Protein AF-0000000066053626 (afdb_homodimer)

Structure (mmCIF, N/CA/C/O backbone):
data_AF-0000000066053626-model_v1
#
loop_
_entity.id
_entity.type
_entity.pdbx_description
1 polymer 'Orange carotenoid-binding protein'
#
loop_
_atom_site.group_PDB
_atom_site.id
_atom_site.type_symbol
_atom_site.label_atom_id
_atom_site.label_alt_id
_atom_site.label_comp_id
_atom_site.label_asym_id
_atom_site.label_entity_id
_atom_site.label_seq_id
_atom_site.pdbx_PDB_ins_code
_atom_site.Cartn_x
_atom_site.Cartn_y
_atom_site.Cartn_z
_atom_site.occupancy
_atom_site.B_iso_or_equiv
_atom_site.auth_seq_id
_atom_site.auth_comp_id
_atom_site.auth_asym_id
_atom_site.auth_atom_id
_atom_site.pdbx_PDB_model_num
ATOM 1 N N . MET A 1 1 ? -24.109 -20.734 -8.875 1 58.22 1 MET A N 1
ATOM 2 C CA . MET A 1 1 ? -23.672 -19.719 -9.828 1 58.22 1 MET A CA 1
ATOM 3 C C . MET A 1 1 ? -22.234 -19.953 -10.266 1 58.22 1 MET A C 1
ATOM 5 O O . MET A 1 1 ? -21.422 -20.438 -9.477 1 58.22 1 MET A O 1
ATOM 9 N N . PRO A 1 2 ? -22.016 -19.75 -11.531 1 78.25 2 PRO A N 1
ATOM 10 C CA . PRO A 1 2 ? -20.656 -20 -12.031 1 78.25 2 PRO A CA 1
ATOM 11 C C . PRO A 1 2 ? -19.609 -19.125 -11.344 1 78.25 2 PRO A C 1
ATOM 13 O O . PRO A 1 2 ? -19.922 -18.031 -10.883 1 78.25 2 PRO A O 1
ATOM 16 N N . PHE A 1 3 ? -18.453 -19.734 -11.031 1 87.56 3 PHE A N 1
ATOM 17 C CA . PHE A 1 3 ? -17.359 -19.016 -10.391 1 87.56 3 PHE A CA 1
ATOM 18 C C . PHE A 1 3 ? -16.984 -17.766 -11.188 1 87.56 3 PHE A C 1
ATOM 20 O O . PHE A 1 3 ? -16.969 -17.797 -12.422 1 87.56 3 PHE A O 1
ATOM 27 N N . THR A 1 4 ? -16.906 -16.656 -10.469 1 88.38 4 THR A N 1
ATOM 28 C CA . THR A 1 4 ? -16.188 -15.484 -10.969 1 88.38 4 THR A CA 1
ATOM 29 C C . THR A 1 4 ? -14.758 -15.461 -10.445 1 88.38 4 THR A C 1
ATOM 31 O O . THR A 1 4 ? -14.398 -16.219 -9.547 1 88.38 4 THR A O 1
ATOM 34 N N . ILE A 1 5 ? -13.938 -14.648 -11.062 1 89.81 5 ILE A N 1
ATOM 35 C CA . ILE A 1 5 ? -12.57 -14.523 -10.578 1 89.81 5 ILE A CA 1
ATOM 36 C C . ILE A 1 5 ? -12.578 -14.086 -9.117 1 89.81 5 ILE A C 1
ATOM 38 O O . ILE A 1 5 ? -11.797 -14.586 -8.305 1 89.81 5 ILE A O 1
ATOM 42 N N . ASP A 1 6 ? -13.438 -13.258 -8.781 1 87.88 6 ASP A N 1
ATOM 43 C CA . ASP A 1 6 ? -13.5 -12.742 -7.418 1 87.88 6 ASP A CA 1
ATOM 44 C C . ASP A 1 6 ? -13.859 -13.852 -6.434 1 87.88 6 ASP A C 1
ATOM 46 O O . ASP A 1 6 ? -13.266 -13.961 -5.363 1 87.88 6 ASP A O 1
ATOM 50 N N . SER A 1 7 ? -14.875 -14.633 -6.797 1 88.5 7 SER A N 1
ATOM 51 C CA . SER A 1 7 ? -15.258 -15.734 -5.91 1 88.5 7 SER A CA 1
ATOM 52 C C . SER A 1 7 ? -14.164 -16.797 -5.848 1 88.5 7 SER A C 1
ATOM 54 O O . SER A 1 7 ? -13.977 -17.438 -4.812 1 88.5 7 SER A O 1
ATOM 56 N N . ALA A 1 8 ? -13.469 -16.953 -6.957 1 93.56 8 ALA A N 1
ATOM 57 C CA . ALA A 1 8 ? -12.398 -17.953 -7.02 1 93.56 8 ALA A CA 1
ATOM 58 C C . ALA A 1 8 ? -11.266 -17.578 -6.062 1 93.56 8 ALA A C 1
ATOM 60 O O . ALA A 1 8 ? -10.562 -18.469 -5.562 1 93.56 8 ALA A O 1
ATOM 61 N N . ARG A 1 9 ? -11.086 -16.312 -5.781 1 93.25 9 ARG A N 1
ATOM 62 C CA . ARG A 1 9 ? -10.031 -15.867 -4.879 1 93.25 9 ARG A CA 1
ATOM 63 C C . ARG A 1 9 ? -10.266 -16.375 -3.461 1 93.25 9 ARG A C 1
ATOM 65 O O . ARG A 1 9 ? -9.359 -16.375 -2.629 1 93.25 9 ARG A O 1
ATOM 72 N N . GLY A 1 10 ? -11.508 -16.844 -3.236 1 91.06 10 GLY A N 1
ATOM 73 C CA . GLY A 1 10 ? -11.883 -17.219 -1.885 1 91.06 10 GLY A CA 1
ATOM 74 C C . GLY A 1 10 ? -11.703 -18.703 -1.609 1 91.06 10 GLY A C 1
ATOM 75 O O . GLY A 1 10 ? -12.047 -19.188 -0.528 1 91.06 10 GLY A O 1
ATOM 76 N N . ILE A 1 11 ? -11.141 -19.469 -2.582 1 93.38 11 ILE A N 1
ATOM 77 C CA . ILE A 1 11 ? -10.938 -20.891 -2.336 1 93.38 11 ILE A CA 1
ATOM 78 C C . ILE A 1 11 ? -9.844 -21.078 -1.292 1 93.38 11 ILE A C 1
ATOM 80 O O . ILE A 1 11 ? -8.875 -20.312 -1.249 1 93.38 11 ILE A O 1
ATOM 84 N N . PHE A 1 12 ? -10.086 -22.125 -0.401 1 94.25 12 PHE A N 1
ATOM 85 C CA . PHE A 1 12 ? -9.203 -22.438 0.718 1 94.25 12 PHE A CA 1
ATOM 86 C C . PHE A 1 12 ? -8.984 -21.203 1.591 1 94.25 12 PHE A C 1
ATOM 88 O O . PHE A 1 12 ? -7.844 -20.766 1.781 1 94.25 12 PHE A O 1
ATOM 95 N N . PRO A 1 13 ? -10.055 -20.688 2.143 1 92 13 PRO A N 1
ATOM 96 C CA . PRO A 1 13 ? -10.047 -19.406 2.865 1 92 13 PRO A CA 1
ATOM 97 C C . PRO A 1 13 ? -9.18 -19.453 4.121 1 92 13 PRO A C 1
ATOM 99 O O . PRO A 1 13 ? -8.867 -18.406 4.691 1 92 13 PRO A O 1
ATOM 102 N N . ASN A 1 14 ? -8.742 -20.625 4.531 1 92.25 14 ASN A N 1
ATOM 103 C CA . ASN A 1 14 ? -7.965 -20.734 5.762 1 92.25 14 ASN A CA 1
ATOM 104 C C . ASN A 1 14 ? -6.469 -20.609 5.488 1 92.25 14 ASN A C 1
ATOM 106 O O . ASN A 1 14 ? -5.656 -20.688 6.41 1 92.25 14 ASN A O 1
ATOM 110 N N . THR A 1 15 ? -6.113 -20.453 4.234 1 92.56 15 THR A N 1
ATOM 111 C CA . THR A 1 15 ? -4.711 -20.219 3.9 1 92.56 15 THR A CA 1
ATOM 112 C C . THR A 1 15 ? -4.23 -18.875 4.438 1 92.56 15 THR A C 1
ATOM 114 O O . THR A 1 15 ? -4.812 -17.844 4.125 1 92.56 15 THR A O 1
ATOM 117 N N . LEU A 1 16 ? -3.209 -18.953 5.242 1 92.38 16 LEU A N 1
ATOM 118 C CA . LEU A 1 16 ? -2.664 -17.719 5.816 1 92.38 16 LEU A CA 1
ATOM 119 C C . LEU A 1 16 ? -1.446 -17.25 5.031 1 92.38 16 LEU A C 1
ATOM 121 O O . LEU A 1 16 ? -0.422 -17.938 4.992 1 92.38 16 LEU A O 1
ATOM 125 N N . ALA A 1 17 ? -1.557 -16.125 4.426 1 93.56 17 ALA A N 1
ATOM 126 C CA . ALA A 1 17 ? -0.473 -15.539 3.646 1 93.56 17 ALA A CA 1
ATOM 127 C C . ALA A 1 17 ? 0.41 -14.648 4.52 1 93.56 17 ALA A C 1
ATOM 129 O O . ALA A 1 17 ? 0.018 -14.273 5.625 1 93.56 17 ALA A O 1
ATOM 130 N N . ALA A 1 18 ? 1.576 -14.43 4.051 1 93.69 18 ALA A N 1
ATOM 131 C CA . ALA A 1 18 ? 2.521 -13.562 4.746 1 93.69 18 ALA A CA 1
ATOM 132 C C . ALA A 1 18 ? 2.189 -12.094 4.512 1 93.69 18 ALA A C 1
ATOM 134 O O . ALA A 1 18 ? 2.98 -11.352 3.922 1 93.69 18 ALA A O 1
ATOM 135 N N . ASP A 1 19 ? 1.111 -11.633 5.109 1 91.62 19 ASP A N 1
ATOM 136 C CA . ASP A 1 19 ? 0.641 -10.281 4.84 1 91.62 19 ASP A CA 1
ATOM 137 C C . ASP A 1 19 ? 1.53 -9.242 5.523 1 91.62 19 ASP A C 1
ATOM 139 O O . ASP A 1 19 ? 1.339 -8.039 5.344 1 91.62 19 ASP A O 1
ATOM 143 N N . VAL A 1 20 ? 2.572 -9.734 6.301 1 92.81 20 VAL A N 1
ATOM 144 C CA . VAL A 1 20 ? 3.592 -8.844 6.852 1 92.81 20 VAL A CA 1
ATOM 145 C C . VAL A 1 20 ? 4.414 -8.234 5.723 1 92.81 20 VAL A C 1
ATOM 147 O O . VAL A 1 20 ? 4.977 -7.145 5.871 1 92.81 20 VAL A O 1
ATOM 150 N N . VAL A 1 21 ? 4.414 -8.891 4.621 1 93.25 21 VAL A N 1
ATOM 151 C CA . VAL A 1 21 ? 5.215 -8.422 3.494 1 93.25 21 VAL A CA 1
ATOM 152 C C . VAL A 1 21 ? 4.613 -7.145 2.924 1 93.25 21 VAL A C 1
ATOM 154 O O . VAL A 1 21 ? 5.234 -6.082 2.967 1 93.25 21 VAL A O 1
ATOM 157 N N . PRO A 1 22 ? 3.355 -7.156 2.48 1 94.06 22 PRO A N 1
ATOM 158 C CA . PRO A 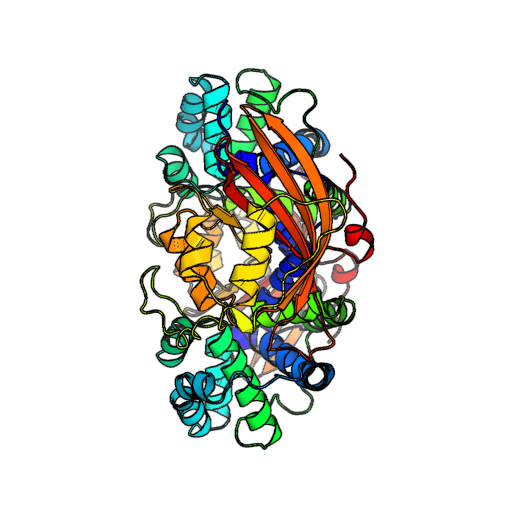1 22 ? 2.789 -5.887 2.016 1 94.06 22 PRO A CA 1
ATOM 159 C C . PRO A 1 22 ? 2.719 -4.836 3.119 1 94.06 22 PRO A C 1
ATOM 161 O O . PRO A 1 22 ? 2.828 -3.637 2.842 1 94.06 22 PRO A O 1
ATOM 164 N N . ALA A 1 23 ? 2.551 -5.262 4.355 1 94.94 23 ALA A N 1
ATOM 165 C CA . ALA A 1 23 ? 2.533 -4.336 5.484 1 94.94 23 ALA A CA 1
ATOM 166 C C . ALA A 1 23 ? 3.869 -3.609 5.617 1 94.94 23 ALA A C 1
ATOM 168 O O . ALA A 1 23 ? 3.902 -2.391 5.805 1 94.94 23 ALA A O 1
ATOM 169 N N . THR A 1 24 ? 4.891 -4.332 5.527 1 94.88 24 THR A N 1
ATOM 170 C CA . THR A 1 24 ? 6.227 -3.762 5.652 1 94.88 24 THR A CA 1
ATOM 171 C C . THR A 1 24 ? 6.539 -2.854 4.465 1 94.88 24 THR A C 1
ATOM 173 O O . THR A 1 24 ? 7.133 -1.786 4.633 1 94.88 24 THR A O 1
ATOM 176 N N . ILE A 1 25 ? 6.102 -3.252 3.324 1 94.06 25 ILE A N 1
ATOM 177 C CA . ILE A 1 25 ? 6.309 -2.453 2.121 1 94.06 25 ILE A CA 1
ATOM 178 C C . ILE A 1 25 ? 5.586 -1.115 2.26 1 94.06 25 ILE A C 1
ATOM 180 O O . ILE A 1 25 ? 6.125 -0.071 1.884 1 94.06 25 ILE A O 1
ATOM 184 N N . ALA A 1 26 ? 4.41 -1.175 2.777 1 93.62 26 ALA A N 1
ATOM 185 C CA . ALA A 1 26 ? 3.639 0.046 2.988 1 93.62 26 ALA A CA 1
ATOM 186 C C . ALA A 1 26 ? 4.355 0.99 3.949 1 93.62 26 ALA A C 1
ATOM 188 O O . ALA A 1 26 ? 4.379 2.205 3.736 1 93.62 26 ALA A O 1
ATOM 189 N N . ARG A 1 27 ? 4.91 0.447 4.988 1 94.25 27 ARG A N 1
ATOM 190 C CA . ARG A 1 27 ? 5.676 1.243 5.941 1 94.25 27 ARG A CA 1
ATOM 191 C C . ARG A 1 27 ? 6.914 1.841 5.281 1 94.25 27 ARG A C 1
ATOM 193 O O . ARG A 1 27 ? 7.215 3.023 5.465 1 94.25 27 ARG A O 1
ATOM 200 N N . PHE A 1 28 ? 7.562 1.058 4.504 1 95.25 28 PHE A N 1
ATOM 201 C CA . PHE A 1 28 ? 8.75 1.492 3.783 1 95.25 28 PHE A CA 1
ATOM 202 C C . PHE A 1 28 ? 8.43 2.658 2.857 1 95.25 28 PHE A C 1
ATOM 204 O O . PHE A 1 28 ? 9.195 3.623 2.773 1 95.25 28 PHE A O 1
ATOM 211 N N . SER A 1 29 ? 7.344 2.561 2.207 1 92.38 29 SER A N 1
ATOM 212 C CA . SER A 1 29 ? 6.957 3.547 1.203 1 92.38 29 SER A CA 1
ATOM 213 C C . SER A 1 29 ? 6.652 4.898 1.842 1 92.38 29 SER A C 1
ATOM 215 O O . SER A 1 29 ? 6.613 5.918 1.155 1 92.38 29 SER A O 1
ATOM 217 N N . GLN A 1 30 ? 6.426 4.895 3.166 1 91.44 30 GLN A N 1
ATOM 218 C CA . GLN A 1 30 ? 6.137 6.137 3.871 1 91.44 30 GLN A CA 1
ATOM 219 C C . GLN A 1 30 ? 7.418 6.898 4.195 1 91.44 30 GLN A C 1
ATOM 221 O O . GLN A 1 30 ? 7.371 8.078 4.543 1 91.44 30 GLN A O 1
ATOM 226 N N . LEU A 1 31 ? 8.547 6.238 4.125 1 93.25 31 LEU A N 1
ATOM 227 C CA . LEU A 1 31 ? 9.82 6.867 4.465 1 93.25 31 LEU A CA 1
ATOM 228 C C . LEU A 1 31 ? 10.234 7.871 3.396 1 93.25 31 LEU A C 1
ATOM 230 O O . LEU A 1 31 ? 9.828 7.754 2.238 1 93.25 31 LEU A O 1
ATOM 234 N N . ASN A 1 32 ? 11.008 8.891 3.812 1 91.56 32 ASN A N 1
ATOM 235 C CA . ASN A 1 32 ? 11.578 9.773 2.805 1 91.56 32 ASN A CA 1
ATOM 236 C C . ASN A 1 32 ? 12.633 9.062 1.959 1 91.56 32 ASN A C 1
ATOM 238 O O . ASN A 1 32 ? 13.062 7.961 2.303 1 91.56 32 ASN A O 1
ATOM 242 N N . ALA A 1 33 ? 13.016 9.633 0.892 1 91.38 33 ALA A N 1
ATOM 243 C CA . ALA A 1 33 ? 13.883 9 -0.095 1 91.38 33 ALA A CA 1
ATOM 244 C C . ALA A 1 33 ? 15.227 8.617 0.522 1 91.38 33 ALA A C 1
ATOM 246 O O . ALA A 1 33 ? 15.75 7.535 0.259 1 91.38 33 ALA A O 1
ATOM 247 N N . GLU A 1 34 ? 15.758 9.453 1.37 1 90.25 34 GLU A N 1
ATOM 248 C CA . GLU A 1 34 ? 17.062 9.188 1.974 1 90.25 34 GLU A CA 1
ATOM 249 C C . GLU A 1 34 ? 17 7.977 2.902 1 90.25 34 GLU A C 1
ATOM 251 O O . GLU A 1 34 ? 17.891 7.125 2.879 1 90.25 34 GLU A O 1
ATOM 256 N N . ASP A 1 35 ? 15.945 7.93 3.652 1 93.44 35 ASP A N 1
ATOM 257 C CA . ASP A 1 35 ? 15.758 6.781 4.535 1 93.44 35 ASP A CA 1
ATOM 258 C C . ASP A 1 35 ? 15.539 5.5 3.734 1 93.44 35 ASP A C 1
ATOM 260 O O . ASP A 1 35 ? 16.047 4.438 4.109 1 93.44 35 ASP A O 1
ATOM 264 N N . GLN A 1 36 ? 14.75 5.57 2.674 1 93.38 36 GLN A N 1
ATOM 265 C CA . GLN A 1 36 ? 14.539 4.402 1.828 1 93.38 36 GLN A CA 1
ATOM 266 C C . GLN A 1 36 ? 15.859 3.881 1.264 1 93.38 36 GLN A C 1
ATOM 268 O O . GLN A 1 36 ? 16.156 2.686 1.353 1 93.38 36 GLN A O 1
ATOM 273 N N . LEU A 1 37 ? 16.656 4.812 0.742 1 91.44 37 LEU A N 1
ATOM 274 C CA . LEU A 1 37 ? 17.938 4.441 0.125 1 91.44 37 LEU A CA 1
ATOM 275 C C . LEU A 1 37 ? 18.906 3.906 1.169 1 91.44 37 LEU A C 1
ATOM 277 O O . LEU A 1 37 ? 19.609 2.926 0.921 1 91.44 37 LEU A O 1
ATOM 281 N N . ALA A 1 38 ? 18.922 4.57 2.332 1 91.06 38 ALA A N 1
ATOM 282 C CA . ALA A 1 38 ? 19.781 4.109 3.41 1 91.06 38 ALA A CA 1
ATOM 283 C C . ALA A 1 38 ? 19.406 2.703 3.865 1 91.06 38 ALA A C 1
ATOM 285 O O . ALA A 1 38 ? 20.266 1.855 4.09 1 91.06 38 ALA A O 1
ATOM 286 N N . LEU A 1 39 ? 18.125 2.521 3.973 1 89.69 39 LEU A N 1
ATOM 287 C CA . LEU A 1 39 ? 17.641 1.211 4.391 1 89.69 39 LEU A CA 1
ATOM 288 C C . LEU A 1 39 ? 18.031 0.139 3.379 1 89.69 39 LEU A C 1
ATOM 290 O O . LEU A 1 39 ? 18.484 -0.945 3.76 1 89.69 39 LEU A O 1
ATOM 294 N N . ILE A 1 40 ? 17.875 0.389 2.094 1 87.25 40 ILE A N 1
ATOM 295 C CA . ILE A 1 40 ? 18.25 -0.547 1.038 1 87.25 40 ILE A CA 1
ATOM 296 C C . ILE A 1 40 ? 19.75 -0.835 1.102 1 87.25 40 ILE A C 1
ATOM 298 O O . ILE A 1 40 ? 20.172 -1.983 0.956 1 87.25 40 ILE A O 1
ATOM 302 N N . TRP A 1 41 ? 20.469 0.191 1.342 1 85.94 41 TRP A N 1
ATOM 303 C CA . TRP A 1 41 ? 21.922 0.045 1.464 1 85.94 41 TRP A CA 1
ATOM 304 C C . TRP A 1 41 ? 22.281 -0.835 2.656 1 85.94 41 TRP A C 1
ATOM 306 O O . TRP A 1 41 ? 23.094 -1.753 2.535 1 85.94 41 TRP A O 1
ATOM 316 N N . PHE A 1 42 ? 21.672 -0.585 3.764 1 81.94 42 PHE A N 1
ATOM 317 C CA . PHE A 1 42 ? 21.938 -1.367 4.965 1 81.94 42 PHE A CA 1
ATOM 318 C C . PHE A 1 42 ? 21.516 -2.816 4.773 1 81.94 42 PHE A C 1
ATOM 320 O O . PHE A 1 42 ? 22.188 -3.736 5.23 1 81.94 42 PHE A O 1
ATOM 327 N N . ALA A 1 43 ? 20.422 -2.977 4.105 1 79.69 43 ALA A N 1
ATOM 328 C CA . ALA A 1 43 ? 19.969 -4.328 3.799 1 79.69 43 ALA A CA 1
ATOM 329 C C . ALA A 1 43 ? 20.953 -5.051 2.885 1 79.69 43 ALA A C 1
ATOM 331 O O . ALA A 1 43 ? 21.219 -6.242 3.068 1 79.69 43 ALA A O 1
ATOM 332 N N . TYR A 1 44 ? 21.516 -4.324 1.929 1 77.88 44 TYR A N 1
ATOM 333 C CA . TYR A 1 44 ? 22.516 -4.875 1.037 1 77.88 44 TYR A CA 1
ATOM 334 C C . TYR A 1 44 ? 23.766 -5.289 1.814 1 77.88 44 TYR A C 1
ATOM 336 O O . TYR A 1 44 ? 24.297 -6.383 1.606 1 77.88 44 TYR A O 1
ATOM 344 N N . LEU A 1 45 ? 24.141 -4.496 2.752 1 78.19 45 LEU A N 1
ATOM 345 C CA . LEU A 1 45 ? 25.344 -4.785 3.529 1 78.19 45 LEU A CA 1
ATOM 346 C C . LEU A 1 45 ? 25.125 -5.996 4.43 1 78.19 45 LEU A C 1
ATOM 348 O O . LEU A 1 45 ? 26.031 -6.82 4.59 1 78.19 45 LEU A O 1
ATOM 352 N N . GLU A 1 46 ? 24 -6.07 5 1 74.5 46 GLU A N 1
ATOM 353 C CA . GLU A 1 46 ? 23.75 -7.109 5.992 1 74.5 46 GLU A CA 1
ATOM 354 C C . GLU A 1 46 ? 23.297 -8.406 5.324 1 74.5 46 GLU A C 1
ATOM 356 O O . GLU A 1 46 ? 23.672 -9.5 5.75 1 74.5 46 GLU A O 1
ATOM 361 N N . MET A 1 47 ? 22.438 -8.227 4.352 1 68.25 47 MET A N 1
ATOM 362 C CA . MET A 1 47 ? 21.781 -9.391 3.764 1 68.25 47 MET A CA 1
ATOM 363 C C . MET A 1 47 ? 22.391 -9.742 2.412 1 68.25 47 MET A C 1
ATOM 365 O O . MET A 1 47 ? 22.125 -10.812 1.864 1 68.25 47 MET A O 1
ATOM 369 N N . GLY A 1 48 ? 22.938 -8.711 1.861 1 61.19 48 GLY A N 1
ATOM 370 C CA . GLY A 1 48 ? 23.5 -8.867 0.524 1 61.19 48 GLY A CA 1
ATOM 371 C C . GLY A 1 48 ? 24.359 -10.102 0.375 1 61.19 48 GLY A C 1
ATOM 372 O O . GLY A 1 48 ? 24.406 -10.703 -0.7 1 61.19 48 GLY A O 1
ATOM 373 N N . LYS A 1 49 ? 24.875 -10.43 1.539 1 60.28 49 LYS A N 1
ATOM 374 C CA . LYS A 1 49 ? 25.734 -11.609 1.4 1 60.28 49 LYS A CA 1
ATOM 375 C C . LYS A 1 49 ? 24.906 -12.867 1.169 1 60.28 49 LYS A C 1
ATOM 377 O O . LYS A 1 49 ? 25.406 -13.844 0.604 1 60.28 49 LYS A O 1
ATOM 382 N N . THR A 1 50 ? 23.719 -12.805 1.624 1 59.47 50 THR A N 1
ATOM 383 C CA . THR A 1 50 ? 22.844 -13.945 1.386 1 59.47 50 THR A CA 1
ATOM 384 C C . THR A 1 50 ? 22.141 -13.828 0.032 1 59.47 50 THR A C 1
ATOM 386 O O . THR A 1 50 ? 21.656 -14.812 -0.513 1 59.47 50 THR A O 1
ATOM 389 N N . LEU A 1 51 ? 22 -12.633 -0.309 1 54.88 51 LEU A N 1
ATOM 390 C CA . LEU A 1 51 ? 21.469 -12.414 -1.646 1 54.88 51 LEU A CA 1
ATOM 391 C C . LEU A 1 51 ? 22.469 -12.844 -2.715 1 54.88 51 LEU A C 1
ATOM 393 O O . LEU A 1 51 ? 23.562 -12.289 -2.791 1 54.88 51 LEU A O 1
ATOM 397 N N . THR A 1 52 ? 22.828 -14.188 -2.607 1 49.06 52 THR A N 1
ATOM 398 C CA . THR A 1 52 ? 23.766 -14.664 -3.623 1 49.06 52 THR A CA 1
ATOM 399 C C . THR A 1 52 ? 23.156 -14.547 -5.016 1 49.06 52 THR A C 1
ATOM 401 O O . THR A 1 52 ? 22.047 -15.039 -5.266 1 49.06 52 THR A O 1
ATOM 404 N N . ILE A 1 53 ? 23.078 -13.375 -5.465 1 47.81 53 ILE A N 1
ATOM 405 C CA . ILE A 1 53 ? 22.641 -13.258 -6.852 1 47.81 53 ILE A CA 1
ATOM 406 C C . ILE A 1 53 ? 23.141 -14.453 -7.652 1 47.81 53 ILE A C 1
ATOM 408 O O . ILE A 1 53 ? 24.344 -14.641 -7.812 1 47.81 53 ILE A O 1
ATOM 412 N N . ALA A 1 54 ? 22.797 -15.633 -7.438 1 45.97 54 ALA A N 1
ATOM 413 C CA . ALA A 1 54 ? 23.109 -16.312 -8.695 1 45.97 54 ALA A CA 1
ATOM 414 C C . ALA A 1 54 ? 22.797 -15.422 -9.891 1 45.97 54 ALA A C 1
ATOM 416 O O . ALA A 1 54 ? 21.672 -14.938 -10.031 1 45.97 54 ALA A O 1
ATOM 417 N N . ALA A 1 55 ? 23.703 -14.391 -10.133 1 47.16 55 ALA A N 1
ATOM 418 C CA . ALA A 1 55 ? 23.719 -13.391 -11.195 1 47.16 55 ALA A CA 1
ATOM 419 C C . ALA A 1 55 ? 22.719 -13.75 -12.289 1 47.16 55 ALA A C 1
ATOM 421 O O . ALA A 1 55 ? 22.781 -14.836 -12.859 1 47.16 55 ALA A O 1
ATOM 422 N N . PRO A 1 56 ? 21.438 -13.25 -12.203 1 48.5 56 PRO A N 1
ATOM 423 C CA . PRO A 1 56 ? 20.828 -13.438 -13.531 1 48.5 56 PRO A CA 1
ATOM 424 C C . PRO A 1 56 ? 21.875 -13.406 -14.656 1 48.5 56 PRO A C 1
ATOM 426 O O . PRO A 1 56 ? 22.906 -12.758 -14.523 1 48.5 56 PRO A O 1
ATOM 429 N N . GLY A 1 57 ? 21.969 -14.305 -15.305 1 48.97 57 GLY A N 1
ATOM 430 C CA . GLY A 1 57 ? 22.797 -14.328 -16.5 1 48.97 57 GLY A CA 1
ATOM 431 C C . GLY A 1 57 ? 23.25 -12.945 -16.938 1 48.97 57 GLY A C 1
ATOM 432 O O . GLY A 1 57 ? 22.672 -11.938 -16.531 1 48.97 57 GLY A O 1
ATOM 433 N N . ALA A 1 58 ? 24.547 -12.734 -17.438 1 49.88 58 ALA A N 1
ATOM 434 C CA . ALA A 1 58 ? 25.219 -11.641 -18.125 1 49.88 58 ALA A CA 1
ATOM 435 C C . ALA A 1 58 ? 24.219 -10.766 -18.875 1 49.88 58 ALA A C 1
ATOM 437 O O . ALA A 1 58 ? 24.391 -9.547 -18.969 1 49.88 58 ALA A O 1
ATOM 438 N N . ALA A 1 59 ? 23.219 -11.297 -19.266 1 52.5 59 ALA A N 1
ATOM 439 C CA . ALA A 1 59 ? 22.422 -10.641 -20.297 1 52.5 59 ALA A CA 1
ATOM 440 C C . ALA A 1 59 ? 21.5 -9.578 -19.688 1 52.5 59 ALA A C 1
ATOM 442 O O . ALA A 1 59 ? 21.297 -8.523 -20.297 1 52.5 59 ALA A O 1
ATOM 443 N N . SER A 1 60 ? 20.984 -9.703 -18.297 1 60.56 60 SER A N 1
ATOM 444 C CA . SER A 1 60 ? 20.062 -8.734 -17.719 1 60.56 60 SER A CA 1
ATOM 445 C C . SER A 1 60 ? 20.781 -7.43 -17.375 1 60.56 60 SER A C 1
ATOM 447 O O . SER A 1 60 ? 20.219 -6.348 -17.562 1 60.56 60 SER A O 1
ATOM 449 N N . MET A 1 61 ? 22.047 -7.562 -17.219 1 71.25 61 MET A N 1
ATOM 450 C CA . MET A 1 61 ? 22.75 -6.367 -16.766 1 71.25 61 MET A CA 1
ATOM 451 C C . MET A 1 61 ? 23.078 -5.457 -17.953 1 71.25 61 MET A C 1
ATOM 453 O O . MET A 1 61 ? 23.25 -4.25 -17.781 1 71.25 61 MET A O 1
ATOM 457 N N . GLN A 1 62 ? 22.984 -6.066 -19.094 1 78.56 62 GLN A N 1
ATOM 458 C CA . GLN A 1 62 ? 23.297 -5.242 -20.25 1 78.56 62 GLN A CA 1
ATOM 459 C C . GLN A 1 62 ? 22.203 -4.199 -20.484 1 78.56 62 GLN A C 1
ATOM 461 O O . GLN A 1 62 ? 22.484 -3.088 -20.938 1 78.56 62 GLN A O 1
ATOM 466 N N . LEU A 1 63 ? 21.047 -4.551 -20.094 1 82.69 63 LEU A N 1
ATOM 467 C CA . LEU A 1 63 ? 19.906 -3.686 -20.344 1 82.69 63 LEU A CA 1
ATOM 468 C C . LEU A 1 63 ? 19.922 -2.469 -19.422 1 82.69 63 LEU A C 1
ATOM 470 O O . LEU A 1 63 ? 19.375 -1.418 -19.766 1 82.69 63 LEU A O 1
ATOM 474 N N . ALA A 1 64 ? 20.578 -2.598 -18.297 1 88.38 64 ALA A N 1
ATOM 475 C CA . ALA A 1 64 ? 20.656 -1.485 -17.359 1 88.38 64 ALA A CA 1
ATOM 476 C C . ALA A 1 64 ? 22.031 -0.822 -17.391 1 88.38 64 ALA A C 1
ATOM 478 O O . ALA A 1 64 ? 22.281 0.133 -16.656 1 88.38 64 ALA A O 1
ATOM 479 N N . GLU A 1 65 ? 22.859 -1.248 -18.25 1 90.25 65 GLU A N 1
ATOM 480 C CA . GLU A 1 65 ? 24.266 -0.822 -18.266 1 90.25 65 GLU A CA 1
ATOM 481 C C . GLU A 1 65 ? 24.391 0.669 -18.562 1 90.25 65 GLU A C 1
ATOM 483 O O . GLU A 1 65 ? 25.188 1.369 -17.953 1 90.25 65 GLU A O 1
ATOM 488 N N . ASN A 1 66 ? 23.641 1.095 -19.531 1 91.88 66 ASN A N 1
ATOM 489 C CA . ASN A 1 66 ? 23.719 2.504 -19.906 1 91.88 66 ASN A CA 1
ATOM 490 C C . ASN A 1 66 ? 23.281 3.406 -18.75 1 91.88 66 ASN A C 1
ATOM 492 O O . ASN A 1 66 ? 23.891 4.457 -18.516 1 91.88 66 ASN A O 1
ATOM 496 N N . ALA A 1 67 ? 22.266 3.008 -18.109 1 94.38 67 ALA A N 1
ATOM 497 C CA . ALA A 1 67 ? 21.797 3.781 -16.969 1 94.38 67 ALA A CA 1
ATOM 498 C C . ALA A 1 67 ? 22.844 3.809 -15.859 1 94.38 67 ALA A C 1
ATOM 500 O O . ALA A 1 67 ? 23.062 4.844 -15.227 1 94.38 67 ALA A O 1
ATOM 501 N N . LEU A 1 68 ? 23.469 2.705 -15.641 1 94.12 68 LEU A N 1
ATOM 502 C CA . LEU A 1 68 ? 24.516 2.615 -14.633 1 94.12 68 LEU A CA 1
ATOM 503 C C . LEU A 1 68 ? 25.688 3.506 -14.992 1 94.12 68 LEU A C 1
ATOM 505 O O . LEU A 1 68 ? 26.234 4.215 -14.141 1 94.12 68 LEU A O 1
ATOM 509 N N . LYS A 1 69 ? 26.047 3.494 -16.219 1 94.19 69 LYS A N 1
ATOM 510 C CA . LYS A 1 69 ? 27.141 4.332 -16.703 1 94.19 69 LYS A CA 1
ATOM 511 C C . LYS A 1 69 ? 26.797 5.812 -16.562 1 94.19 69 LYS A C 1
ATOM 513 O O . LYS A 1 69 ? 27.656 6.625 -16.234 1 94.19 69 LYS A O 1
ATOM 518 N N . GLU A 1 70 ? 25.609 6.07 -16.828 1 95.19 70 GLU A N 1
ATOM 519 C CA . GLU A 1 70 ? 25.156 7.449 -16.672 1 95.19 70 GLU A CA 1
ATOM 520 C C . GLU A 1 70 ? 25.297 7.922 -15.234 1 95.19 70 GLU A C 1
ATOM 522 O O . GLU A 1 70 ? 25.781 9.031 -14.984 1 95.19 70 GLU A O 1
ATOM 527 N N . ILE A 1 71 ? 24.922 7.145 -14.289 1 95.38 71 ILE A N 1
ATOM 528 C CA . ILE A 1 71 ? 25.016 7.504 -12.883 1 95.38 71 ILE A CA 1
ATOM 529 C C . ILE A 1 71 ? 26.484 7.609 -12.469 1 95.38 71 ILE A C 1
ATOM 531 O O . ILE A 1 71 ? 26.875 8.547 -11.766 1 95.38 71 ILE A O 1
ATOM 535 N N . GLN A 1 72 ? 27.219 6.73 -12.977 1 94.56 72 GLN A N 1
ATOM 536 C CA . GLN A 1 72 ? 28.641 6.711 -12.641 1 94.56 72 GLN A CA 1
ATOM 537 C C . GLN A 1 72 ? 29.344 7.977 -13.133 1 94.56 72 GLN A C 1
ATOM 539 O O . GLN A 1 72 ? 30.297 8.438 -12.523 1 94.56 72 GLN A O 1
ATOM 544 N N . ALA A 1 73 ? 28.891 8.516 -14.164 1 95.12 73 ALA A N 1
ATOM 545 C CA . ALA A 1 73 ? 29.531 9.672 -14.789 1 95.12 73 ALA A CA 1
ATOM 546 C C . ALA A 1 73 ? 29.141 10.961 -14.07 1 95.12 73 ALA A C 1
ATOM 548 O O . ALA A 1 73 ? 29.781 12 -14.258 1 95.12 73 ALA A O 1
ATOM 549 N N . MET A 1 74 ? 28.219 10.875 -13.195 1 94.62 74 MET A N 1
ATOM 550 C CA . MET A 1 74 ? 27.75 12.055 -12.469 1 94.62 74 MET A CA 1
ATOM 551 C C . MET A 1 74 ? 28.672 12.375 -11.297 1 94.62 74 MET A C 1
ATOM 553 O O . MET A 1 74 ? 29.484 11.531 -10.891 1 94.62 74 MET A O 1
ATOM 557 N N . GLY A 1 75 ? 28.531 13.641 -10.859 1 92.94 75 GLY A N 1
ATOM 558 C CA . GLY A 1 75 ? 29.156 13.969 -9.578 1 92.94 75 GLY A CA 1
ATOM 559 C C . GLY A 1 75 ? 28.438 13.344 -8.398 1 92.94 75 GLY A C 1
ATOM 560 O O . GLY A 1 75 ? 27.297 12.883 -8.531 1 92.94 75 GLY A O 1
ATOM 561 N N . PRO A 1 76 ? 29.062 13.281 -7.273 1 89.88 76 PRO A N 1
ATOM 562 C CA . PRO A 1 76 ? 28.5 12.594 -6.113 1 89.88 76 PRO A CA 1
ATOM 563 C C . PRO A 1 76 ? 27.125 13.125 -5.715 1 89.88 76 PRO A C 1
ATOM 565 O O . PRO A 1 76 ? 26.219 12.352 -5.414 1 89.88 76 PRO A O 1
ATOM 568 N N . LEU A 1 77 ? 26.969 14.383 -5.715 1 88.12 77 LEU A N 1
ATOM 569 C CA . LEU A 1 77 ? 25.688 14.984 -5.348 1 88.12 77 LEU A CA 1
ATOM 570 C C . LEU A 1 77 ? 24.625 14.633 -6.371 1 88.12 77 LEU A C 1
ATOM 572 O O . LEU A 1 77 ? 23.469 14.383 -6.004 1 88.12 77 LEU A O 1
ATOM 576 N N . GLN A 1 78 ? 25.062 14.586 -7.609 1 92.5 78 GLN A N 1
ATOM 577 C CA . GLN A 1 78 ? 24.125 14.242 -8.672 1 92.5 78 GLN A CA 1
ATOM 578 C C . GLN A 1 78 ? 23.75 12.758 -8.617 1 92.5 78 GLN A C 1
ATOM 580 O O . GLN A 1 78 ? 22.625 12.391 -8.93 1 92.5 78 GLN A O 1
ATOM 585 N N . GLN A 1 79 ? 24.719 11.953 -8.242 1 94.25 79 GLN A N 1
ATOM 586 C CA . GLN A 1 79 ? 24.453 10.531 -8.07 1 94.25 79 GLN A CA 1
ATOM 587 C C . GLN A 1 79 ? 23.391 10.289 -7.008 1 94.25 79 GLN A C 1
ATOM 589 O O . GLN A 1 79 ? 22.422 9.547 -7.23 1 94.25 79 GLN A O 1
ATOM 594 N N . THR A 1 80 ? 23.562 10.977 -5.941 1 89.56 80 THR A N 1
ATOM 595 C CA . THR A 1 80 ? 22.609 10.867 -4.844 1 89.56 80 THR A CA 1
ATOM 596 C C . THR A 1 80 ? 21.234 11.367 -5.273 1 89.56 80 THR A C 1
ATOM 598 O O . THR A 1 80 ? 20.219 10.742 -4.973 1 89.56 80 THR A O 1
ATOM 601 N N . GLN A 1 81 ? 21.25 12.406 -5.98 1 90.75 81 GLN A N 1
ATOM 602 C CA . GLN A 1 81 ? 19.984 12.969 -6.438 1 90.75 81 GLN A CA 1
ATOM 603 C C . GLN A 1 81 ? 19.266 12.016 -7.391 1 90.75 81 GLN A C 1
ATOM 605 O O . GLN A 1 81 ? 18.047 11.859 -7.328 1 90.75 81 GLN A O 1
ATOM 610 N N . ALA A 1 82 ? 20.031 11.414 -8.25 1 94 82 ALA A N 1
ATOM 611 C CA . ALA A 1 82 ? 19.453 10.469 -9.195 1 94 82 ALA A CA 1
ATOM 612 C C . ALA A 1 82 ? 18.797 9.305 -8.469 1 94 82 ALA A C 1
ATOM 614 O O . ALA A 1 82 ? 17.703 8.867 -8.844 1 94 82 ALA A O 1
ATOM 615 N N . MET A 1 83 ? 19.406 8.852 -7.418 1 93.88 83 MET A N 1
ATOM 616 C CA . MET A 1 83 ? 18.844 7.75 -6.641 1 93.88 83 MET A CA 1
ATOM 617 C C . MET A 1 83 ? 17.609 8.203 -5.867 1 93.88 83 MET A C 1
ATOM 619 O O . MET A 1 83 ? 16.625 7.48 -5.785 1 93.88 83 MET A O 1
ATOM 623 N N . CYS A 1 84 ? 17.656 9.367 -5.355 1 92.5 84 CYS A N 1
ATOM 624 C CA . CYS A 1 84 ? 16.5 9.914 -4.664 1 92.5 84 CYS A CA 1
ATOM 625 C C . CYS A 1 84 ? 15.32 10.094 -5.617 1 92.5 84 CYS A C 1
ATOM 627 O O . CYS A 1 84 ? 14.172 9.859 -5.242 1 92.5 84 CYS A O 1
ATOM 629 N N . ASP A 1 85 ? 15.68 10.469 -6.844 1 94.31 85 ASP A N 1
ATOM 630 C CA . ASP A 1 85 ? 14.641 10.633 -7.852 1 94.31 85 ASP A CA 1
ATOM 631 C C . ASP A 1 85 ? 13.93 9.312 -8.133 1 94.31 85 ASP A C 1
ATOM 633 O O . ASP A 1 85 ? 12.703 9.281 -8.297 1 94.31 85 ASP A O 1
ATOM 637 N N . LEU A 1 86 ? 14.672 8.258 -8.188 1 94.81 86 LEU A N 1
ATOM 638 C CA . LEU A 1 86 ? 14.086 6.938 -8.391 1 94.81 86 LEU A CA 1
ATOM 639 C C . LEU A 1 86 ? 13.117 6.594 -7.262 1 94.81 86 LEU A C 1
ATOM 641 O O . LEU A 1 86 ? 11.992 6.164 -7.516 1 94.81 86 LEU A O 1
ATOM 645 N N . ALA A 1 87 ? 13.547 6.883 -6.043 1 93.31 87 ALA A N 1
ATOM 646 C CA . ALA A 1 87 ? 12.75 6.574 -4.863 1 93.31 87 ALA A CA 1
ATOM 647 C C . ALA A 1 87 ? 11.508 7.461 -4.793 1 93.31 87 ALA A C 1
ATOM 649 O O . ALA A 1 87 ? 10.438 7.016 -4.367 1 93.31 87 ALA A O 1
ATOM 650 N N . ASN A 1 88 ? 11.641 8.695 -5.266 1 92.12 88 ASN A N 1
ATOM 651 C CA . ASN A 1 88 ? 10.562 9.672 -5.215 1 92.12 88 ASN A CA 1
ATOM 652 C C . ASN A 1 88 ? 9.656 9.57 -6.441 1 92.12 88 ASN A C 1
ATOM 654 O O . ASN A 1 88 ? 8.711 10.352 -6.586 1 92.12 88 ASN A O 1
ATOM 658 N N . ARG A 1 89 ? 10 8.703 -7.363 1 92.25 89 ARG A N 1
ATOM 659 C CA . ARG A 1 89 ? 9.25 8.523 -8.602 1 92.25 89 ARG A CA 1
ATOM 660 C C . ARG A 1 89 ? 9.133 9.836 -9.367 1 92.25 89 ARG A C 1
ATOM 662 O O . ARG A 1 89 ? 8.055 10.195 -9.844 1 92.25 89 ARG A O 1
ATOM 669 N N . ALA A 1 90 ? 10.242 10.555 -9.375 1 92.38 90 ALA A N 1
ATOM 670 C CA . ALA A 1 90 ? 10.297 11.828 -10.094 1 92.38 90 ALA A CA 1
ATOM 671 C C . ALA A 1 90 ? 10.219 11.602 -11.602 1 92.38 90 ALA A C 1
ATOM 673 O O . ALA A 1 90 ? 10.664 10.57 -12.109 1 92.38 90 ALA A O 1
ATOM 674 N N . ASP A 1 91 ? 9.719 12.586 -12.297 1 93.06 91 ASP A N 1
ATOM 675 C CA . ASP A 1 91 ? 9.617 12.5 -13.75 1 93.06 91 ASP A CA 1
ATOM 676 C C . ASP A 1 91 ? 10.922 12.93 -14.422 1 93.06 91 ASP A C 1
ATOM 678 O O . ASP A 1 91 ? 11.031 14.047 -14.93 1 93.06 91 ASP A O 1
ATOM 682 N N . THR A 1 92 ? 11.906 12.094 -14.438 1 94.88 92 THR A N 1
ATOM 683 C CA . THR A 1 92 ? 13.188 12.297 -15.117 1 94.88 92 THR A CA 1
ATOM 684 C C . THR A 1 92 ? 13.406 11.234 -16.188 1 94.88 92 THR A C 1
ATOM 686 O O . THR A 1 92 ? 12.758 10.18 -16.156 1 94.88 92 THR A O 1
ATOM 689 N N . PRO A 1 93 ? 14.281 11.438 -17.078 1 94 93 PRO A N 1
ATOM 690 C CA . PRO A 1 93 ? 14.555 10.43 -18.109 1 94 93 PRO A CA 1
ATOM 691 C C . PRO A 1 93 ? 15.023 9.102 -17.516 1 94 93 PRO A C 1
ATOM 693 O O . PRO A 1 93 ? 14.586 8.039 -17.953 1 94 93 PRO A O 1
ATOM 696 N N . LEU A 1 94 ? 15.852 9.188 -16.5 1 95.25 94 LEU A N 1
ATOM 697 C CA . LEU A 1 94 ? 16.344 7.965 -15.875 1 95.25 94 LEU A CA 1
ATOM 698 C C . LEU A 1 94 ? 15.203 7.207 -15.203 1 95.25 94 LEU A C 1
ATOM 700 O O . LEU A 1 94 ? 15.125 5.98 -15.312 1 95.25 94 LEU A O 1
ATOM 704 N N . CYS A 1 95 ? 14.312 7.895 -14.547 1 95.62 95 CYS A N 1
ATOM 705 C CA . CYS A 1 95 ? 13.195 7.262 -13.867 1 95.62 95 CYS A CA 1
ATOM 706 C C . CYS A 1 95 ? 12.242 6.605 -14.859 1 95.62 95 CYS A C 1
ATOM 708 O O . CYS A 1 95 ? 11.688 5.543 -14.586 1 95.62 95 CYS A O 1
ATOM 710 N N . ARG A 1 96 ? 12.094 7.219 -15.992 1 93.88 96 ARG A N 1
ATOM 711 C CA . ARG A 1 96 ? 11.25 6.645 -17.031 1 93.88 96 ARG A CA 1
ATOM 712 C C . ARG A 1 96 ? 11.875 5.375 -17.609 1 93.88 96 ARG A C 1
ATOM 714 O O . ARG A 1 96 ? 11.18 4.387 -17.844 1 93.88 96 ARG A O 1
ATOM 721 N N . THR A 1 97 ? 13.18 5.473 -17.844 1 93.12 97 THR A N 1
ATOM 722 C CA . THR A 1 97 ? 13.891 4.293 -18.312 1 93.12 97 THR A CA 1
ATOM 723 C C . THR A 1 97 ? 13.781 3.154 -17.312 1 93.12 97 THR A C 1
ATOM 725 O O . THR A 1 97 ? 13.461 2.023 -17.672 1 93.12 97 THR A O 1
ATOM 728 N N . TYR A 1 98 ? 13.945 3.514 -16.062 1 93.75 98 TYR A N 1
ATOM 729 C CA . TYR A 1 98 ? 13.875 2.527 -14.992 1 93.75 98 TYR A CA 1
ATOM 730 C C . TYR A 1 98 ? 12.508 1.86 -14.961 1 93.75 98 TYR A C 1
ATOM 732 O O . TYR A 1 98 ? 12.406 0.642 -14.797 1 93.75 98 TYR A O 1
ATOM 740 N N . ALA A 1 99 ? 11.477 2.662 -15.141 1 92.44 99 ALA A N 1
ATOM 741 C CA . ALA A 1 99 ? 10.109 2.178 -15.016 1 92.44 99 ALA A CA 1
ATOM 742 C C . ALA A 1 99 ? 9.773 1.172 -16.109 1 92.44 99 ALA A C 1
ATOM 744 O O . ALA A 1 99 ? 8.906 0.319 -15.938 1 92.44 99 ALA A O 1
ATOM 745 N N . SER A 1 100 ? 10.516 1.208 -17.172 1 91.12 100 SER A N 1
ATOM 746 C CA . SER A 1 100 ? 10.234 0.349 -18.312 1 91.12 100 SER A CA 1
ATOM 747 C C . SER A 1 100 ? 10.828 -1.042 -18.125 1 91.12 100 SER A C 1
ATOM 749 O O . SER A 1 100 ? 10.492 -1.975 -18.844 1 91.12 100 SER A O 1
ATOM 751 N N . TRP A 1 101 ? 11.672 -1.184 -17.156 1 89.5 101 TRP A N 1
ATOM 752 C CA . TRP A 1 101 ? 12.398 -2.436 -16.969 1 89.5 101 TRP A CA 1
ATOM 753 C C . TRP A 1 101 ? 11.531 -3.469 -16.266 1 89.5 101 TRP A C 1
ATOM 755 O O . TRP A 1 101 ? 10.641 -3.113 -15.492 1 89.5 101 TRP A O 1
ATOM 765 N N . SER A 1 102 ? 11.812 -4.719 -16.562 1 85.19 102 SER A N 1
ATOM 766 C CA . SER A 1 102 ? 11.234 -5.812 -15.781 1 85.19 102 SER A CA 1
ATOM 767 C C . SER A 1 102 ? 11.742 -5.797 -14.344 1 85.19 102 SER A C 1
ATOM 769 O O . SER A 1 102 ? 12.781 -5.195 -14.047 1 85.19 102 SER A O 1
ATOM 771 N N . PRO A 1 103 ? 11.016 -6.41 -13.445 1 82.31 103 PRO A N 1
ATOM 772 C CA . PRO A 1 103 ? 11.461 -6.473 -12.055 1 82.31 103 PRO A CA 1
ATOM 773 C C . PRO A 1 103 ? 12.867 -7.051 -11.906 1 82.31 103 PRO A C 1
ATOM 775 O O . PRO A 1 103 ? 13.641 -6.602 -11.062 1 82.31 103 PRO A O 1
ATOM 778 N N . ASN A 1 104 ? 13.18 -7.969 -12.695 1 78.56 104 ASN A N 1
ATOM 779 C CA . ASN A 1 104 ? 14.5 -8.586 -12.609 1 78.56 104 ASN A CA 1
ATOM 780 C C . ASN A 1 104 ? 15.602 -7.602 -12.992 1 78.56 104 ASN A C 1
ATOM 782 O O . ASN A 1 104 ? 16.672 -7.586 -12.375 1 78.56 104 ASN A O 1
ATOM 786 N N . ILE A 1 105 ? 15.359 -6.852 -14.008 1 84.56 105 ILE A N 1
ATOM 787 C CA . ILE A 1 105 ? 16.344 -5.848 -14.422 1 84.56 105 ILE A CA 1
ATOM 788 C C . ILE A 1 105 ? 16.484 -4.793 -13.328 1 84.56 105 ILE A C 1
ATOM 790 O O . ILE A 1 105 ? 17.609 -4.355 -13.039 1 84.56 105 ILE A O 1
ATOM 794 N N . LYS A 1 106 ? 15.406 -4.426 -12.75 1 87 106 LYS A N 1
ATOM 795 C CA . LYS A 1 106 ? 15.438 -3.447 -11.672 1 87 106 LYS A CA 1
ATOM 796 C C . LYS A 1 106 ? 16.281 -3.951 -10.492 1 87 106 LYS A C 1
ATOM 798 O O . LYS A 1 106 ? 17.078 -3.207 -9.938 1 87 106 LYS A O 1
ATOM 803 N N . LEU A 1 107 ? 16.062 -5.16 -10.188 1 82.5 107 LEU A N 1
ATOM 804 C CA . LEU A 1 107 ? 16.812 -5.754 -9.094 1 82.5 107 LEU A CA 1
ATOM 805 C C . LEU A 1 107 ? 18.312 -5.789 -9.422 1 82.5 107 LEU A C 1
ATOM 807 O O . LEU A 1 107 ? 19.141 -5.469 -8.57 1 82.5 107 LEU A O 1
ATOM 811 N N . GLY A 1 108 ? 18.578 -6.223 -10.609 1 81.75 108 GLY A N 1
ATOM 812 C CA . GLY A 1 108 ? 19.969 -6.23 -11.047 1 81.75 108 GLY A CA 1
ATOM 813 C C . GLY A 1 108 ? 20.609 -4.855 -11.008 1 81.75 108 GLY A C 1
ATOM 814 O O . GLY A 1 108 ? 21.766 -4.719 -10.617 1 81.75 108 GLY A O 1
ATOM 815 N N . PHE A 1 109 ? 19.891 -3.926 -11.422 1 89.19 109 PHE A N 1
ATOM 816 C CA . PHE A 1 109 ? 20.344 -2.541 -11.406 1 89.19 109 PHE A CA 1
ATOM 817 C C . PHE A 1 109 ? 20.75 -2.121 -9.992 1 89.19 109 PHE A C 1
ATOM 819 O O . PHE A 1 109 ? 21.828 -1.58 -9.789 1 89.19 109 PHE A O 1
ATOM 826 N N . TRP A 1 110 ? 19.953 -2.361 -9.062 1 87.88 110 TRP A N 1
ATOM 827 C CA . TRP A 1 110 ? 20.219 -1.943 -7.695 1 87.88 110 TRP A CA 1
ATOM 828 C C . TRP A 1 110 ? 21.359 -2.754 -7.094 1 87.88 110 TRP A C 1
ATOM 830 O O . TRP A 1 110 ? 22.141 -2.238 -6.285 1 87.88 110 TRP A O 1
ATOM 840 N N . TYR A 1 111 ? 21.422 -3.955 -7.422 1 82.56 111 TYR A N 1
ATOM 841 C CA . TYR A 1 111 ? 22.547 -4.77 -6.969 1 82.56 111 TYR A CA 1
ATOM 842 C C . TYR A 1 111 ? 23.875 -4.211 -7.484 1 82.56 111 TYR A C 1
ATOM 844 O O . TYR A 1 111 ? 24.828 -4.066 -6.719 1 82.56 111 TYR A O 1
ATOM 852 N N . ARG A 1 112 ? 23.891 -3.945 -8.766 1 85.88 112 ARG A N 1
ATOM 853 C CA . ARG A 1 112 ? 25.094 -3.385 -9.367 1 85.88 112 ARG A CA 1
ATOM 854 C C . ARG A 1 112 ? 25.422 -2.02 -8.766 1 85.88 112 ARG A C 1
ATOM 856 O O . ARG A 1 112 ? 26.594 -1.678 -8.578 1 85.88 112 ARG A O 1
ATOM 863 N N . LEU A 1 113 ? 24.406 -1.288 -8.547 1 88.94 113 LEU A N 1
ATOM 864 C CA . LEU A 1 113 ? 24.609 0.001 -7.898 1 88.94 113 LEU A CA 1
ATOM 865 C C . LEU A 1 113 ? 25.234 -0.179 -6.52 1 88.94 113 LEU A C 1
ATOM 867 O O . LEU A 1 113 ? 26.109 0.597 -6.121 1 88.94 113 LEU A O 1
ATOM 871 N N . GLY A 1 114 ? 24.734 -1.141 -5.805 1 85.25 114 GLY A N 1
ATOM 872 C CA . GLY A 1 114 ? 25.344 -1.457 -4.52 1 85.25 114 GLY A CA 1
ATOM 873 C C . GLY A 1 114 ? 26.812 -1.791 -4.625 1 85.25 114 GLY A C 1
ATOM 874 O O . GLY A 1 114 ? 27.625 -1.32 -3.818 1 85.25 114 GLY A O 1
ATOM 875 N N . GLU A 1 115 ? 27.156 -2.58 -5.578 1 84.31 115 GLU A N 1
ATOM 876 C CA . GLU A 1 115 ? 28.562 -2.916 -5.816 1 84.31 115 GLU A CA 1
ATOM 877 C C . GLU A 1 115 ? 29.391 -1.669 -6.117 1 84.31 115 GLU A C 1
ATOM 879 O O . GLU A 1 115 ? 30.5 -1.521 -5.617 1 84.31 115 GLU A O 1
ATOM 884 N N . LEU A 1 116 ? 28.828 -0.825 -6.941 1 89.88 116 LEU A N 1
ATOM 885 C CA . LEU A 1 116 ? 29.516 0.4 -7.324 1 89.88 116 LEU A CA 1
ATOM 886 C C . LEU A 1 116 ? 29.688 1.324 -6.125 1 89.88 116 LEU A C 1
ATOM 888 O O . LEU A 1 116 ? 30.703 2.025 -6.016 1 89.88 116 LEU A O 1
ATOM 892 N N . MET A 1 117 ? 28.766 1.313 -5.266 1 88.75 117 MET A N 1
ATOM 893 C CA . MET A 1 117 ? 28.875 2.109 -4.043 1 88.75 117 MET A CA 1
ATOM 894 C C . MET A 1 117 ? 29.969 1.562 -3.131 1 88.75 117 MET A C 1
ATOM 896 O O . MET A 1 117 ? 30.734 2.328 -2.559 1 88.75 117 MET A O 1
ATOM 900 N N . GLU A 1 118 ? 29.984 0.294 -3.029 1 84.88 118 GLU A N 1
ATOM 901 C CA . GLU A 1 118 ? 31.016 -0.351 -2.225 1 84.88 118 GLU A CA 1
ATOM 902 C C . GLU A 1 118 ? 32.406 -0.051 -2.771 1 84.88 118 GLU A C 1
ATOM 904 O O . GLU A 1 118 ? 33.375 0.107 -2.004 1 84.88 118 GLU A O 1
ATOM 909 N N . GLN A 1 119 ? 32.5 0.067 -4.059 1 89 119 GLN A N 1
ATOM 910 C CA . GLN A 1 119 ? 33.781 0.308 -4.723 1 89 119 GLN A CA 1
ATOM 911 C C . GLN A 1 119 ? 34.125 1.795 -4.734 1 89 119 GLN A C 1
ATOM 913 O O . GLN A 1 119 ? 35.25 2.18 -5.109 1 89 119 GLN A O 1
ATOM 918 N N . GLY A 1 120 ? 33.156 2.645 -4.406 1 88.19 120 GLY A N 1
ATOM 919 C CA . GLY A 1 120 ? 33.406 4.074 -4.309 1 88.19 120 GLY A CA 1
ATOM 920 C C . GLY A 1 120 ? 33.156 4.816 -5.605 1 88.19 120 GLY A C 1
ATOM 921 O O . GLY A 1 120 ? 33.469 6 -5.727 1 88.19 120 GLY A O 1
ATOM 922 N N . PHE A 1 121 ? 32.594 4.141 -6.59 1 91.94 121 PHE A N 1
ATOM 923 C CA . PHE A 1 121 ? 32.344 4.754 -7.887 1 91.94 121 PHE A CA 1
ATOM 924 C C . PHE A 1 121 ? 31.031 5.531 -7.859 1 91.94 121 PHE A C 1
ATOM 926 O O . PHE A 1 121 ? 30.812 6.438 -8.664 1 91.94 121 PHE A O 1
ATOM 933 N N . VAL A 1 122 ? 30.125 5.148 -7.023 1 91.12 122 VAL A N 1
ATOM 934 C CA . VAL A 1 122 ? 28.875 5.859 -6.789 1 91.12 122 VAL A CA 1
ATOM 935 C C . VAL A 1 122 ? 28.781 6.277 -5.324 1 91.12 122 VAL A C 1
ATOM 937 O O . VAL A 1 122 ? 29.203 5.531 -4.434 1 91.12 122 VAL A O 1
ATOM 940 N N . ALA A 1 123 ? 28.266 7.473 -5.156 1 81.75 123 ALA A N 1
ATOM 941 C CA . ALA A 1 123 ? 28.219 8.023 -3.805 1 81.75 123 ALA A CA 1
ATOM 942 C C . ALA A 1 123 ? 27.391 7.141 -2.879 1 81.75 123 ALA A C 1
ATOM 944 O O . ALA A 1 123 ? 26.203 6.914 -3.131 1 81.75 123 ALA A O 1
ATOM 945 N N . PRO A 1 124 ? 28.172 6.656 -1.924 1 74.12 124 PRO A N 1
ATOM 946 C CA . PRO A 1 124 ? 27.406 5.879 -0.946 1 74.12 124 PRO A CA 1
ATOM 947 C C . PRO A 1 124 ? 26.609 6.762 0.014 1 74.12 124 PRO A C 1
ATOM 949 O O . PRO A 1 124 ? 26.688 7.988 -0.052 1 74.12 124 PRO A O 1
ATOM 952 N N . ILE A 1 125 ? 25.828 6.195 0.859 1 74.38 125 ILE A N 1
ATOM 953 C CA . ILE A 1 125 ? 25.172 6.887 1.968 1 74.38 125 ILE A CA 1
ATOM 954 C C . ILE A 1 125 ? 26.234 7.543 2.855 1 74.38 125 ILE A C 1
ATOM 956 O O . ILE A 1 125 ? 27.266 6.938 3.162 1 74.38 125 ILE A O 1
ATOM 960 N N . PRO A 1 126 ? 25.969 8.852 3.033 1 74.5 126 PRO A N 1
ATOM 961 C CA . PRO A 1 126 ? 26.938 9.555 3.859 1 74.5 126 PRO A CA 1
ATOM 962 C C . PRO A 1 126 ? 27.344 8.766 5.098 1 74.5 126 PRO A C 1
ATOM 964 O O . PRO A 1 126 ? 26.516 8.094 5.711 1 74.5 126 PRO A O 1
ATOM 967 N N . ALA A 1 127 ? 28.672 8.859 5.316 1 73.69 127 ALA A N 1
ATOM 968 C CA . ALA A 1 127 ? 29.172 8.211 6.52 1 73.69 127 ALA A CA 1
ATOM 969 C C . ALA A 1 127 ? 28.484 8.742 7.766 1 73.69 127 ALA A C 1
ATOM 971 O O . ALA A 1 127 ? 28.266 9.953 7.898 1 73.69 127 ALA A O 1
ATOM 972 N N . GLY A 1 128 ? 27.969 7.922 8.531 1 78.06 128 GLY A N 1
ATOM 973 C CA . GLY A 1 128 ? 27.344 8.328 9.781 1 78.06 128 GLY A CA 1
ATOM 974 C C . GLY A 1 128 ? 25.844 8.578 9.648 1 78.06 128 GLY A C 1
ATOM 975 O O . GLY A 1 128 ? 25.203 9.047 10.594 1 78.06 128 GLY A O 1
ATOM 976 N N . TYR A 1 129 ? 25.422 8.383 8.438 1 82.75 129 TYR A N 1
ATOM 977 C CA . TYR A 1 129 ? 23.984 8.562 8.289 1 82.75 129 TYR A CA 1
ATOM 978 C C . TYR A 1 129 ? 23.219 7.734 9.312 1 82.75 129 TYR A C 1
ATOM 980 O O . TYR A 1 129 ? 23.516 6.551 9.508 1 82.75 129 TYR A O 1
ATOM 988 N N . GLN A 1 130 ? 22.328 8.414 10.047 1 85.75 130 GLN A N 1
ATOM 989 C CA . GLN A 1 130 ? 21.469 7.73 11.008 1 85.75 130 GLN A CA 1
ATOM 990 C C . GLN A 1 130 ? 20.031 7.625 10.492 1 85.75 130 GLN A C 1
ATOM 992 O O . GLN A 1 130 ? 19.422 8.633 10.125 1 85.75 130 GLN A O 1
ATOM 997 N N . LEU A 1 131 ? 19.625 6.371 10.453 1 89 131 LEU A N 1
ATOM 998 C CA . LEU A 1 131 ? 18.234 6.156 10.062 1 89 131 LEU A CA 1
ATOM 999 C C . LEU A 1 131 ? 17.281 6.855 11.031 1 89 131 LEU A C 1
ATOM 1001 O O . LEU A 1 131 ? 17.547 6.91 12.234 1 89 131 LEU A O 1
ATOM 1005 N N . SER A 1 132 ? 16.219 7.422 10.5 1 92.12 132 SER A N 1
ATOM 1006 C CA . SER A 1 132 ? 15.156 7.93 11.359 1 92.12 132 SER A CA 1
ATOM 1007 C C . SER A 1 132 ? 14.562 6.816 12.219 1 92.12 132 SER A C 1
ATOM 1009 O O . SER A 1 132 ? 14.812 5.637 11.977 1 92.12 132 SER A O 1
ATOM 1011 N N . ALA A 1 133 ? 13.828 7.223 13.227 1 91.25 133 ALA A N 1
ATOM 1012 C CA . ALA A 1 133 ? 13.164 6.246 14.094 1 91.25 133 ALA A CA 1
ATOM 1013 C C . ALA A 1 133 ? 12.242 5.34 13.289 1 91.25 133 ALA A C 1
ATOM 1015 O O . ALA A 1 133 ? 12.211 4.125 13.508 1 91.25 133 ALA A O 1
ATOM 1016 N N . ASN A 1 134 ? 11.492 5.867 12.383 1 93.12 134 ASN A N 1
ATOM 1017 C CA . ASN A 1 134 ? 10.586 5.09 11.539 1 93.12 134 ASN A CA 1
ATOM 1018 C C . ASN A 1 134 ? 11.352 4.113 10.656 1 93.12 134 ASN A C 1
ATOM 1020 O O . ASN A 1 134 ? 10.961 2.953 10.516 1 93.12 134 ASN A O 1
ATOM 1024 N N . ALA A 1 135 ? 12.422 4.586 10.047 1 93.75 135 ALA A N 1
ATOM 1025 C CA . ALA A 1 135 ? 13.227 3.732 9.188 1 93.75 135 ALA A CA 1
ATOM 1026 C C . ALA A 1 135 ? 13.844 2.578 9.969 1 93.75 135 ALA A C 1
ATOM 1028 O O . ALA A 1 135 ? 13.875 1.442 9.492 1 93.75 135 ALA A O 1
ATOM 1029 N N . ASN A 1 136 ? 14.297 2.893 11.164 1 92.69 136 ASN A N 1
ATOM 1030 C CA . ASN A 1 136 ? 14.844 1.854 12.031 1 92.69 136 ASN A CA 1
ATOM 1031 C C . ASN A 1 136 ? 13.789 0.799 12.375 1 92.69 136 ASN A C 1
ATOM 1033 O O . ASN A 1 136 ? 14.102 -0.394 12.414 1 92.69 136 ASN A O 1
ATOM 1037 N N . ALA A 1 137 ? 12.656 1.272 12.609 1 92.81 137 ALA A N 1
ATOM 1038 C CA . ALA A 1 137 ? 11.57 0.348 12.93 1 92.81 137 ALA A CA 1
ATOM 1039 C C . ALA A 1 137 ? 11.273 -0.572 11.75 1 92.81 137 ALA A C 1
ATOM 1041 O O . ALA A 1 137 ? 11.039 -1.77 11.93 1 92.81 137 ALA A O 1
ATOM 1042 N N . VAL A 1 138 ? 11.273 -0.053 10.531 1 94.19 138 VAL A N 1
ATOM 1043 C CA . VAL A 1 138 ? 11.039 -0.847 9.328 1 94.19 138 VAL A CA 1
ATOM 1044 C C . VAL A 1 138 ? 12.164 -1.857 9.148 1 94.19 138 VAL A C 1
ATOM 1046 O O . VAL A 1 138 ? 11.914 -3.031 8.859 1 94.19 138 VAL A O 1
ATOM 1049 N N . LEU A 1 139 ? 13.398 -1.392 9.305 1 90.94 139 LEU A N 1
ATOM 1050 C CA . LEU A 1 139 ? 14.555 -2.273 9.18 1 90.94 139 LEU A CA 1
ATOM 1051 C C . LEU A 1 139 ? 14.469 -3.428 10.172 1 90.94 139 LEU A C 1
ATOM 1053 O O . LEU A 1 139 ? 14.703 -4.582 9.812 1 90.94 139 LEU A O 1
ATOM 1057 N N . ALA A 1 140 ? 14.109 -3.117 11.391 1 91.44 140 ALA A N 1
ATOM 1058 C CA . ALA A 1 140 ? 13.969 -4.141 12.43 1 91.44 140 ALA A CA 1
ATOM 1059 C C . ALA A 1 140 ? 12.906 -5.168 12.039 1 91.44 140 ALA A C 1
ATOM 1061 O O . ALA A 1 140 ? 13.094 -6.367 12.266 1 91.44 140 ALA A O 1
ATOM 1062 N N . THR A 1 141 ? 11.812 -4.738 11.484 1 92.88 141 THR A N 1
ATOM 1063 C CA . THR A 1 141 ? 10.766 -5.641 11.023 1 92.88 141 THR A CA 1
ATOM 1064 C C . THR A 1 141 ? 11.297 -6.57 9.938 1 92.88 141 THR A C 1
ATOM 1066 O O . THR A 1 141 ? 11.07 -7.781 9.984 1 92.88 141 THR A O 1
ATOM 1069 N N . ILE A 1 142 ? 12 -5.996 8.961 1 90 142 ILE A N 1
ATOM 1070 C CA . ILE A 1 142 ? 12.539 -6.781 7.852 1 90 142 ILE A CA 1
ATOM 1071 C C . ILE A 1 142 ? 13.492 -7.848 8.391 1 90 142 ILE A C 1
ATOM 1073 O O . ILE A 1 142 ? 13.43 -9.008 7.973 1 90 142 ILE A O 1
ATOM 1077 N N . GLN A 1 143 ? 14.312 -7.5 9.328 1 86.56 143 GLN A N 1
ATOM 1078 C CA . GLN A 1 143 ? 15.289 -8.406 9.914 1 86.56 143 GLN A CA 1
ATOM 1079 C C . GLN A 1 143 ? 14.602 -9.57 10.633 1 86.56 143 GLN A C 1
ATOM 1081 O O . GLN A 1 143 ? 15.172 -10.656 10.734 1 86.56 143 GLN A O 1
ATOM 1086 N N . GLY A 1 144 ? 13.414 -9.352 11.078 1 88.81 144 GLY A N 1
ATOM 1087 C CA . GLY A 1 144 ? 12.688 -10.375 11.812 1 88.81 144 GLY A CA 1
ATOM 1088 C C . GLY A 1 144 ? 11.891 -11.305 10.922 1 88.81 144 GLY A C 1
ATOM 1089 O O . GLY A 1 144 ? 11.375 -12.328 11.375 1 88.81 144 GLY A O 1
ATOM 1090 N N . LEU A 1 145 ? 11.828 -11.016 9.633 1 88.88 145 LEU A N 1
ATOM 1091 C CA . LEU A 1 145 ? 11.062 -11.82 8.688 1 88.88 145 LEU A CA 1
ATOM 1092 C C . LEU A 1 145 ? 11.844 -13.07 8.289 1 88.88 145 LEU A C 1
ATOM 1094 O O . LEU A 1 145 ? 13.062 -13.117 8.43 1 88.88 145 LEU A O 1
ATOM 1098 N N . GLU A 1 146 ? 11.07 -14.07 7.805 1 85.62 146 GLU A N 1
ATOM 1099 C CA . GLU A 1 146 ? 11.727 -15.219 7.18 1 85.62 146 GLU A CA 1
ATOM 1100 C C . GLU A 1 146 ? 12.492 -14.797 5.93 1 85.62 146 GLU A C 1
ATOM 1102 O O . GLU A 1 146 ? 12.164 -13.789 5.305 1 85.62 146 GLU A O 1
ATOM 1107 N N . SER A 1 147 ? 13.477 -15.578 5.543 1 79.75 147 SER A N 1
ATOM 1108 C CA . SER A 1 147 ? 14.375 -15.227 4.453 1 79.75 147 SER A CA 1
ATOM 1109 C C . SER A 1 147 ? 13.609 -14.938 3.168 1 79.75 147 SER A C 1
ATOM 1111 O O . SER A 1 147 ? 13.859 -13.93 2.5 1 79.75 147 SER A O 1
ATOM 1113 N N . GLY A 1 148 ? 12.664 -15.852 2.865 1 80.94 148 GLY A N 1
ATOM 1114 C CA . GLY A 1 148 ? 11.867 -15.648 1.666 1 80.94 148 GLY A CA 1
ATOM 1115 C C . GLY A 1 148 ? 11.039 -14.375 1.71 1 80.94 148 GLY A C 1
ATOM 1116 O O . GLY A 1 148 ? 10.875 -13.695 0.692 1 80.94 148 GLY A O 1
ATOM 1117 N N . GLN A 1 149 ? 10.547 -14.039 2.914 1 88.31 149 GLN A N 1
ATOM 1118 C CA . GLN A 1 149 ? 9.766 -12.82 3.098 1 88.31 149 GLN A CA 1
ATOM 1119 C C . GLN A 1 149 ? 10.648 -11.578 2.996 1 88.31 149 GLN A C 1
ATOM 1121 O O . GLN A 1 149 ? 10.242 -10.57 2.406 1 88.31 149 GLN A O 1
ATOM 1126 N N . GLN A 1 150 ? 11.859 -11.633 3.559 1 84.69 150 GLN A N 1
ATOM 1127 C CA . GLN A 1 150 ? 12.805 -10.523 3.494 1 84.69 150 GLN A CA 1
ATOM 1128 C C . GLN A 1 150 ? 13.094 -10.125 2.049 1 84.69 150 GLN A C 1
ATOM 1130 O O . GLN A 1 150 ? 13 -8.953 1.693 1 84.69 150 GLN A O 1
ATOM 1135 N N . ILE A 1 151 ? 13.281 -11.07 1.316 1 77.88 151 ILE A N 1
ATOM 1136 C CA . ILE A 1 151 ? 13.656 -10.836 -0.074 1 77.88 151 ILE A CA 1
ATOM 1137 C C . ILE A 1 151 ? 12.469 -10.266 -0.844 1 77.88 151 ILE A C 1
ATOM 1139 O O . ILE A 1 151 ? 12.641 -9.422 -1.725 1 77.88 151 ILE A O 1
ATOM 1143 N N . THR A 1 152 ? 11.352 -10.875 -0.539 1 86.31 152 THR A N 1
ATOM 1144 C CA . THR A 1 152 ? 10.148 -10.391 -1.21 1 86.31 152 THR A CA 1
ATOM 1145 C C . THR A 1 152 ? 9.898 -8.922 -0.875 1 86.31 152 THR A C 1
ATOM 1147 O O . THR A 1 152 ? 9.523 -8.133 -1.749 1 86.31 152 THR A O 1
ATOM 1150 N N . VAL A 1 153 ? 10.156 -8.516 0.385 1 89 153 VAL A N 1
ATOM 1151 C CA . VAL A 1 153 ? 10.008 -7.117 0.784 1 89 153 VAL A CA 1
ATOM 1152 C C . VAL A 1 153 ? 11 -6.25 0.017 1 89 153 VAL A C 1
ATOM 1154 O O . VAL A 1 153 ? 10.625 -5.227 -0.559 1 89 153 VAL A O 1
ATOM 1157 N N . LEU A 1 154 ? 12.219 -6.664 -0.014 1 83 154 LEU A N 1
ATOM 1158 C CA . LEU A 1 154 ? 13.273 -5.871 -0.63 1 83 154 LEU A CA 1
ATOM 1159 C C . LEU A 1 154 ? 13.062 -5.754 -2.137 1 83 154 LEU A C 1
ATOM 1161 O O . LEU A 1 154 ? 13.273 -4.688 -2.717 1 83 154 LEU A O 1
ATOM 1165 N N . ARG A 1 155 ? 12.625 -6.832 -2.775 1 82.94 155 ARG A N 1
ATOM 1166 C CA . ARG A 1 155 ? 12.305 -6.805 -4.199 1 82.94 155 ARG A CA 1
ATOM 1167 C C . ARG A 1 155 ? 11.195 -5.797 -4.492 1 82.94 155 ARG A C 1
ATOM 1169 O O . ARG A 1 155 ? 11.32 -4.977 -5.402 1 82.94 155 ARG A O 1
ATOM 1176 N N . ASN A 1 156 ? 10.203 -5.883 -3.729 1 87.81 156 ASN A N 1
ATOM 1177 C CA . ASN A 1 156 ? 9.047 -5.027 -3.975 1 87.81 156 ASN A CA 1
ATOM 1178 C C . ASN A 1 156 ? 9.344 -3.57 -3.627 1 87.81 156 ASN A C 1
ATOM 1180 O O . ASN A 1 156 ? 8.703 -2.66 -4.152 1 87.81 156 ASN A O 1
ATOM 1184 N N . ALA A 1 157 ? 10.297 -3.346 -2.729 1 88.81 157 ALA A N 1
ATOM 1185 C CA . ALA A 1 157 ? 10.688 -1.988 -2.357 1 88.81 157 ALA A CA 1
ATOM 1186 C C . ALA A 1 157 ? 11.266 -1.236 -3.555 1 88.81 157 ALA A C 1
ATOM 1188 O O . ALA A 1 157 ? 11.07 -0.026 -3.686 1 88.81 157 ALA A O 1
ATOM 1189 N N . VAL A 1 158 ? 11.898 -1.961 -4.477 1 89.38 158 VAL A N 1
ATOM 1190 C CA . VAL A 1 158 ? 12.617 -1.25 -5.531 1 89.38 158 VAL A CA 1
ATOM 1191 C C . VAL A 1 158 ? 11.836 -1.331 -6.84 1 89.38 158 VAL A C 1
ATOM 1193 O O . VAL A 1 158 ? 12.031 -0.509 -7.738 1 89.38 158 VAL A O 1
ATOM 1196 N N . VAL A 1 159 ? 10.977 -2.312 -6.992 1 87.62 159 VAL A N 1
ATOM 1197 C CA . VAL A 1 159 ? 10.281 -2.551 -8.258 1 87.62 159 VAL A CA 1
ATOM 1198 C C . VAL A 1 159 ? 9.352 -1.381 -8.562 1 87.62 159 VAL A C 1
ATOM 1200 O O . VAL A 1 159 ? 9.164 -1.021 -9.734 1 87.62 159 VAL A O 1
ATOM 1203 N N . ASP A 1 160 ? 8.859 -0.744 -7.535 1 86.25 160 ASP A N 1
ATOM 1204 C CA . ASP A 1 160 ? 7.855 0.295 -7.742 1 86.25 160 ASP A CA 1
ATOM 1205 C C . ASP A 1 160 ? 8.508 1.67 -7.875 1 86.25 160 ASP A C 1
ATOM 1207 O O . ASP A 1 160 ? 7.812 2.682 -7.996 1 86.25 160 ASP A O 1
ATOM 1211 N N . MET A 1 161 ? 9.789 1.715 -7.844 1 93.12 161 MET A N 1
ATOM 1212 C CA . MET A 1 161 ? 10.477 2.988 -8.031 1 93.12 161 MET A CA 1
ATOM 1213 C C . MET A 1 161 ? 10.438 3.418 -9.492 1 93.12 161 MET A C 1
ATOM 1215 O O . MET A 1 161 ? 9.984 2.66 -10.359 1 93.12 161 MET A O 1
ATOM 1219 N N . GLY A 1 162 ? 10.852 4.66 -9.766 1 93.06 162 GLY A N 1
ATOM 1220 C CA . GLY A 1 162 ? 10.789 5.211 -11.109 1 93.06 162 GLY A CA 1
ATOM 1221 C C . GLY A 1 162 ? 9.492 5.945 -11.391 1 93.06 162 GLY A C 1
ATOM 1222 O O . GLY A 1 162 ? 8.742 6.273 -10.469 1 93.06 162 GLY A O 1
ATOM 1223 N N . PHE A 1 163 ? 9.344 6.293 -12.719 1 91.62 163 PHE A N 1
ATOM 1224 C CA . PHE A 1 163 ? 8.195 7.109 -13.094 1 91.62 163 PHE A CA 1
ATOM 1225 C C . PHE A 1 163 ? 7.496 6.527 -14.32 1 91.62 163 PHE A C 1
ATOM 1227 O O . PHE A 1 163 ? 8.133 6.281 -15.344 1 91.62 163 PHE A O 1
ATOM 1234 N N . THR A 1 164 ? 6.219 6.289 -14.148 1 84.56 164 THR A N 1
ATOM 1235 C CA . THR A 1 164 ? 5.41 5.867 -15.289 1 84.56 164 THR A CA 1
ATOM 1236 C C . THR A 1 164 ? 4.305 6.879 -15.57 1 84.56 164 THR A C 1
ATOM 1238 O O . THR A 1 164 ? 3.504 7.195 -14.688 1 84.56 164 THR A O 1
ATOM 1241 N N . ALA A 1 165 ? 4.293 7.625 -16.703 1 69.75 165 ALA A N 1
ATOM 1242 C CA . ALA A 1 165 ? 3.273 8.609 -17.062 1 69.75 165 ALA A CA 1
ATOM 1243 C C . ALA A 1 165 ? 1.955 7.926 -17.406 1 69.75 165 ALA A C 1
ATOM 1245 O O . ALA A 1 165 ? 0.881 8.5 -17.219 1 69.75 165 ALA A O 1
ATOM 1246 N N . GLY A 1 166 ? 1.881 6.648 -17.641 1 65.69 166 GLY A N 1
ATOM 1247 C CA . GLY A 1 166 ? 0.674 5.949 -18.047 1 65.69 166 GLY A CA 1
ATOM 1248 C C . GLY A 1 166 ? 0.811 4.441 -18 1 65.69 166 GLY A C 1
ATOM 1249 O O . GLY A 1 166 ? 1.836 3.918 -17.562 1 65.69 166 GLY A O 1
ATOM 1250 N N . LYS A 1 167 ? -0.318 3.844 -18.297 1 59.16 167 LYS A N 1
ATOM 1251 C CA . LYS A 1 167 ? -0.375 2.387 -18.25 1 59.16 167 LYS A CA 1
ATOM 1252 C C . LYS A 1 167 ? 0.386 1.776 -19.422 1 59.16 167 LYS A C 1
ATOM 1254 O O . LYS A 1 167 ? 0.693 0.582 -19.422 1 59.16 167 LYS A O 1
ATOM 1259 N N . ASP A 1 168 ? 0.715 2.678 -20.422 1 57.59 168 ASP A N 1
ATOM 1260 C CA . ASP A 1 168 ? 1.081 2.064 -21.688 1 57.59 168 ASP A CA 1
ATOM 1261 C C . ASP A 1 168 ? 2.582 2.189 -21.953 1 57.59 168 ASP A C 1
ATOM 1263 O O . ASP A 1 168 ? 3.025 2.143 -23.094 1 57.59 168 ASP A O 1
ATOM 1267 N N . GLY A 1 169 ? 3.34 2.25 -21.047 1 61.16 169 GLY A N 1
ATOM 1268 C CA . GLY A 1 169 ? 4.715 2.482 -21.453 1 61.16 169 GLY A CA 1
ATOM 1269 C C . GLY A 1 169 ? 5.418 1.222 -21.922 1 61.16 169 GLY A C 1
ATOM 1270 O O . GLY A 1 169 ? 4.926 0.113 -21.719 1 61.16 169 GLY A O 1
ATOM 1271 N N . LYS A 1 170 ? 6.395 1.271 -22.844 1 68.81 170 LYS A N 1
ATOM 1272 C CA . LYS A 1 170 ? 7.27 0.221 -23.344 1 68.81 170 LYS A CA 1
ATOM 1273 C C . LYS A 1 170 ? 7.852 -0.615 -22.219 1 68.81 170 LYS A C 1
ATOM 1275 O O . LYS A 1 170 ? 8.25 -0.075 -21.172 1 68.81 170 LYS A O 1
ATOM 1280 N N . ARG A 1 171 ? 7.742 -1.877 -22.359 1 82.75 171 ARG A N 1
ATOM 1281 C CA . ARG A 1 171 ? 8.305 -2.791 -21.375 1 82.75 171 ARG A CA 1
ATOM 1282 C C . ARG A 1 171 ? 9.555 -3.479 -21.922 1 82.75 171 ARG A C 1
ATOM 1284 O O . ARG A 1 171 ? 9.539 -4.027 -23.016 1 82.75 171 ARG A O 1
ATOM 1291 N N . ILE A 1 172 ? 10.656 -3.25 -21.219 1 83.94 172 ILE A N 1
ATOM 1292 C CA . ILE A 1 172 ? 11.93 -3.883 -21.562 1 83.94 172 ILE A CA 1
ATOM 1293 C C . ILE A 1 172 ? 12.188 -5.059 -20.625 1 83.94 172 ILE A C 1
ATOM 1295 O O . ILE A 1 172 ? 12.258 -4.883 -19.406 1 83.94 172 ILE A O 1
ATOM 1299 N N . ALA A 1 173 ? 12.18 -6.199 -21.266 1 83.19 173 ALA A N 1
ATOM 1300 C CA . ALA A 1 173 ? 12.414 -7.414 -20.5 1 83.19 173 ALA A CA 1
ATOM 1301 C C . ALA A 1 173 ? 13.539 -8.242 -21.094 1 83.19 173 ALA A C 1
ATOM 1303 O O . ALA A 1 173 ? 13.922 -8.039 -22.25 1 83.19 173 ALA A O 1
ATOM 1304 N N . GLU A 1 174 ? 14.07 -9.102 -20.25 1 82.31 174 GLU A N 1
ATOM 1305 C CA . GLU A 1 174 ? 15.078 -10.039 -20.75 1 82.31 174 GLU A CA 1
ATOM 1306 C C . GLU A 1 174 ? 14.477 -11.031 -21.734 1 82.31 174 GLU A C 1
ATOM 1308 O O . GLU A 1 174 ? 13.273 -11.312 -21.688 1 82.31 174 GLU A O 1
ATOM 1313 N N . PRO A 1 175 ? 15.375 -11.5 -22.594 1 83.94 175 PRO A N 1
ATOM 1314 C CA . PRO A 1 175 ? 14.891 -12.547 -23.484 1 83.94 175 PRO A CA 1
ATOM 1315 C C . PRO A 1 175 ? 14.367 -13.773 -22.734 1 83.94 175 PRO A C 1
ATOM 1317 O O . PRO A 1 175 ? 14.922 -14.156 -21.703 1 83.94 175 PRO A O 1
ATOM 1320 N N . VAL A 1 176 ? 13.391 -14.352 -23.312 1 86.81 176 VAL A N 1
ATOM 1321 C CA . VAL A 1 176 ? 12.789 -15.531 -22.703 1 86.81 176 VAL A CA 1
ATOM 1322 C C . VAL A 1 176 ? 13.695 -16.734 -22.922 1 86.81 176 VAL A C 1
ATOM 1324 O O . VAL A 1 176 ? 14.125 -17 -24.047 1 86.81 176 VAL A O 1
ATOM 1327 N N . VAL A 1 177 ? 14.008 -17.375 -21.891 1 88 177 VAL A N 1
ATOM 1328 C CA . VAL A 1 177 ? 14.812 -18.594 -21.969 1 88 177 VAL A CA 1
ATOM 1329 C C . VAL A 1 177 ? 14.023 -19.703 -22.656 1 88 177 VAL A C 1
ATOM 1331 O O . VAL A 1 177 ? 12.844 -19.906 -22.375 1 88 177 VAL A O 1
ATOM 1334 N N . PRO A 1 178 ? 14.727 -20.391 -23.562 1 92.19 178 PRO A N 1
ATOM 1335 C CA . PRO A 1 178 ? 14.023 -21.5 -24.219 1 92.19 178 PRO A CA 1
ATOM 1336 C C . PRO A 1 178 ? 13.656 -22.625 -23.25 1 92.19 178 PRO A C 1
ATOM 1338 O O . PRO A 1 178 ? 14.359 -22.828 -22.266 1 92.19 178 PRO A O 1
ATOM 1341 N N . PRO A 1 179 ? 12.602 -23.297 -23.609 1 94.75 179 PRO A N 1
ATOM 1342 C CA . PRO A 1 179 ? 12.219 -24.422 -22.75 1 94.75 179 PRO A CA 1
ATOM 1343 C C . PRO A 1 179 ? 13.289 -25.5 -22.688 1 94.75 179 PRO A C 1
ATOM 1345 O O . PRO A 1 179 ? 13.984 -25.75 -23.688 1 94.75 179 PRO A O 1
ATOM 1348 N N . GLN A 1 180 ? 13.344 -26.109 -21.5 1 94.25 180 GLN A N 1
ATOM 1349 C CA . GLN A 1 180 ? 14.219 -27.266 -21.359 1 94.25 180 GLN A CA 1
ATOM 1350 C C . GLN A 1 180 ? 13.789 -28.406 -22.281 1 94.25 180 GLN A C 1
ATOM 1352 O O . GLN A 1 180 ? 12.586 -28.625 -22.484 1 94.25 180 GLN A O 1
ATOM 1357 N N . ASP A 1 181 ? 14.828 -29.188 -22.641 1 93.5 181 ASP A N 1
ATOM 1358 C CA . ASP A 1 181 ? 14.523 -30.375 -23.438 1 93.5 181 ASP A CA 1
ATOM 1359 C C . ASP A 1 181 ? 13.766 -31.406 -22.609 1 93.5 181 ASP A C 1
ATOM 1361 O O . ASP A 1 181 ? 14.039 -31.578 -21.422 1 93.5 181 ASP A O 1
ATOM 1365 N N . THR A 1 182 ? 12.938 -32.094 -23.297 1 89.88 182 THR A N 1
ATOM 1366 C CA . THR A 1 182 ? 12.062 -33.062 -22.625 1 89.88 182 THR A CA 1
ATOM 1367 C C . THR A 1 182 ? 12.875 -34.062 -21.812 1 89.88 182 THR A C 1
ATOM 1369 O O . THR A 1 182 ? 12.5 -34.406 -20.688 1 89.88 182 THR A O 1
ATOM 1372 N N . ALA A 1 183 ? 14.016 -34.469 -22.344 1 90.19 183 ALA A N 1
ATOM 1373 C CA . ALA A 1 183 ? 14.844 -35.469 -21.688 1 90.19 183 ALA A CA 1
ATOM 1374 C C . ALA A 1 183 ? 15.469 -34.938 -20.406 1 90.19 183 ALA A C 1
ATOM 1376 O O . ALA A 1 183 ? 15.82 -35.719 -19.516 1 90.19 183 ALA A O 1
ATOM 1377 N N . SER A 1 184 ? 15.555 -33.688 -20.312 1 90.94 184 SER A N 1
ATOM 1378 C CA . SER A 1 184 ? 16.234 -33.062 -19.188 1 90.94 184 SER A CA 1
ATOM 1379 C C . SER A 1 184 ? 15.242 -32.625 -18.125 1 90.94 184 SER A C 1
ATOM 1381 O O . SER A 1 184 ? 15.641 -32.094 -17.078 1 90.94 184 SER A O 1
ATOM 1383 N N . ARG A 1 185 ? 13.984 -32.875 -18.422 1 93.5 185 ARG A N 1
ATOM 1384 C CA . ARG A 1 185 ? 12.961 -32.406 -17.484 1 93.5 185 ARG A CA 1
ATOM 1385 C C . ARG A 1 185 ? 12.812 -33.375 -16.312 1 93.5 185 ARG A C 1
ATOM 1387 O O . ARG A 1 185 ? 12.914 -34.594 -16.5 1 93.5 185 ARG A O 1
ATOM 1394 N N . THR A 1 186 ? 12.742 -32.844 -15.172 1 89.94 186 THR A N 1
ATOM 1395 C CA . THR A 1 186 ? 12.43 -33.625 -13.984 1 89.94 186 THR A CA 1
ATOM 1396 C C . THR A 1 186 ? 10.969 -33.469 -13.594 1 89.94 186 THR A C 1
ATOM 1398 O O . THR A 1 186 ? 10.484 -32.375 -13.414 1 89.94 186 THR A O 1
ATOM 1401 N N . LYS A 1 187 ? 10.32 -34.625 -13.43 1 94.31 187 LYS A N 1
ATOM 1402 C CA . LYS A 1 187 ? 8.914 -34.594 -13.039 1 94.31 187 LYS A CA 1
ATOM 1403 C C . LYS A 1 187 ? 8.766 -34.375 -11.531 1 94.31 187 LYS A C 1
ATOM 1405 O O . LYS A 1 187 ? 9.523 -34.969 -10.75 1 94.31 187 LYS A O 1
ATOM 1410 N N . VAL A 1 188 ? 7.77 -33.562 -11.188 1 96.62 188 VAL A N 1
ATOM 1411 C CA . VAL A 1 188 ? 7.516 -33.375 -9.766 1 96.62 188 VAL A CA 1
ATOM 1412 C C . VAL A 1 188 ? 6.57 -34.438 -9.25 1 96.62 188 VAL A C 1
ATOM 1414 O O . VAL A 1 188 ? 5.883 -35.094 -10.031 1 96.62 188 VAL A O 1
ATOM 1417 N N . SER A 1 189 ? 6.641 -34.719 -7.992 1 97.12 189 SER A N 1
ATOM 1418 C CA . SER A 1 189 ? 5.676 -35.531 -7.258 1 97.12 189 SER A CA 1
ATOM 1419 C C . SER A 1 189 ? 5.074 -34.75 -6.09 1 97.12 189 SER A C 1
ATOM 1421 O O . SER A 1 189 ? 5.785 -34.062 -5.383 1 97.12 189 SER A O 1
ATOM 1423 N N . ILE A 1 190 ? 3.781 -34.875 -5.969 1 97.56 190 ILE A N 1
ATOM 1424 C CA . ILE A 1 190 ? 3.074 -34.156 -4.902 1 97.56 190 ILE A CA 1
ATOM 1425 C C . ILE A 1 190 ? 2.297 -35.188 -4.055 1 97.56 190 ILE A C 1
ATOM 1427 O O . ILE A 1 190 ? 1.386 -35.844 -4.551 1 97.56 190 ILE A O 1
ATOM 1431 N N . GLU A 1 191 ? 2.689 -35.25 -2.826 1 97.25 191 GLU A N 1
ATOM 1432 C CA . GLU A 1 191 ? 1.942 -36.156 -1.94 1 97.25 191 GLU A CA 1
ATOM 1433 C C . GLU A 1 191 ? 0.478 -35.719 -1.847 1 97.25 191 GLU A C 1
ATOM 1435 O O . GLU A 1 191 ? 0.173 -34.594 -1.515 1 97.25 191 GLU A O 1
ATOM 1440 N N . GLY A 1 192 ? -0.442 -36.562 -2.205 1 96.5 192 GLY A N 1
ATOM 1441 C CA . GLY A 1 192 ? -1.866 -36.312 -2.051 1 96.5 192 GLY A CA 1
ATOM 1442 C C . GLY A 1 192 ? -2.516 -35.781 -3.307 1 96.5 192 GLY A C 1
ATOM 1443 O O . GLY A 1 192 ? -3.738 -35.625 -3.365 1 96.5 192 GLY A O 1
ATOM 1444 N N . VAL A 1 193 ? -1.752 -35.469 -4.309 1 97.25 193 VAL A N 1
ATOM 1445 C CA . VAL A 1 193 ? -2.303 -34.906 -5.535 1 97.25 193 VAL A CA 1
ATOM 1446 C C . VAL A 1 193 ? -1.688 -35.594 -6.746 1 97.25 193 VAL A C 1
ATOM 1448 O O . VAL A 1 193 ? -0.465 -35.594 -6.906 1 97.25 193 VAL A O 1
ATOM 1451 N N . THR A 1 194 ? -2.504 -36.125 -7.645 1 97.12 194 THR A N 1
ATOM 1452 C CA . THR A 1 194 ? -2.049 -36.781 -8.859 1 97.12 194 THR A CA 1
ATOM 1453 C C . THR A 1 194 ? -2.707 -36.188 -10.094 1 97.12 194 THR A C 1
ATOM 1455 O O . THR A 1 194 ? -2.645 -36.75 -11.18 1 97.12 194 THR A O 1
ATOM 1458 N N . ASN A 1 195 ? -3.381 -35.094 -9.859 1 97.75 195 ASN A N 1
ATOM 1459 C CA . ASN A 1 195 ? -4.051 -34.406 -10.969 1 97.75 195 ASN A CA 1
ATOM 1460 C C . ASN A 1 195 ? -3.062 -34 -12.055 1 97.75 195 ASN A C 1
ATOM 1462 O O . ASN A 1 195 ? -2.096 -33.281 -11.789 1 97.75 195 ASN A O 1
ATOM 1466 N N . ALA A 1 196 ? -3.32 -34.344 -13.227 1 97.81 196 ALA A N 1
ATOM 1467 C CA . ALA A 1 196 ? -2.375 -34.156 -14.328 1 97.81 196 ALA A CA 1
ATOM 1468 C C . ALA A 1 196 ? -2.17 -32.688 -14.641 1 97.81 196 ALA A C 1
ATOM 1470 O O . ALA A 1 196 ? -1.062 -32.25 -14.977 1 97.81 196 ALA A O 1
ATOM 1471 N N . THR A 1 197 ? -3.209 -31.906 -14.57 1 98.62 197 THR A N 1
ATOM 1472 C CA . THR A 1 197 ? -3.111 -30.484 -14.875 1 98.62 197 THR A CA 1
ATOM 1473 C C . THR A 1 197 ? -2.16 -29.781 -13.906 1 98.62 197 THR A C 1
ATOM 1475 O O . THR A 1 197 ? -1.286 -29.016 -14.32 1 98.62 197 THR A O 1
ATOM 1478 N N . VAL A 1 198 ? -2.277 -30.078 -12.633 1 98.62 198 VAL A N 1
ATOM 1479 C CA . VAL A 1 198 ? -1.449 -29.469 -11.594 1 98.62 198 VAL A CA 1
ATOM 1480 C C . VAL A 1 198 ? -0 -29.922 -11.758 1 98.62 198 VAL A C 1
ATOM 1482 O O . VAL A 1 198 ? 0.924 -29.109 -11.688 1 98.62 198 VAL A O 1
ATOM 1485 N N . LEU A 1 199 ? 0.181 -31.219 -12.016 1 98.44 199 LEU A N 1
ATOM 1486 C CA . LEU A 1 199 ? 1.528 -31.734 -12.211 1 98.44 199 LEU A CA 1
ATOM 1487 C C . LEU A 1 199 ? 2.178 -31.109 -13.445 1 98.44 199 LEU A C 1
ATOM 1489 O O . LEU A 1 199 ? 3.344 -30.703 -13.398 1 98.44 199 LEU A O 1
ATOM 1493 N N . ASN A 1 200 ? 1.411 -31 -14.523 1 98.19 200 ASN A N 1
ATOM 1494 C CA . ASN A 1 200 ? 1.931 -30.391 -15.742 1 98.19 200 ASN A CA 1
ATOM 1495 C C . ASN A 1 200 ? 2.246 -28.906 -15.555 1 98.19 200 ASN A C 1
ATOM 1497 O O . ASN A 1 200 ? 3.184 -28.391 -16.156 1 98.19 200 ASN A O 1
ATOM 1501 N N . TYR A 1 201 ? 1.419 -28.219 -14.727 1 98.69 201 TYR A N 1
ATOM 1502 C CA . TYR A 1 201 ? 1.705 -26.828 -14.391 1 98.69 201 TYR A CA 1
ATOM 1503 C C . TYR A 1 201 ? 3.1 -26.688 -13.797 1 98.69 201 TYR A C 1
ATOM 1505 O O . TYR A 1 201 ? 3.9 -25.859 -14.258 1 98.69 201 TYR A O 1
ATOM 1513 N N . MET A 1 202 ? 3.381 -27.516 -12.812 1 98.44 202 MET A N 1
ATOM 1514 C CA . MET A 1 202 ? 4.664 -27.469 -12.117 1 98.44 202 MET A CA 1
ATOM 1515 C C . MET A 1 202 ? 5.809 -27.812 -13.062 1 98.44 202 MET A C 1
ATOM 1517 O O . MET A 1 202 ? 6.805 -27.094 -13.133 1 98.44 202 MET A O 1
ATOM 1521 N N . ASP A 1 203 ? 5.613 -28.828 -13.797 1 97.88 203 ASP A N 1
ATOM 1522 C CA . ASP A 1 203 ? 6.672 -29.344 -14.664 1 97.88 203 ASP A CA 1
ATOM 1523 C C . ASP A 1 203 ? 7.004 -28.359 -15.773 1 97.88 203 ASP A C 1
ATOM 1525 O O . ASP A 1 203 ? 8.18 -28.109 -16.062 1 97.88 203 ASP A O 1
ATOM 1529 N N . ASN A 1 204 ? 5.973 -27.875 -16.422 1 98.06 204 ASN A N 1
ATOM 1530 C CA . ASN A 1 204 ? 6.207 -26.953 -17.531 1 98.06 204 ASN A CA 1
ATOM 1531 C C . ASN A 1 204 ? 6.812 -25.641 -17.062 1 98.06 204 ASN A C 1
ATOM 1533 O O . ASN A 1 204 ? 7.648 -25.047 -17.75 1 98.06 204 ASN A O 1
ATOM 1537 N N . LEU A 1 205 ? 6.387 -25.156 -15.867 1 97.94 205 LEU A N 1
ATOM 1538 C CA . LEU A 1 205 ? 6.992 -23.938 -15.336 1 97.94 205 LEU A CA 1
ATOM 1539 C C . LEU A 1 205 ? 8.461 -24.156 -14.992 1 97.94 205 LEU A C 1
ATOM 1541 O O . LEU A 1 205 ? 9.312 -23.344 -15.336 1 97.94 205 LEU A O 1
ATOM 1545 N N . ASN A 1 206 ? 8.75 -25.266 -14.359 1 96.75 206 ASN A N 1
ATOM 1546 C CA . ASN A 1 206 ? 10.125 -25.625 -14.023 1 96.75 206 ASN A CA 1
ATOM 1547 C C . ASN A 1 206 ? 10.992 -25.75 -15.273 1 96.75 206 ASN A C 1
ATOM 1549 O O . ASN A 1 206 ? 12.203 -25.547 -15.227 1 96.75 206 ASN A O 1
ATOM 1553 N N . ALA A 1 207 ? 10.359 -26.047 -16.406 1 97.19 207 ALA A N 1
ATOM 1554 C CA . ALA A 1 207 ? 11.078 -26.25 -17.656 1 97.19 207 ALA A CA 1
ATOM 1555 C C . ALA A 1 207 ? 11.125 -24.969 -18.484 1 97.19 207 ALA A C 1
ATOM 1557 O O . ALA A 1 207 ? 11.625 -24.969 -19.609 1 97.19 207 ALA A O 1
ATOM 1558 N N . ASN A 1 208 ? 10.555 -23.938 -17.984 1 95.56 208 ASN A N 1
ATOM 1559 C CA . ASN A 1 208 ? 10.414 -22.672 -18.703 1 95.56 208 ASN A CA 1
ATOM 1560 C C . ASN A 1 208 ? 9.594 -22.844 -19.984 1 95.56 208 ASN A C 1
ATOM 1562 O O . ASN A 1 208 ? 9.859 -22.188 -20.984 1 95.56 208 ASN A O 1
ATOM 1566 N N . ASP A 1 209 ? 8.75 -23.828 -20.016 1 97.44 209 ASP A N 1
ATOM 1567 C CA . ASP A 1 209 ? 7.887 -24.047 -21.172 1 97.44 209 ASP A CA 1
ATOM 1568 C C . ASP A 1 209 ? 6.539 -23.344 -21 1 97.44 209 ASP A C 1
ATOM 1570 O O . ASP A 1 209 ? 5.508 -24 -20.828 1 97.44 209 ASP A O 1
ATOM 1574 N N . PHE A 1 210 ? 6.539 -22.078 -21.188 1 97.69 210 PHE A N 1
ATOM 1575 C CA . PHE A 1 210 ? 5.383 -21.25 -20.875 1 97.69 210 PHE A CA 1
ATOM 1576 C C . PHE A 1 210 ? 4.309 -21.375 -21.938 1 97.69 210 PHE A C 1
ATOM 1578 O O . PHE A 1 210 ? 3.115 -21.266 -21.656 1 97.69 210 PHE A O 1
ATOM 1585 N N . ASP A 1 211 ? 4.723 -21.703 -23.188 1 97.06 211 ASP A N 1
ATOM 1586 C CA . ASP A 1 211 ? 3.754 -21.875 -24.266 1 97.06 211 ASP A CA 1
ATOM 1587 C C . ASP A 1 211 ? 2.865 -23.094 -24.016 1 97.06 211 ASP A C 1
ATOM 1589 O O . ASP A 1 211 ? 1.659 -23.047 -24.266 1 97.06 211 ASP A O 1
ATOM 1593 N N . THR A 1 212 ? 3.523 -24.141 -23.531 1 97.62 212 THR A N 1
ATOM 1594 C CA . THR A 1 212 ? 2.746 -25.328 -23.203 1 97.62 212 THR A CA 1
ATOM 1595 C C . THR A 1 212 ? 1.96 -25.109 -21.906 1 97.62 212 THR A C 1
ATOM 1597 O O . THR A 1 212 ? 0.805 -25.531 -21.797 1 97.62 212 THR A O 1
ATOM 1600 N N . LEU A 1 213 ? 2.57 -24.438 -20.984 1 98.31 213 LEU A N 1
ATOM 1601 C CA . LEU A 1 213 ? 1.964 -24.188 -19.688 1 98.31 213 LEU A CA 1
ATOM 1602 C C . LEU A 1 213 ? 0.655 -23.406 -19.844 1 98.31 213 LEU A C 1
ATOM 1604 O O . LEU A 1 213 ? -0.352 -23.766 -19.219 1 98.31 213 LEU A O 1
ATOM 1608 N N . ILE A 1 214 ? 0.641 -22.406 -20.672 1 98.56 214 ILE A N 1
ATOM 1609 C CA . ILE A 1 214 ? -0.493 -21.5 -20.766 1 98.56 214 ILE A CA 1
ATOM 1610 C C . ILE A 1 214 ? -1.702 -22.234 -21.344 1 98.56 214 ILE A C 1
ATOM 1612 O O . ILE A 1 214 ? -2.846 -21.812 -21.125 1 98.56 214 ILE A O 1
ATOM 1616 N N . GLU A 1 215 ? -1.448 -23.328 -22.094 1 98.25 215 GLU A N 1
ATOM 1617 C CA . GLU A 1 215 ? -2.531 -24.094 -22.703 1 98.25 215 GLU A CA 1
ATOM 1618 C C . GLU A 1 215 ? -3.359 -24.812 -21.641 1 98.25 215 GLU A C 1
ATOM 1620 O O . GLU A 1 215 ? -4.465 -25.281 -21.922 1 98.25 215 GLU A O 1
ATOM 1625 N N . LEU A 1 216 ? -2.828 -24.922 -20.453 1 98.62 216 LEU A N 1
ATOM 1626 C CA . LEU A 1 216 ? -3.551 -25.562 -19.359 1 98.62 216 LEU A CA 1
ATOM 1627 C C . LEU A 1 216 ? -4.668 -24.656 -18.859 1 98.62 216 LEU A C 1
ATOM 1629 O O . LEU A 1 216 ? -5.543 -25.094 -18.109 1 98.62 216 LEU A O 1
ATOM 1633 N N . PHE A 1 217 ? -4.637 -23.328 -19.141 1 98.69 217 PHE A N 1
ATOM 1634 C CA . PHE A 1 217 ? -5.59 -22.344 -18.641 1 98.69 217 PHE A CA 1
ATOM 1635 C C . PHE A 1 217 ? -6.816 -22.266 -19.547 1 98.69 217 PHE A C 1
ATOM 1637 O O . PHE A 1 217 ? -6.723 -22.516 -20.75 1 98.69 217 PHE A O 1
ATOM 1644 N N . THR A 1 218 ? -7.984 -21.969 -18.984 1 97.38 218 THR A N 1
ATOM 1645 C CA . THR A 1 218 ? -9.133 -21.547 -19.781 1 97.38 218 THR A CA 1
ATOM 1646 C C . THR A 1 218 ? -8.859 -20.203 -20.453 1 97.38 218 THR A C 1
ATOM 1648 O O . THR A 1 218 ? -7.953 -19.469 -20.031 1 97.38 218 THR A O 1
ATOM 1651 N N . SER A 1 219 ? -9.609 -19.844 -21.453 1 95.31 219 SER A N 1
ATOM 1652 C CA . SER A 1 219 ? -9.406 -18.594 -22.172 1 95.31 219 SER A CA 1
ATOM 1653 C C . SER A 1 219 ? -9.578 -17.391 -21.266 1 95.31 219 SER A C 1
ATOM 1655 O O . SER A 1 219 ? -8.883 -16.375 -21.422 1 95.31 219 SER A O 1
ATOM 1657 N N . ASP A 1 220 ? -10.445 -17.5 -20.281 1 93.94 220 ASP A N 1
ATOM 1658 C CA . ASP A 1 220 ? -10.727 -16.406 -19.359 1 93.94 220 ASP A CA 1
ATOM 1659 C C . ASP A 1 220 ? -10.117 -16.688 -17.984 1 93.94 220 ASP A C 1
ATOM 1661 O O . ASP A 1 220 ? -10.578 -16.141 -16.984 1 93.94 220 ASP A O 1
ATOM 1665 N N . GLY A 1 221 ? -9.156 -17.547 -17.969 1 96.56 221 GLY A N 1
ATOM 1666 C CA . GLY A 1 221 ? -8.523 -17.906 -16.703 1 96.56 221 GLY A CA 1
ATOM 1667 C C . GLY A 1 221 ? -7.652 -16.797 -16.141 1 96.56 221 GLY A C 1
ATOM 1668 O O . GLY A 1 221 ? -7.418 -15.789 -16.812 1 96.56 221 GLY A O 1
ATOM 1669 N N . ALA A 1 222 ? -7.262 -16.984 -14.828 1 98.06 222 ALA A N 1
ATOM 1670 C CA . ALA A 1 222 ? -6.496 -15.938 -14.164 1 98.06 222 ALA A CA 1
ATOM 1671 C C . ALA A 1 222 ? -5.457 -16.531 -13.219 1 98.06 222 ALA A C 1
ATOM 1673 O O . ALA A 1 222 ? -5.594 -17.672 -12.773 1 98.06 222 ALA A O 1
ATOM 1674 N N . LEU A 1 223 ? -4.441 -15.805 -13.055 1 98.56 223 LEU A N 1
ATOM 1675 C CA . LEU A 1 223 ? -3.389 -16.109 -12.094 1 98.56 223 LEU A CA 1
ATOM 1676 C C . LEU A 1 223 ? -3.17 -14.945 -11.133 1 98.56 223 LEU A C 1
ATOM 1678 O O . LEU A 1 223 ? -3.092 -13.789 -11.562 1 98.56 223 LEU A O 1
ATOM 1682 N N . GLN A 1 224 ? -3.215 -15.258 -9.867 1 97.31 224 GLN A N 1
ATOM 1683 C CA . GLN A 1 224 ? -2.936 -14.211 -8.891 1 97.31 224 GLN A CA 1
ATOM 1684 C C . GLN A 1 224 ? -1.571 -14.422 -8.234 1 97.31 224 GLN A C 1
ATOM 1686 O O . GLN A 1 224 ? -1.406 -15.305 -7.398 1 97.31 224 GLN A O 1
ATOM 1691 N N . PRO A 1 225 ? -0.59 -13.547 -8.617 1 95.5 225 PRO A N 1
ATOM 1692 C CA . PRO A 1 225 ? 0.703 -13.609 -7.93 1 95.5 225 PRO A CA 1
ATOM 1693 C C . PRO A 1 225 ? 0.625 -13.141 -6.48 1 95.5 225 PRO A C 1
ATOM 1695 O O . PRO A 1 225 ? -0.366 -12.523 -6.078 1 95.5 225 PRO A O 1
ATOM 1698 N N . PRO A 1 226 ? 1.659 -13.539 -5.672 1 93.69 226 PRO A N 1
ATOM 1699 C CA . PRO A 1 226 ? 1.661 -13.078 -4.281 1 93.69 226 PRO A CA 1
ATOM 1700 C C . PRO A 1 226 ? 1.498 -11.562 -4.156 1 93.69 226 PRO A C 1
ATOM 1702 O O . PRO A 1 226 ? 2.252 -10.805 -4.773 1 93.69 226 PRO A O 1
ATOM 1705 N N . PHE A 1 227 ? 0.483 -11.188 -3.414 1 92 227 PHE A N 1
ATOM 1706 C CA . PHE A 1 227 ? 0.249 -9.82 -2.986 1 92 227 PHE A CA 1
ATOM 1707 C C . PHE A 1 227 ? -0.072 -8.922 -4.18 1 92 227 PHE A C 1
ATOM 1709 O O . PHE A 1 227 ? 0.284 -7.746 -4.191 1 92 227 PHE A O 1
ATOM 1716 N N . GLN A 1 228 ? -0.588 -9.43 -5.242 1 90.94 228 GLN A N 1
ATOM 1717 C CA . GLN A 1 228 ? -1.055 -8.695 -6.414 1 90.94 228 GLN A CA 1
ATOM 1718 C C . GLN A 1 228 ? -2.498 -9.055 -6.75 1 90.94 228 GLN A C 1
ATOM 1720 O O . GLN A 1 228 ? -3.025 -10.055 -6.254 1 90.94 228 GLN A O 1
ATOM 1725 N N . ARG A 1 229 ? -3.061 -8.18 -7.535 1 90.31 229 ARG A N 1
ATOM 1726 C CA . ARG A 1 229 ? -4.375 -8.5 -8.086 1 90.31 229 ARG A CA 1
ATOM 1727 C C . ARG A 1 229 ? -4.277 -9.594 -9.141 1 90.31 229 ARG A C 1
ATOM 1729 O O . ARG A 1 229 ? -3.209 -9.812 -9.719 1 90.31 229 ARG A O 1
ATOM 1736 N N . PRO A 1 230 ? -5.391 -10.242 -9.359 1 95.31 230 PRO A N 1
ATOM 1737 C CA . PRO A 1 230 ? -5.379 -11.281 -10.391 1 95.31 230 PRO A CA 1
ATOM 1738 C C . PRO A 1 230 ? -5.047 -10.734 -11.781 1 95.31 230 PRO A C 1
ATOM 1740 O O . PRO A 1 230 ? -5.523 -9.664 -12.156 1 95.31 230 PRO A O 1
ATOM 1743 N N . ILE A 1 231 ? -4.164 -11.43 -12.438 1 96 231 ILE A N 1
ATOM 1744 C CA . ILE A 1 231 ? -3.895 -11.234 -13.852 1 96 231 ILE A CA 1
ATOM 1745 C C . ILE A 1 231 ? -4.855 -12.078 -14.688 1 96 231 ILE A C 1
ATOM 1747 O O . ILE A 1 231 ? -4.812 -13.312 -14.633 1 96 231 ILE A O 1
ATOM 1751 N N . VAL A 1 232 ? -5.691 -11.445 -15.5 1 96.06 232 VAL A N 1
ATOM 1752 C CA . VAL A 1 232 ? -6.801 -12.148 -16.141 1 96.06 232 VAL A CA 1
ATOM 1753 C C . VAL A 1 232 ? -6.5 -12.336 -17.625 1 96.06 232 VAL A C 1
ATOM 1755 O O . VAL A 1 232 ? -6.016 -11.414 -18.297 1 96.06 232 VAL A O 1
ATOM 1758 N N . GLY A 1 233 ? -6.738 -13.523 -18.141 1 97 233 GLY A N 1
ATOM 1759 C CA . GLY A 1 233 ? -6.598 -13.82 -19.547 1 97 233 GLY A CA 1
ATOM 1760 C C . GLY A 1 233 ? -5.297 -14.523 -19.891 1 97 233 GLY A C 1
ATOM 1761 O O . GLY A 1 233 ? -4.25 -14.211 -19.312 1 97 233 GLY A O 1
ATOM 1762 N N . LYS A 1 234 ? -5.316 -15.391 -20.859 1 96.88 234 LYS A N 1
ATOM 1763 C CA . LYS A 1 234 ? -4.172 -16.219 -21.219 1 96.88 234 LYS A CA 1
ATOM 1764 C C . LYS A 1 234 ? -2.992 -15.367 -21.672 1 96.88 234 LYS A C 1
ATOM 1766 O O . LYS A 1 234 ? -1.847 -15.641 -21.297 1 96.88 234 LYS A O 1
ATOM 1771 N N . GLU A 1 235 ? -3.297 -14.391 -22.438 1 95.81 235 GLU A N 1
ATOM 1772 C CA . GLU A 1 235 ? -2.225 -13.547 -22.969 1 95.81 235 GLU A CA 1
ATOM 1773 C C . GLU A 1 235 ? -1.478 -12.836 -21.844 1 95.81 235 GLU A C 1
ATOM 1775 O O . GLU A 1 235 ? -0.245 -12.82 -21.828 1 95.81 235 GLU A O 1
ATOM 1780 N N . ASN A 1 236 ? -2.252 -12.234 -20.906 1 95.75 236 ASN A N 1
ATOM 1781 C CA . ASN A 1 236 ? -1.655 -11.523 -19.781 1 95.75 236 ASN A CA 1
ATOM 1782 C C . ASN A 1 236 ? -0.899 -12.477 -18.859 1 95.75 236 ASN A C 1
ATOM 1784 O O . ASN A 1 236 ? 0.18 -12.141 -18.375 1 95.75 236 ASN A O 1
ATOM 1788 N N . VAL A 1 237 ? -1.462 -13.625 -18.641 1 97.75 237 VAL A N 1
ATOM 1789 C CA . VAL A 1 237 ? -0.82 -14.617 -17.781 1 97.75 237 VAL A CA 1
ATOM 1790 C C . VAL A 1 237 ? 0.475 -15.102 -18.422 1 97.75 237 VAL A C 1
ATOM 1792 O O . VAL A 1 237 ? 1.495 -15.25 -17.75 1 97.75 237 VAL A O 1
ATOM 1795 N N . LEU A 1 238 ? 0.403 -15.312 -19.734 1 97.06 238 LEU A N 1
ATOM 1796 C CA . LEU A 1 238 ? 1.6 -15.742 -20.453 1 97.06 238 LEU A CA 1
ATOM 1797 C C . LEU A 1 238 ? 2.701 -14.688 -20.344 1 97.06 238 LEU A C 1
ATOM 1799 O O . LEU A 1 238 ? 3.867 -15.031 -20.125 1 97.06 238 LEU A O 1
ATOM 1803 N N . ARG A 1 239 ? 2.365 -13.492 -20.469 1 92.44 239 ARG A N 1
ATOM 1804 C CA . ARG A 1 239 ? 3.33 -12.406 -20.312 1 92.44 239 ARG A CA 1
ATOM 1805 C C . ARG A 1 239 ? 3.955 -12.414 -18.922 1 92.44 239 ARG A C 1
ATOM 1807 O O . ARG A 1 239 ? 5.168 -12.234 -18.781 1 92.44 239 ARG A O 1
ATOM 1814 N N . PHE A 1 240 ? 3.168 -12.586 -17.969 1 94.12 240 PHE A N 1
ATOM 1815 C CA . PHE A 1 240 ? 3.65 -12.672 -16.594 1 94.12 240 PHE A CA 1
ATOM 1816 C C . PHE A 1 240 ? 4.652 -13.812 -16.453 1 94.12 240 PHE A C 1
ATOM 1818 O O . PHE A 1 240 ? 5.707 -13.641 -15.828 1 94.12 240 PHE A O 1
ATOM 1825 N N . PHE A 1 241 ? 4.312 -15 -16.984 1 96 241 PHE A N 1
ATOM 1826 C CA . PHE A 1 241 ? 5.227 -16.125 -16.906 1 96 241 PHE A CA 1
ATOM 1827 C C . PHE A 1 241 ? 6.574 -15.781 -17.531 1 96 241 PHE A C 1
ATOM 1829 O O . PHE A 1 241 ? 7.621 -16 -16.922 1 96 241 PHE A O 1
ATOM 1836 N N . ARG A 1 242 ? 6.504 -15.203 -18.641 1 91.44 242 ARG A N 1
ATOM 1837 C CA . ARG A 1 242 ? 7.711 -14.914 -19.406 1 91.44 242 ARG A CA 1
ATOM 1838 C C . ARG A 1 242 ? 8.562 -13.844 -18.719 1 91.44 242 ARG A C 1
ATOM 1840 O O . ARG A 1 242 ? 9.789 -13.898 -18.781 1 91.44 242 ARG A O 1
ATOM 1847 N N . GLU A 1 243 ? 7.938 -12.984 -18.031 1 86 243 GLU A N 1
ATOM 1848 C CA . GLU A 1 243 ? 8.656 -11.852 -17.453 1 86 243 GLU A CA 1
ATOM 1849 C C . GLU A 1 243 ? 9.102 -12.141 -16.031 1 86 243 GLU A C 1
ATOM 1851 O O . GLU A 1 243 ? 10.156 -11.688 -15.594 1 86 243 GLU A O 1
ATOM 1856 N N . GLU A 1 244 ? 8.32 -12.953 -15.328 1 87.81 244 GLU A N 1
ATOM 1857 C CA . GLU A 1 244 ? 8.547 -13 -13.883 1 87.81 244 GLU A CA 1
ATOM 1858 C C . GLU A 1 244 ? 8.891 -14.414 -13.422 1 87.81 244 GLU A C 1
ATOM 1860 O O . GLU A 1 244 ? 9.383 -14.609 -12.312 1 87.81 244 GLU A O 1
ATOM 1865 N N . CYS A 1 245 ? 8.695 -15.406 -14.258 1 92.12 245 CYS A N 1
ATOM 1866 C CA . CYS A 1 245 ? 8.781 -16.75 -13.711 1 92.12 245 CYS A CA 1
ATOM 1867 C C . CYS A 1 245 ? 9.945 -17.516 -14.336 1 92.12 245 CYS A C 1
ATOM 1869 O O . CYS A 1 245 ? 10.102 -18.719 -14.094 1 92.12 245 CYS A O 1
ATOM 1871 N N . GLN A 1 246 ? 10.711 -16.828 -15.117 1 89 246 GLN A N 1
ATOM 1872 C CA . GLN A 1 246 ? 11.812 -17.531 -15.758 1 89 246 GLN A CA 1
ATOM 1873 C C . GLN A 1 246 ? 12.805 -18.062 -14.727 1 89 246 GLN A C 1
ATOM 1875 O O . GLN A 1 246 ? 13.18 -17.344 -13.789 1 89 246 GLN A O 1
ATOM 1880 N N . ASN A 1 247 ? 13.18 -19.328 -14.883 1 87.06 247 ASN A N 1
ATOM 1881 C CA . ASN A 1 247 ? 14.242 -19.984 -14.141 1 87.06 247 ASN A CA 1
ATOM 1882 C C . ASN A 1 247 ? 13.867 -20.172 -12.672 1 87.06 247 ASN A C 1
ATOM 1884 O O . ASN A 1 247 ? 14.742 -20.328 -11.82 1 87.06 247 ASN A O 1
ATOM 1888 N N . LEU A 1 248 ? 12.633 -20.094 -12.414 1 89.88 248 LEU A N 1
ATOM 1889 C CA . LEU A 1 248 ? 12.172 -20.516 -11.102 1 89.88 248 LEU A CA 1
ATOM 1890 C C . LEU A 1 248 ? 12.25 -22.031 -10.961 1 89.88 248 LEU A C 1
ATOM 1892 O O . LEU A 1 248 ? 12.211 -22.75 -11.961 1 89.88 248 LEU A O 1
ATOM 1896 N N . LYS A 1 249 ? 12.438 -22.453 -9.789 1 92.62 249 LYS A N 1
ATOM 1897 C CA . LYS A 1 249 ? 12.352 -23.875 -9.477 1 92.62 249 LYS A CA 1
ATOM 1898 C C . LYS A 1 249 ? 11.242 -24.141 -8.461 1 92.62 249 LYS A C 1
ATOM 1900 O O . LYS A 1 249 ? 11.383 -23.812 -7.281 1 92.62 249 LYS A O 1
ATOM 1905 N N . LEU A 1 250 ? 10.148 -24.703 -8.945 1 96.44 250 LEU A N 1
ATOM 1906 C CA . LEU A 1 250 ? 9.047 -25.094 -8.07 1 96.44 250 LEU A CA 1
ATOM 1907 C C . LEU A 1 250 ? 9.312 -26.469 -7.449 1 96.44 250 LEU A C 1
ATOM 1909 O O . LEU A 1 250 ? 9.688 -27.406 -8.148 1 96.44 250 LEU A O 1
ATOM 1913 N N . ILE A 1 251 ? 9.172 -26.578 -6.137 1 95.5 251 ILE A N 1
ATOM 1914 C CA . ILE A 1 251 ? 9.336 -27.828 -5.387 1 95.5 251 ILE A CA 1
ATOM 1915 C C . ILE A 1 251 ? 8.07 -28.125 -4.59 1 95.5 251 ILE A C 1
ATOM 1917 O O . ILE A 1 251 ? 8.055 -27.984 -3.363 1 95.5 251 ILE A O 1
ATOM 1921 N N . PRO A 1 252 ? 6.996 -28.5 -5.344 1 97.5 252 PRO A N 1
ATOM 1922 C CA . PRO A 1 252 ? 5.77 -28.859 -4.625 1 97.5 252 PRO A CA 1
ATOM 1923 C C . PRO A 1 252 ? 5.953 -30.078 -3.725 1 97.5 252 PRO A C 1
ATOM 1925 O O . PRO A 1 252 ? 6.695 -31 -4.074 1 97.5 252 PRO A O 1
ATOM 1928 N N . GLU A 1 253 ? 5.254 -30.125 -2.582 1 96.69 253 GLU A N 1
ATOM 1929 C CA . GLU A 1 253 ? 5.477 -31.188 -1.614 1 96.69 253 GLU A CA 1
ATOM 1930 C C . GLU A 1 253 ? 4.191 -31.969 -1.354 1 96.69 253 GLU A C 1
ATOM 1932 O O . GLU A 1 253 ? 4.145 -33.188 -1.565 1 96.69 253 GLU A O 1
ATOM 1937 N N . ARG A 1 254 ? 3.158 -31.234 -0.874 1 97 254 ARG A N 1
ATOM 1938 C CA . ARG A 1 254 ? 1.906 -31.875 -0.47 1 97 254 ARG A CA 1
ATOM 1939 C C . ARG A 1 254 ? 0.704 -31.094 -0.986 1 97 254 ARG A C 1
ATOM 1941 O O . ARG A 1 254 ? 0.822 -29.906 -1.314 1 97 254 ARG A O 1
ATOM 1948 N N . GLY A 1 255 ? -0.417 -31.812 -1.053 1 97.19 255 GLY A N 1
ATOM 1949 C CA . GLY A 1 255 ? -1.62 -31.109 -1.467 1 97.19 255 GLY A CA 1
ATOM 1950 C C . GLY A 1 255 ? -2.895 -31.891 -1.164 1 97.19 255 GLY A C 1
ATOM 1951 O O . GLY A 1 255 ? -2.85 -32.969 -0.563 1 97.19 255 GLY A O 1
ATOM 1952 N N . VAL A 1 256 ? -4.027 -31.266 -1.428 1 97.19 256 VAL A N 1
ATOM 1953 C CA . VAL A 1 256 ? -5.355 -31.844 -1.252 1 97.19 256 VAL A CA 1
ATOM 1954 C C . VAL A 1 256 ? -6.246 -31.453 -2.432 1 97.19 256 VAL A C 1
ATOM 1956 O O . VAL A 1 256 ? -6.07 -30.391 -3.027 1 97.19 256 VAL A O 1
ATOM 1959 N N . THR A 1 257 ? -7.059 -32.375 -2.799 1 96.69 257 THR A N 1
ATOM 1960 C CA . THR A 1 257 ? -8.047 -32.156 -3.85 1 96.69 257 THR A CA 1
ATOM 1961 C C . THR A 1 257 ? -9.461 -32.25 -3.285 1 96.69 257 THR A C 1
ATOM 1963 O O . THR A 1 257 ? -9.789 -33.188 -2.559 1 96.69 257 THR A O 1
ATOM 1966 N N . GLU A 1 258 ? -10.266 -31.234 -3.574 1 95.94 258 GLU A N 1
ATOM 1967 C CA . GLU A 1 258 ? -11.656 -31.203 -3.119 1 95.94 258 GLU A CA 1
ATOM 1968 C C . GLU A 1 258 ? -12.602 -30.797 -4.25 1 95.94 258 GLU A C 1
ATOM 1970 O O . GLU A 1 258 ? -12.234 -30 -5.109 1 95.94 258 GLU A O 1
ATOM 1975 N N . PRO A 1 259 ? -13.828 -31.438 -4.172 1 95.44 259 PRO A N 1
ATOM 1976 C CA . PRO A 1 259 ? -14.82 -30.969 -5.133 1 95.44 259 PRO A CA 1
ATOM 1977 C C . PRO A 1 259 ? -15.273 -29.531 -4.852 1 95.44 259 PRO A C 1
ATOM 1979 O O . PRO A 1 259 ? -15.219 -29.078 -3.705 1 95.44 259 PRO A O 1
ATOM 1982 N N . ALA A 1 260 ? -15.633 -28.812 -5.855 1 94.25 260 ALA A N 1
ATOM 1983 C CA . ALA A 1 260 ? -16.188 -27.469 -5.742 1 94.25 260 ALA A CA 1
ATOM 1984 C C . ALA A 1 260 ? -17.516 -27.359 -6.477 1 94.25 260 ALA A C 1
ATOM 1986 O O . ALA A 1 260 ? -17.984 -28.328 -7.086 1 94.25 260 ALA A O 1
ATOM 1987 N N . GLU A 1 261 ? -18.125 -26.25 -6.344 1 91.38 261 GLU A N 1
ATOM 1988 C CA . GLU A 1 261 ? -19.453 -26.047 -6.945 1 91.38 261 GLU A CA 1
ATOM 1989 C C . GLU A 1 261 ? -19.375 -26.156 -8.469 1 91.38 261 GLU A C 1
ATOM 1991 O O . GLU A 1 261 ? -18.328 -25.953 -9.062 1 91.38 261 GLU A O 1
ATOM 1996 N N . ASP A 1 262 ? -20.516 -26.594 -9.078 1 92.94 262 ASP A N 1
ATOM 1997 C CA . ASP A 1 262 ? -20.75 -26.578 -10.523 1 92.94 262 ASP A CA 1
ATOM 1998 C C . ASP A 1 262 ? -19.734 -27.453 -11.258 1 92.94 262 ASP A C 1
ATOM 2000 O O . ASP A 1 262 ? -19.281 -27.109 -12.352 1 92.94 262 ASP A O 1
ATOM 2004 N N . GLY A 1 263 ? -19.219 -28.531 -10.594 1 94.5 263 GLY A N 1
ATOM 2005 C CA . GLY A 1 263 ? -18.344 -29.516 -11.219 1 94.5 263 GLY A CA 1
ATOM 2006 C C . GLY A 1 263 ? -16.875 -29.094 -11.211 1 94.5 263 GLY A C 1
ATOM 2007 O O . GLY A 1 263 ? -16.031 -29.781 -11.766 1 94.5 263 GLY A O 1
ATOM 2008 N N . PHE A 1 264 ? -16.656 -27.938 -10.602 1 96.5 264 PHE A N 1
ATOM 2009 C CA . PHE A 1 264 ? -15.266 -27.5 -10.484 1 96.5 264 PHE A CA 1
ATOM 2010 C C . PHE A 1 264 ? -14.523 -28.344 -9.453 1 96.5 264 PHE A C 1
ATOM 2012 O O . PHE A 1 264 ? -15.141 -29.062 -8.664 1 96.5 264 PHE A O 1
ATOM 2019 N N . THR A 1 265 ? -13.234 -28.344 -9.633 1 97.44 265 THR A N 1
ATOM 2020 C CA . THR A 1 265 ? -12.336 -29 -8.688 1 97.44 265 THR A CA 1
ATOM 2021 C C . THR A 1 265 ? -11.336 -27.984 -8.109 1 97.44 265 THR A C 1
ATOM 2023 O O . THR A 1 265 ? -10.734 -27.219 -8.852 1 97.44 265 THR A O 1
ATOM 2026 N N . GLN A 1 266 ? -11.258 -27.922 -6.797 1 97.69 266 GLN A N 1
ATOM 2027 C CA . GLN A 1 266 ? -10.242 -27.078 -6.176 1 97.69 266 GLN A CA 1
ATOM 2028 C C . GLN A 1 266 ? -9.102 -27.906 -5.602 1 97.69 266 GLN A C 1
ATOM 2030 O O . GLN A 1 266 ? -9.336 -28.984 -5.055 1 97.69 266 GLN A O 1
ATOM 2035 N N . ILE A 1 267 ? -7.887 -27.469 -5.828 1 98.31 267 ILE A N 1
ATOM 2036 C CA . ILE A 1 267 ? -6.684 -28.172 -5.414 1 98.31 267 ILE A CA 1
ATOM 2037 C C . ILE A 1 267 ? -5.715 -27.203 -4.742 1 98.31 267 ILE A C 1
ATOM 2039 O O . ILE A 1 267 ? -5.41 -26.141 -5.289 1 98.31 267 ILE A O 1
ATOM 2043 N N . LYS A 1 268 ? -5.289 -27.5 -3.549 1 98.12 268 LYS A N 1
ATOM 2044 C CA . LYS A 1 268 ? -4.254 -26.734 -2.865 1 98.12 268 LYS A CA 1
ATOM 2045 C C . LYS A 1 268 ? -2.951 -27.531 -2.777 1 98.12 268 LYS A C 1
ATOM 2047 O O . LYS A 1 268 ? -2.959 -28.703 -2.402 1 98.12 268 LYS A O 1
ATOM 2052 N N . VAL A 1 269 ? -1.9 -26.922 -3.219 1 98.19 269 VAL A N 1
ATOM 2053 C CA . VAL A 1 269 ? -0.571 -27.516 -3.135 1 98.19 269 VAL A CA 1
ATOM 2054 C C . VAL A 1 269 ? 0.362 -26.594 -2.355 1 98.19 269 VAL A C 1
ATOM 2056 O O . VAL A 1 269 ? 0.334 -25.375 -2.541 1 98.19 269 VAL A O 1
ATOM 2059 N N . THR A 1 270 ? 1.13 -27.125 -1.448 1 97.62 270 THR A N 1
ATOM 2060 C CA . THR A 1 270 ? 2.139 -26.359 -0.73 1 97.62 270 THR A CA 1
ATOM 2061 C C . THR A 1 270 ? 3.541 -26.859 -1.048 1 97.62 270 THR A C 1
ATOM 2063 O O . THR A 1 270 ? 3.709 -28.031 -1.434 1 97.62 270 THR A O 1
ATOM 2066 N N . GLY A 1 271 ? 4.48 -26.031 -1.022 1 96.25 271 GLY A N 1
ATOM 2067 C CA . GLY A 1 271 ? 5.875 -26.359 -1.261 1 96.25 271 GLY A CA 1
ATOM 2068 C C . GLY A 1 271 ? 6.785 -25.141 -1.227 1 96.25 271 GLY A C 1
ATOM 2069 O O . GLY A 1 271 ? 6.543 -24.203 -0.471 1 96.25 271 GLY A O 1
ATOM 2070 N N . LYS A 1 272 ? 7.891 -25.25 -1.988 1 93.38 272 LYS A N 1
ATOM 2071 C CA . LYS A 1 272 ? 8.883 -24.172 -2.02 1 93.38 272 LYS A CA 1
ATOM 2072 C C . LYS A 1 272 ? 9.141 -23.703 -3.449 1 93.38 272 LYS A C 1
ATOM 2074 O O . LYS A 1 272 ? 8.938 -24.469 -4.402 1 93.38 272 LYS A O 1
ATOM 2079 N N . VAL A 1 273 ? 9.5 -22.516 -3.557 1 93 273 VAL A N 1
ATOM 2080 C CA . VAL A 1 273 ? 9.961 -21.969 -4.828 1 93 273 VAL A CA 1
ATOM 2081 C C . VAL A 1 273 ? 11.336 -21.328 -4.645 1 93 273 VAL A C 1
ATOM 2083 O O . VAL A 1 273 ? 11.555 -20.562 -3.695 1 93 273 VAL A O 1
ATOM 2086 N N . GLN A 1 274 ? 12.195 -21.703 -5.457 1 87.69 274 GLN A N 1
ATOM 2087 C CA . GLN A 1 274 ? 13.523 -21.094 -5.484 1 87.69 274 GLN A CA 1
ATOM 2088 C C . GLN A 1 274 ? 13.672 -20.156 -6.684 1 87.69 274 GLN A C 1
ATOM 2090 O O . GLN A 1 274 ? 13.156 -20.453 -7.766 1 87.69 274 GLN A O 1
ATOM 2095 N N . THR A 1 275 ? 14.281 -19.094 -6.477 1 82.44 275 THR A N 1
ATOM 2096 C CA . THR A 1 275 ? 14.562 -18.125 -7.535 1 82.44 275 THR A CA 1
ATOM 2097 C C . THR A 1 275 ? 16.062 -17.984 -7.746 1 82.44 275 THR A C 1
ATOM 2099 O O . THR A 1 275 ? 16.859 -18.219 -6.828 1 82.44 275 THR A O 1
ATOM 2102 N N . PRO A 1 276 ? 16.422 -17.641 -8.969 1 75.94 276 PRO A N 1
ATOM 2103 C CA . PRO A 1 276 ? 17.859 -17.469 -9.234 1 75.94 276 PRO A CA 1
ATOM 2104 C C . PRO A 1 276 ? 18.469 -16.297 -8.477 1 75.94 276 PRO A C 1
ATOM 2106 O O . PRO A 1 276 ? 19.688 -16.188 -8.375 1 75.94 276 PRO A O 1
ATOM 2109 N N . TRP A 1 277 ? 17.734 -15.445 -8.016 1 69.88 277 TRP A N 1
ATOM 2110 C CA . TRP A 1 277 ? 18.219 -14.25 -7.34 1 69.88 277 TRP A CA 1
ATOM 2111 C C . TRP A 1 277 ? 18.766 -14.594 -5.961 1 69.88 277 TRP A C 1
ATOM 2113 O O . TRP A 1 277 ? 19.5 -13.797 -5.359 1 69.88 277 TRP A O 1
ATOM 2123 N N . PHE A 1 278 ? 18.391 -15.789 -5.633 1 67.94 278 PHE A N 1
ATOM 2124 C CA . PHE A 1 278 ? 18.797 -16.141 -4.281 1 67.94 278 PHE A CA 1
ATOM 2125 C C . PHE A 1 278 ? 19.562 -17.469 -4.27 1 67.94 278 PHE A C 1
ATOM 2127 O O . PHE A 1 278 ? 19.422 -18.266 -5.195 1 67.94 278 PHE A O 1
ATOM 2134 N N . GLY A 1 279 ? 20.438 -17.531 -3.305 1 62.41 279 GLY A N 1
ATOM 2135 C CA . GLY A 1 279 ? 21.172 -18.781 -3.174 1 62.41 279 GLY A CA 1
ATOM 2136 C C . GLY A 1 279 ? 20.281 -20 -3.164 1 62.41 279 GLY A C 1
ATOM 2137 O O . GLY A 1 279 ? 19.125 -19.938 -2.762 1 62.41 279 GLY A O 1
ATOM 2138 N N . GLY A 1 280 ? 20.719 -20.984 -3.805 1 61.22 280 GLY A N 1
ATOM 2139 C CA . GLY A 1 280 ? 20 -22.234 -4.016 1 61.22 280 GLY A CA 1
ATOM 2140 C C . GLY A 1 280 ? 19.406 -22.812 -2.738 1 61.22 280 GLY A C 1
ATOM 2141 O O . GLY A 1 280 ? 18.453 -23.594 -2.783 1 61.22 280 GLY A O 1
ATOM 2142 N N . ASN A 1 281 ? 19.875 -22.281 -1.651 1 65.81 281 ASN A N 1
ATOM 2143 C CA . ASN A 1 281 ? 19.406 -22.859 -0.397 1 65.81 281 ASN A CA 1
ATOM 2144 C C . ASN A 1 281 ? 18.234 -22.078 0.179 1 65.81 281 ASN A C 1
ATOM 2146 O O . ASN A 1 281 ? 17.625 -22.5 1.166 1 65.81 281 ASN A O 1
ATOM 2150 N N . VAL A 1 282 ? 17.953 -21.078 -0.519 1 72.31 282 VAL A N 1
ATOM 2151 C CA . VAL A 1 282 ? 16.859 -20.266 0.01 1 72.31 282 VAL A CA 1
ATOM 2152 C C . VAL A 1 282 ? 15.602 -20.469 -0.846 1 72.31 282 VAL A C 1
ATOM 2154 O O . VAL A 1 282 ? 15.625 -20.234 -2.055 1 72.31 282 VAL A O 1
ATOM 2157 N N . GLY A 1 283 ? 14.609 -21.125 -0.233 1 82.5 283 GLY A N 1
ATOM 2158 C CA . GLY A 1 283 ? 13.32 -21.281 -0.878 1 82.5 283 GLY A CA 1
ATOM 2159 C C . GLY A 1 283 ? 12.195 -20.562 -0.153 1 82.5 283 GLY A C 1
ATOM 2160 O O . GLY A 1 283 ? 12.234 -20.422 1.071 1 82.5 283 GLY A O 1
ATOM 2161 N N . MET A 1 284 ? 11.281 -20.062 -0.877 1 89.12 284 MET A N 1
ATOM 2162 C CA . MET A 1 284 ? 10.086 -19.422 -0.326 1 89.12 284 MET A CA 1
ATOM 2163 C C . MET A 1 284 ? 8.969 -20.453 -0.13 1 89.12 284 MET A C 1
ATOM 2165 O O . MET A 1 284 ? 8.711 -21.266 -1.013 1 89.12 284 MET A O 1
ATOM 2169 N N . ASN A 1 285 ? 8.359 -20.422 1.044 1 92.94 285 ASN A N 1
ATOM 2170 C CA . ASN A 1 285 ? 7.199 -21.266 1.281 1 92.94 285 ASN A CA 1
ATOM 2171 C C . ASN A 1 285 ? 5.961 -20.75 0.557 1 92.94 285 ASN A C 1
ATOM 2173 O O . ASN A 1 285 ? 5.539 -19.609 0.784 1 92.94 285 ASN A O 1
ATOM 2177 N N . ILE A 1 286 ? 5.445 -21.625 -0.269 1 96.12 286 ILE A N 1
ATOM 2178 C CA . ILE A 1 286 ? 4.398 -21.172 -1.172 1 96.12 286 ILE A CA 1
ATOM 2179 C C . ILE A 1 286 ? 3.203 -22.125 -1.1 1 96.12 286 ILE A C 1
ATOM 2181 O O . ILE A 1 286 ? 3.369 -23.312 -0.855 1 96.12 286 ILE A O 1
ATOM 2185 N N . ALA A 1 287 ? 2.031 -21.578 -1.226 1 97.31 287 ALA A N 1
ATOM 2186 C CA . ALA A 1 287 ? 0.832 -22.359 -1.533 1 97.31 287 ALA A CA 1
ATOM 2187 C C . ALA A 1 287 ? 0.271 -21.969 -2.902 1 97.31 287 ALA A C 1
ATOM 2189 O O . ALA A 1 287 ? 0.234 -20.797 -3.262 1 97.31 287 ALA A O 1
ATOM 2190 N N . TRP A 1 288 ? -0.017 -22.953 -3.711 1 98.19 288 TRP A N 1
ATOM 2191 C CA . TRP A 1 288 ? -0.797 -22.797 -4.934 1 98.19 288 TRP A CA 1
ATOM 2192 C C . TRP A 1 288 ? -2.232 -23.266 -4.73 1 98.19 288 TRP A C 1
ATOM 2194 O O . TRP A 1 288 ? -2.463 -24.406 -4.309 1 98.19 288 TRP A O 1
ATOM 2204 N N . ARG A 1 289 ? -3.232 -22.453 -4.926 1 98.12 289 ARG A N 1
ATOM 2205 C CA . ARG A 1 289 ? -4.645 -22.812 -4.871 1 98.12 289 ARG A CA 1
ATOM 2206 C C . ARG A 1 289 ? -5.27 -22.797 -6.266 1 98.12 289 ARG A C 1
ATOM 2208 O O . ARG A 1 289 ? -5.531 -21.719 -6.812 1 98.12 289 ARG A O 1
ATOM 2215 N N . PHE A 1 290 ? -5.551 -23.938 -6.734 1 98.69 290 PHE A N 1
ATOM 2216 C CA . PHE A 1 290 ? -6.074 -24.094 -8.086 1 98.69 290 PHE A CA 1
ATOM 2217 C C . PHE A 1 290 ? -7.59 -24.266 -8.07 1 98.69 290 PHE A C 1
ATOM 2219 O O . PHE A 1 290 ? -8.133 -24.938 -7.188 1 98.69 290 PHE A O 1
ATOM 2226 N N . LEU A 1 291 ? -8.211 -23.656 -9.016 1 98.56 291 LEU A N 1
ATOM 2227 C CA . LEU A 1 291 ? -9.602 -23.953 -9.367 1 98.56 291 LEU A CA 1
ATOM 2228 C C . LEU A 1 291 ? -9.711 -24.406 -10.82 1 98.56 291 LEU A C 1
ATOM 2230 O O . LEU A 1 291 ? -9.469 -23.609 -11.742 1 98.56 291 LEU A O 1
ATOM 2234 N N . LEU A 1 292 ? -10.016 -25.688 -10.992 1 98.44 292 LEU A N 1
ATOM 2235 C CA . LEU A 1 292 ? -10.125 -26.266 -12.32 1 98.44 292 LEU A CA 1
ATOM 2236 C C . LEU A 1 292 ? -11.586 -26.375 -12.75 1 98.44 292 LEU A C 1
ATOM 2238 O O . LEU A 1 292 ? -12.445 -26.734 -11.938 1 98.44 292 LEU A O 1
ATOM 2242 N N . ASN A 1 293 ? -11.828 -26.031 -13.992 1 97.5 293 ASN A N 1
ATOM 2243 C CA . ASN A 1 293 ? -13.188 -26.219 -14.5 1 97.5 293 ASN A CA 1
ATOM 2244 C C . ASN A 1 293 ? -13.484 -27.688 -14.797 1 97.5 293 ASN A C 1
ATOM 2246 O O . ASN A 1 293 ? -12.625 -28.547 -14.609 1 97.5 293 ASN A O 1
ATOM 2250 N N . PRO A 1 294 ? -14.688 -27.984 -15.219 1 96.38 294 PRO A N 1
ATOM 2251 C CA . PRO A 1 294 ? -15.07 -29.391 -15.422 1 96.38 294 PRO A CA 1
ATOM 2252 C C . PRO A 1 294 ? -14.234 -30.062 -16.5 1 96.38 294 PRO A C 1
ATOM 2254 O O . PRO A 1 294 ? -14.094 -31.297 -16.484 1 96.38 294 PRO A O 1
ATOM 2257 N N . GLU A 1 295 ? -13.641 -29.359 -17.422 1 97.06 295 GLU A N 1
ATOM 2258 C CA . GLU A 1 295 ? -12.82 -29.906 -18.5 1 97.06 295 GLU A CA 1
ATOM 2259 C C . GLU A 1 295 ? -11.383 -30.125 -18.016 1 97.06 295 GLU A C 1
ATOM 2261 O O . GLU A 1 295 ? -10.531 -30.578 -18.797 1 97.06 295 GLU A O 1
ATOM 2266 N N . GLY A 1 296 ? -11.102 -29.719 -16.797 1 97.62 296 GLY A N 1
ATOM 2267 C CA . GLY A 1 296 ? -9.781 -29.953 -16.219 1 97.62 296 GLY A CA 1
ATOM 2268 C C . GLY A 1 296 ? -8.797 -28.844 -16.531 1 97.62 296 GLY A C 1
ATOM 2269 O O . GLY A 1 296 ? -7.586 -29.016 -16.375 1 97.62 296 GLY A O 1
ATOM 2270 N N . LYS A 1 297 ? -9.297 -27.719 -16.984 1 98.44 297 LYS A N 1
ATOM 2271 C CA . LYS A 1 297 ? -8.445 -26.578 -17.281 1 98.44 297 LYS A CA 1
ATOM 2272 C C . LYS A 1 297 ? -8.406 -25.609 -16.109 1 98.44 297 LYS A C 1
ATOM 2274 O O . LYS A 1 297 ? -9.352 -25.531 -15.328 1 98.44 297 LYS A O 1
ATOM 2279 N N . ILE A 1 298 ? -7.297 -24.906 -16 1 98.75 298 ILE A N 1
ATOM 2280 C CA . ILE A 1 298 ? -7.129 -23.953 -14.906 1 98.75 298 ILE A CA 1
ATOM 2281 C C . ILE A 1 298 ? -7.977 -22.719 -15.164 1 98.75 298 ILE A C 1
ATOM 2283 O O . ILE A 1 298 ? -7.695 -21.938 -16.078 1 98.75 298 ILE A O 1
ATOM 2287 N N . PHE A 1 299 ? -8.961 -22.547 -14.344 1 98.31 299 PHE A N 1
ATOM 2288 C CA . PHE A 1 299 ? -9.742 -21.312 -14.359 1 98.31 299 PHE A CA 1
ATOM 2289 C C . PHE A 1 299 ? -9.07 -20.234 -13.516 1 98.31 299 PHE A C 1
ATOM 2291 O O . PHE A 1 299 ? -9.094 -19.062 -13.875 1 98.31 299 PHE A O 1
ATOM 2298 N N . PHE A 1 300 ? -8.477 -20.688 -12.414 1 98.31 300 PHE A N 1
ATOM 2299 C CA . PHE A 1 300 ? -7.832 -19.75 -11.5 1 98.31 300 PHE A CA 1
ATOM 2300 C C . PHE A 1 300 ? -6.723 -20.438 -10.719 1 98.31 300 PHE A C 1
ATOM 2302 O O . PHE A 1 300 ? -6.875 -21.594 -10.289 1 98.31 300 PHE A O 1
ATOM 2309 N N . VAL A 1 301 ? -5.633 -19.75 -10.555 1 98.75 301 VAL A N 1
ATOM 2310 C CA . VAL A 1 301 ? -4.613 -20.203 -9.617 1 98.75 301 VAL A CA 1
ATOM 2311 C C . VAL A 1 301 ? -4.094 -19.016 -8.805 1 98.75 301 VAL A C 1
ATOM 2313 O O . VAL A 1 301 ? -3.695 -17.984 -9.375 1 98.75 301 VAL A O 1
ATOM 2316 N N . ALA A 1 302 ? -4.219 -19.125 -7.496 1 98.12 302 ALA A N 1
ATOM 2317 C CA . ALA A 1 302 ? -3.639 -18.141 -6.586 1 98.12 302 ALA A CA 1
ATOM 2318 C C . ALA A 1 302 ? -2.338 -18.656 -5.973 1 98.12 302 ALA A C 1
ATOM 2320 O O . ALA A 1 302 ? -2.275 -19.797 -5.512 1 98.12 302 ALA A O 1
ATOM 2321 N N . ILE A 1 303 ? -1.322 -17.844 -6.027 1 97.75 303 ILE A N 1
ATOM 2322 C CA . ILE A 1 303 ? -0.03 -18.141 -5.422 1 97.75 303 ILE A CA 1
ATOM 2323 C C . ILE A 1 303 ? 0.162 -17.297 -4.164 1 97.75 303 ILE A C 1
ATOM 2325 O O . ILE A 1 303 ? 0.132 -16.062 -4.223 1 97.75 303 ILE A O 1
ATOM 2329 N N . ASP A 1 304 ? 0.376 -17.984 -3.047 1 96.31 304 ASP A N 1
ATOM 2330 C CA . ASP A 1 304 ? 0.484 -17.281 -1.771 1 96.31 304 ASP A CA 1
ATOM 2331 C C . ASP A 1 304 ? 1.846 -17.531 -1.124 1 96.31 304 ASP A C 1
ATOM 2333 O O . ASP A 1 304 ? 2.236 -18.688 -0.903 1 96.31 304 ASP A O 1
ATOM 2337 N N . LEU A 1 305 ? 2.592 -16.469 -0.906 1 94.94 305 LEU A N 1
ATOM 2338 C CA . LEU A 1 305 ? 3.682 -16.578 0.057 1 94.94 305 LEU A CA 1
ATOM 2339 C C . LEU A 1 305 ? 3.143 -16.812 1.464 1 94.94 305 LEU A C 1
ATOM 2341 O O . LEU A 1 305 ? 2.352 -16.016 1.969 1 94.94 305 LEU A O 1
ATOM 2345 N N . LEU A 1 306 ? 3.57 -17.844 2.066 1 93.25 306 LEU A N 1
ATOM 2346 C CA . LEU A 1 306 ? 2.934 -18.281 3.303 1 93.25 306 LEU A CA 1
ATOM 2347 C C . LEU A 1 306 ? 3.496 -17.531 4.504 1 93.25 306 LEU A C 1
ATOM 2349 O O . LEU A 1 306 ? 4.656 -17.109 4.488 1 93.25 306 LEU A O 1
ATOM 2353 N N . ALA A 1 307 ? 2.697 -17.469 5.504 1 85.56 307 ALA A N 1
ATOM 2354 C CA . ALA A 1 307 ? 3.02 -16.703 6.707 1 85.56 307 ALA A CA 1
ATOM 2355 C C . ALA A 1 307 ? 4.121 -17.391 7.512 1 85.56 307 ALA A C 1
ATOM 2357 O O . ALA A 1 307 ? 4.922 -16.719 8.172 1 85.56 307 ALA A O 1
ATOM 2358 N N . SER A 1 308 ? 4.059 -18.703 7.531 1 85.81 308 SER A N 1
ATOM 2359 C CA . SER A 1 308 ? 5.02 -19.484 8.297 1 85.81 308 SER A CA 1
ATOM 2360 C C . SER A 1 308 ? 5.184 -20.875 7.703 1 85.81 308 SER A C 1
ATOM 2362 O O . SER A 1 308 ? 4.34 -21.328 6.93 1 85.81 308 SER A O 1
ATOM 2364 N N . PRO A 1 309 ? 6.301 -21.453 8.078 1 82.81 309 PRO A N 1
ATOM 2365 C CA . PRO A 1 309 ? 6.484 -22.844 7.617 1 82.81 309 PRO A CA 1
ATOM 2366 C C . PRO A 1 309 ? 5.367 -23.766 8.086 1 82.81 309 PRO A C 1
ATOM 2368 O O . PRO A 1 309 ? 5.102 -24.781 7.445 1 82.81 309 PRO A O 1
ATOM 2371 N N . LYS A 1 310 ? 4.668 -23.391 9.141 1 86.06 310 LYS A N 1
ATOM 2372 C CA . LYS A 1 310 ? 3.568 -24.203 9.656 1 86.06 310 LYS A CA 1
ATOM 2373 C C . LYS A 1 310 ? 2.43 -24.297 8.641 1 86.06 310 LYS A C 1
ATOM 2375 O O . LYS A 1 310 ? 1.692 -25.281 8.617 1 86.06 310 LYS A O 1
ATOM 2380 N N . GLU A 1 311 ? 2.34 -23.312 7.82 1 85.44 311 GLU A N 1
ATOM 2381 C CA . GLU A 1 311 ? 1.261 -23.266 6.836 1 85.44 311 GLU A CA 1
ATOM 2382 C C . GLU A 1 311 ? 1.445 -24.312 5.75 1 85.44 311 GLU A C 1
ATOM 2384 O O . GLU A 1 311 ? 0.506 -24.625 5.016 1 85.44 311 GLU A O 1
ATOM 2389 N N . LEU A 1 312 ? 2.633 -24.875 5.629 1 84.88 312 LEU A N 1
ATOM 2390 C CA . LEU A 1 312 ? 2.898 -25.922 4.645 1 84.88 312 LEU A CA 1
ATOM 2391 C C . LEU A 1 312 ? 2.072 -27.156 4.938 1 84.88 312 LEU A C 1
ATOM 2393 O O . LEU A 1 312 ? 1.774 -27.938 4.031 1 84.88 312 LEU A O 1
ATOM 2397 N N . LEU A 1 313 ? 1.715 -27.203 6.215 1 82 313 LEU A N 1
ATOM 2398 C CA . LEU A 1 313 ? 0.977 -28.391 6.629 1 82 313 LEU A CA 1
ATOM 2399 C C . LEU A 1 313 ? -0.495 -28.062 6.859 1 82 313 LEU A C 1
ATOM 2401 O O . LEU A 1 313 ? -1.269 -28.922 7.277 1 82 313 LEU A O 1
ATOM 2405 N N . ASN A 1 314 ? -0.88 -26.844 6.5 1 81.88 314 ASN A N 1
ATOM 2406 C CA . ASN A 1 314 ? -2.246 -26.406 6.77 1 81.88 314 ASN A CA 1
ATOM 2407 C C . ASN A 1 314 ? -3.164 -26.656 5.578 1 81.88 314 ASN A C 1
ATOM 2409 O O . ASN A 1 314 ? -3.256 -25.828 4.672 1 81.88 314 ASN A O 1
ATOM 2413 N N . PHE A 1 315 ? -3.895 -27.828 5.668 1 80.88 315 PHE A N 1
ATOM 2414 C CA . PHE A 1 315 ? -4.836 -28.188 4.613 1 80.88 315 PHE A CA 1
ATOM 2415 C C . PHE A 1 315 ? -6.258 -28.234 5.156 1 80.88 315 PHE A C 1
ATOM 2417 O O . PHE A 1 315 ? -7.137 -28.859 4.555 1 80.88 315 PHE A O 1
ATOM 2424 N N . ALA A 1 316 ? -6.305 -27.531 6.367 1 65.31 316 ALA A N 1
ATOM 2425 C CA . ALA A 1 316 ? -7.613 -27.547 7.016 1 65.31 316 ALA A CA 1
ATOM 2426 C C . ALA A 1 316 ? -8.664 -26.844 6.156 1 65.31 316 ALA A C 1
ATOM 2428 O O . ALA A 1 316 ? -8.359 -25.875 5.469 1 65.31 316 ALA A O 1
ATOM 2429 N N . ARG A 1 317 ? -9.992 -27.5 6.074 1 59.75 317 ARG A N 1
ATOM 2430 C CA . ARG A 1 317 ? -11.164 -26.984 5.383 1 59.75 317 ARG A CA 1
ATOM 2431 C C . ARG A 1 317 ? -11.695 -25.734 6.082 1 59.75 317 ARG A C 1
ATOM 2433 O O . ARG A 1 317 ? -11.578 -25.609 7.301 1 59.75 317 ARG A O 1
ATOM 2440 N N . MET B 1 1 ? 23.125 23.922 2.053 1 57.88 1 MET B N 1
ATOM 2441 C CA . MET B 1 1 ? 22.266 23.875 0.876 1 57.88 1 MET B CA 1
ATOM 2442 C C . MET B 1 1 ? 20.812 24.141 1.261 1 57.88 1 MET B C 1
ATOM 2444 O O . MET B 1 1 ? 20.375 23.766 2.354 1 57.88 1 MET B O 1
ATOM 2448 N N . PRO B 1 2 ? 20.156 24.906 0.417 1 78.19 2 PRO B N 1
ATOM 2449 C CA . PRO B 1 2 ? 18.766 25.234 0.733 1 78.19 2 PRO B CA 1
ATOM 2450 C C . PRO B 1 2 ? 17.891 24 0.852 1 78.19 2 PRO B C 1
ATOM 2452 O O . PRO B 1 2 ? 18.156 22.969 0.217 1 78.19 2 PRO B O 1
ATOM 2455 N N . PHE B 1 3 ? 17 24 1.865 1 87.31 3 PHE B N 1
ATOM 2456 C CA . PHE B 1 3 ? 16.078 22.891 2.084 1 87.31 3 PHE B CA 1
ATOM 2457 C C . PHE B 1 3 ? 15.289 22.594 0.818 1 87.31 3 PHE B C 1
ATOM 2459 O O . PHE B 1 3 ? 14.867 23.516 0.109 1 87.31 3 PHE B O 1
ATOM 2466 N N . THR B 1 4 ? 15.273 21.328 0.458 1 88.38 4 THR B N 1
ATOM 2467 C CA . THR B 1 4 ? 14.273 20.797 -0.469 1 88.38 4 THR B CA 1
ATOM 2468 C C . THR B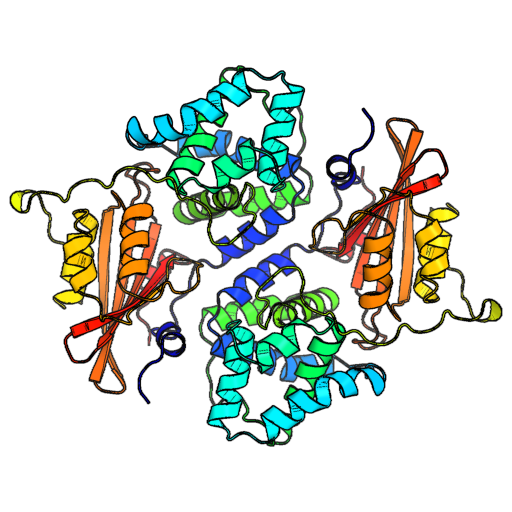 1 4 ? 13.094 20.188 0.287 1 88.38 4 THR B C 1
ATOM 2470 O O . THR B 1 4 ? 13.172 19.984 1.501 1 88.38 4 THR B O 1
ATOM 2473 N N . ILE B 1 5 ? 12.016 19.984 -0.405 1 89.94 5 ILE B N 1
ATOM 2474 C CA . ILE B 1 5 ? 10.875 19.344 0.237 1 89.94 5 ILE B CA 1
ATOM 2475 C C . ILE B 1 5 ? 11.289 17.984 0.779 1 89.94 5 ILE B C 1
ATOM 2477 O O . ILE B 1 5 ? 10.898 17.594 1.885 1 89.94 5 ILE B O 1
ATOM 2481 N N . ASP B 1 6 ? 12.078 17.312 0.075 1 87.81 6 ASP B N 1
ATOM 2482 C CA . ASP B 1 6 ? 12.508 15.977 0.491 1 87.81 6 ASP B CA 1
ATOM 2483 C C . ASP B 1 6 ? 13.336 16.047 1.772 1 87.81 6 ASP B C 1
ATOM 2485 O O . ASP B 1 6 ? 13.141 15.234 2.682 1 87.81 6 ASP B O 1
ATOM 2489 N N . SER B 1 7 ? 14.281 16.984 1.804 1 88.44 7 SER B N 1
ATOM 2490 C CA . SER B 1 7 ? 15.094 17.109 3.01 1 88.44 7 SER B CA 1
ATOM 2491 C C . SER B 1 7 ? 14.25 17.609 4.188 1 88.44 7 SER B C 1
ATOM 2493 O O . SER B 1 7 ? 14.516 17.234 5.336 1 88.44 7 SER B O 1
ATOM 2495 N N . ALA B 1 8 ? 13.258 18.422 3.879 1 93.5 8 ALA B N 1
ATOM 2496 C CA . ALA B 1 8 ? 12.391 18.969 4.918 1 93.5 8 ALA B CA 1
ATOM 2497 C C . ALA B 1 8 ? 11.586 17.844 5.594 1 93.5 8 ALA B C 1
ATOM 2499 O O . ALA B 1 8 ? 11.227 17.969 6.766 1 93.5 8 ALA B O 1
ATOM 2500 N N . ARG B 1 9 ? 11.32 16.781 4.879 1 93.19 9 ARG B N 1
ATOM 2501 C CA . ARG B 1 9 ? 10.562 15.656 5.434 1 93.19 9 ARG B CA 1
ATOM 2502 C C . ARG B 1 9 ? 11.328 14.992 6.574 1 93.19 9 ARG B C 1
ATOM 2504 O O . ARG B 1 9 ? 10.742 14.242 7.359 1 93.19 9 ARG B O 1
ATOM 2511 N N . GLY B 1 10 ? 12.633 15.312 6.645 1 91 10 GLY B N 1
ATOM 2512 C CA . GLY B 1 10 ? 13.484 14.625 7.602 1 91 10 GLY B CA 1
ATOM 2513 C C . GLY B 1 10 ? 13.633 15.375 8.914 1 91 10 GLY B C 1
ATOM 2514 O O . GLY B 1 10 ? 14.383 14.945 9.797 1 91 10 GLY B O 1
ATOM 2515 N N . ILE B 1 11 ? 12.898 16.516 9.086 1 93.31 11 ILE B N 1
ATOM 2516 C CA . ILE B 1 11 ? 13.016 17.25 10.344 1 93.31 11 ILE B CA 1
ATOM 2517 C C . ILE B 1 11 ? 12.359 16.438 11.469 1 93.31 11 ILE B C 1
ATOM 2519 O O . ILE B 1 11 ? 11.359 15.758 11.25 1 93.31 11 ILE B O 1
ATOM 2523 N N . PHE B 1 12 ? 13.031 16.516 12.68 1 94.25 12 PHE B N 1
ATOM 2524 C CA . PHE B 1 12 ? 12.625 15.766 13.859 1 94.25 12 PHE B CA 1
ATOM 2525 C C . PHE B 1 12 ? 12.516 14.273 13.547 1 94.25 12 PHE B C 1
ATOM 2527 O O . PHE B 1 12 ? 11.453 13.672 13.711 1 94.25 12 PHE B O 1
ATOM 2534 N N . PRO B 1 13 ? 13.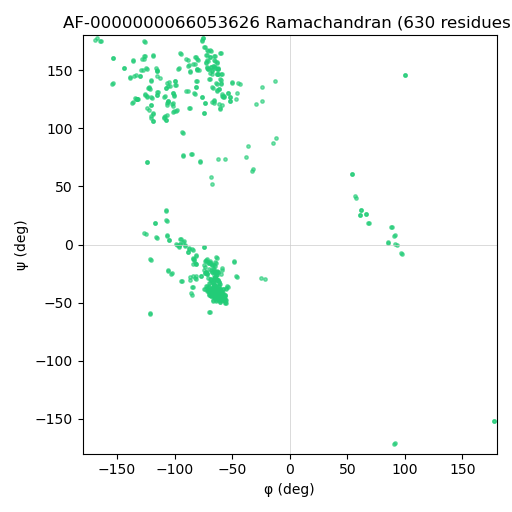625 13.688 13.133 1 91.88 13 PRO B N 1
ATOM 2535 C CA . PRO B 1 13 ? 13.656 12.312 12.633 1 91.88 13 PRO B CA 1
ATOM 2536 C C . PRO B 1 13 ? 13.258 11.281 13.688 1 91.88 13 PRO B C 1
ATOM 2538 O O . PRO B 1 13 ? 12.992 10.125 13.359 1 91.88 13 PRO B O 1
ATOM 2541 N N . ASN B 1 14 ? 13.164 11.68 14.93 1 92.19 14 ASN B N 1
ATOM 2542 C CA . ASN B 1 14 ? 12.852 10.734 16 1 92.19 14 ASN B CA 1
ATOM 2543 C C . ASN B 1 14 ? 11.352 10.633 16.234 1 92.19 14 ASN B C 1
ATOM 2545 O O . ASN B 1 14 ? 10.906 9.883 17.109 1 92.19 14 ASN B O 1
ATOM 2549 N N . THR B 1 15 ? 10.586 11.391 15.484 1 92.44 15 THR B N 1
ATOM 2550 C CA . THR B 1 15 ? 9.133 11.281 15.586 1 92.44 15 THR B CA 1
ATOM 2551 C C . THR B 1 15 ? 8.664 9.922 15.07 1 92.44 15 THR B C 1
ATOM 2553 O O . THR B 1 15 ? 8.945 9.555 13.93 1 92.44 15 THR B O 1
ATOM 2556 N N . LEU B 1 16 ? 7.98 9.219 15.93 1 92.31 16 LEU B N 1
ATOM 2557 C CA . LEU B 1 16 ? 7.473 7.902 15.547 1 92.31 16 LEU B CA 1
ATOM 2558 C C . LEU B 1 16 ? 6.012 7.98 15.133 1 92.31 16 LEU B C 1
ATOM 2560 O O . LEU B 1 16 ? 5.145 8.305 15.945 1 92.31 16 LEU B O 1
ATOM 2564 N N . ALA B 1 17 ? 5.746 7.719 13.914 1 93.62 17 ALA B N 1
ATOM 2565 C CA . ALA B 1 17 ? 4.391 7.738 13.367 1 93.62 17 ALA B CA 1
ATOM 2566 C C . ALA B 1 17 ? 3.717 6.375 13.531 1 93.62 17 ALA B C 1
ATOM 2568 O O . ALA B 1 17 ? 4.387 5.371 13.781 1 93.62 17 ALA B O 1
ATOM 2569 N N . ALA B 1 18 ? 2.441 6.406 13.477 1 93.69 18 ALA B N 1
ATOM 2570 C CA . ALA B 1 18 ? 1.655 5.18 13.555 1 93.69 18 ALA B CA 1
ATOM 2571 C C . ALA B 1 18 ? 1.667 4.43 12.227 1 93.69 18 ALA B C 1
ATOM 2573 O O . ALA B 1 18 ? 0.623 4.262 11.594 1 93.69 18 ALA B O 1
ATOM 2574 N N . ASP B 1 19 ? 2.793 3.846 11.891 1 91.56 19 ASP B N 1
ATOM 2575 C CA . ASP B 1 19 ? 2.938 3.221 10.578 1 91.56 19 ASP B CA 1
ATOM 2576 C C . ASP B 1 19 ? 2.178 1.897 10.516 1 91.56 19 ASP B C 1
ATOM 2578 O O . ASP B 1 19 ? 2.117 1.261 9.461 1 91.56 19 ASP B O 1
ATOM 2582 N N . VAL B 1 20 ? 1.529 1.491 11.68 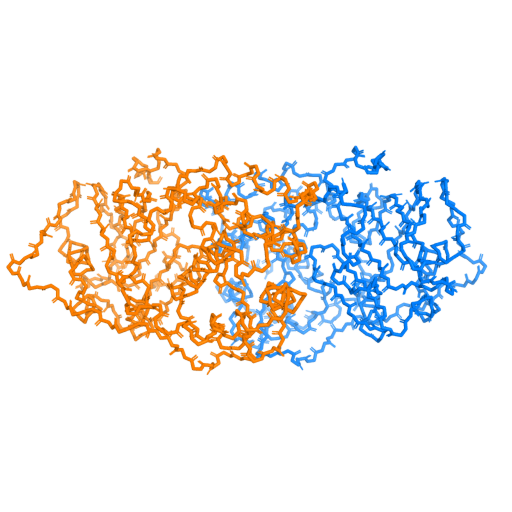1 92.81 20 VAL B N 1
ATOM 2583 C CA . VAL B 1 20 ? 0.629 0.343 11.688 1 92.81 20 VAL B CA 1
ATOM 2584 C C . VAL B 1 20 ? -0.6 0.642 10.828 1 92.81 20 VAL B C 1
ATOM 2586 O O . VAL B 1 20 ? -1.239 -0.275 10.312 1 92.81 20 VAL B O 1
ATOM 2589 N N . VAL B 1 21 ? -0.861 1.891 10.672 1 93.31 21 VAL B N 1
ATOM 2590 C CA . VAL B 1 21 ? -2.047 2.287 9.922 1 93.31 21 VAL B CA 1
ATOM 2591 C C . VAL B 1 21 ? -1.861 1.953 8.438 1 93.31 21 VAL B C 1
ATOM 2593 O O . VAL B 1 21 ? -2.588 1.123 7.891 1 93.31 21 VAL B O 1
ATOM 2596 N N . PRO B 1 22 ? -0.836 2.469 7.781 1 94.06 22 PRO B N 1
ATOM 2597 C CA . PRO B 1 22 ? -0.65 2.057 6.387 1 94.06 22 PRO B CA 1
ATOM 2598 C C . PRO B 1 22 ? -0.382 0.561 6.246 1 94.06 22 PRO B C 1
ATOM 2600 O O . PRO B 1 22 ? -0.755 -0.044 5.238 1 94.06 22 PRO B O 1
ATOM 2603 N N . ALA B 1 23 ? 0.251 -0.033 7.238 1 95 23 ALA B N 1
ATOM 2604 C CA . ALA B 1 23 ? 0.495 -1.474 7.219 1 95 23 ALA B CA 1
ATOM 2605 C C . ALA B 1 23 ? -0.817 -2.252 7.199 1 95 23 ALA B C 1
ATOM 2607 O O . ALA B 1 23 ? -0.973 -3.199 6.426 1 95 23 ALA B O 1
ATOM 2608 N N . THR B 1 24 ? -1.693 -1.865 8.008 1 94.94 24 THR B N 1
ATOM 2609 C CA . THR B 1 24 ? -2.984 -2.537 8.102 1 94.94 24 THR B CA 1
ATOM 2610 C C . THR B 1 24 ? -3.799 -2.314 6.828 1 94.94 24 THR B C 1
ATOM 2612 O O . THR B 1 24 ? -4.453 -3.236 6.336 1 94.94 24 THR B O 1
ATOM 2615 N N . ILE B 1 25 ? -3.699 -1.15 6.297 1 94.06 25 ILE B N 1
ATOM 2616 C CA . ILE B 1 25 ? -4.41 -0.829 5.062 1 94.06 25 ILE B CA 1
ATOM 2617 C C . ILE B 1 25 ? -3.887 -1.703 3.926 1 94.06 25 ILE B C 1
ATOM 2619 O O . ILE B 1 25 ? -4.664 -2.199 3.107 1 94.06 25 ILE B O 1
ATOM 2623 N N . ALA B 1 26 ? -2.615 -1.861 3.895 1 93.75 26 ALA B N 1
ATOM 2624 C CA . ALA B 1 26 ? -2.008 -2.703 2.867 1 93.75 26 ALA B CA 1
ATOM 2625 C C . ALA B 1 26 ? -2.504 -4.145 2.975 1 93.75 26 ALA B C 1
ATOM 2627 O O . ALA B 1 26 ? -2.781 -4.789 1.961 1 93.75 26 ALA B O 1
ATOM 2628 N N . ARG B 1 27 ? -2.6 -4.637 4.184 1 94.31 27 ARG B N 1
ATOM 2629 C CA . ARG B 1 27 ? -3.123 -5.98 4.406 1 94.31 27 ARG B CA 1
ATOM 2630 C C . ARG B 1 27 ? -4.582 -6.078 3.975 1 94.31 27 ARG B C 1
ATOM 2632 O O . ARG B 1 27 ? -4.977 -7.035 3.307 1 94.31 27 ARG B O 1
ATOM 2639 N N . PHE B 1 28 ? -5.328 -5.086 4.305 1 95.25 28 PHE B N 1
ATOM 2640 C CA . PHE B 1 28 ? -6.738 -5.023 3.941 1 95.25 28 PHE B CA 1
ATOM 2641 C C . PHE B 1 28 ? -6.91 -5.066 2.428 1 95.25 28 PHE B C 1
ATOM 2643 O O . PHE B 1 28 ? -7.793 -5.758 1.915 1 95.25 28 PHE B O 1
ATOM 2650 N N . SER B 1 29 ? -6.094 -4.359 1.761 1 92.5 29 SER B N 1
ATOM 2651 C CA . SER B 1 29 ? -6.207 -4.215 0.313 1 92.5 29 SER B CA 1
ATOM 2652 C C . SER B 1 29 ? -5.91 -5.531 -0.4 1 92.5 29 SER B C 1
ATOM 2654 O O . SER B 1 29 ? -6.25 -5.695 -1.573 1 92.5 29 SER B O 1
ATOM 2656 N N . GLN B 1 30 ? -5.262 -6.461 0.315 1 91.5 30 GLN B N 1
ATOM 2657 C CA . GLN B 1 30 ? -4.945 -7.758 -0.279 1 91.5 30 GLN B CA 1
ATOM 2658 C C . GLN B 1 30 ? -6.152 -8.695 -0.23 1 91.5 30 GLN B C 1
ATOM 2660 O O . GLN B 1 30 ? -6.172 -9.719 -0.908 1 91.5 30 GLN B O 1
ATOM 2665 N N . LEU B 1 31 ? -7.133 -8.383 0.58 1 93.38 31 LEU B N 1
ATOM 2666 C CA . LEU B 1 31 ? -8.305 -9.242 0.735 1 93.38 31 LEU B CA 1
ATOM 2667 C C . LEU B 1 31 ? -9.188 -9.188 -0.505 1 93.38 31 LEU B C 1
ATOM 2669 O O . LEU B 1 31 ? -9.164 -8.195 -1.245 1 93.38 31 LEU B O 1
ATOM 2673 N N . ASN B 1 32 ? -9.938 -10.273 -0.744 1 91.69 32 ASN B N 1
ATOM 2674 C CA . ASN B 1 32 ? -10.93 -10.203 -1.809 1 91.69 32 ASN B CA 1
ATOM 2675 C C . ASN B 1 32 ? -12.078 -9.266 -1.445 1 91.69 32 ASN B C 1
ATOM 2677 O O . ASN B 1 32 ? -12.203 -8.852 -0.291 1 91.69 32 ASN B O 1
ATOM 2681 N N . ALA B 1 33 ? -12.875 -8.922 -2.381 1 91.56 33 ALA B N 1
ATOM 2682 C CA . ALA B 1 33 ? -13.914 -7.902 -2.221 1 91.56 33 ALA B CA 1
ATOM 2683 C C . ALA B 1 33 ? -14.906 -8.305 -1.138 1 91.56 33 ALA B C 1
ATOM 2685 O O . ALA B 1 33 ? -15.32 -7.473 -0.328 1 91.56 33 ALA B O 1
ATOM 2686 N N . GLU B 1 34 ? -15.25 -9.562 -1.064 1 90.5 34 GLU B N 1
ATOM 2687 C CA . GLU B 1 34 ? -16.234 -10.023 -0.086 1 90.5 34 GLU B CA 1
ATOM 2688 C C . GLU B 1 34 ? -15.695 -9.891 1.337 1 90.5 34 GLU B C 1
ATOM 2690 O O . GLU B 1 34 ? -16.406 -9.453 2.238 1 90.5 34 GLU B O 1
ATOM 2695 N N . ASP B 1 35 ? -14.453 -10.258 1.472 1 93.69 35 ASP B N 1
ATOM 2696 C CA . ASP B 1 35 ? -13.82 -10.117 2.779 1 93.69 35 ASP B CA 1
ATOM 2697 C C . ASP B 1 35 ? -13.688 -8.648 3.176 1 93.69 35 ASP B C 1
ATOM 2699 O O . ASP B 1 35 ? -13.875 -8.297 4.34 1 93.69 35 ASP B O 1
ATOM 2703 N N . GLN B 1 36 ? -13.312 -7.797 2.234 1 93.5 36 GLN B N 1
ATOM 2704 C CA . GLN B 1 36 ? -13.211 -6.371 2.52 1 93.5 36 GLN B CA 1
ATOM 2705 C C . GLN B 1 36 ? -14.555 -5.809 2.994 1 93.5 36 GLN B C 1
ATOM 2707 O O . GLN B 1 36 ? -14.617 -5.129 4.02 1 93.5 36 GLN B O 1
ATOM 2712 N N . LEU B 1 37 ? -15.609 -6.168 2.27 1 91.56 37 LEU B N 1
ATOM 2713 C CA . LEU B 1 37 ? -16.938 -5.66 2.588 1 91.56 37 LEU B CA 1
ATOM 2714 C C . LEU B 1 37 ? -17.422 -6.223 3.92 1 91.56 37 LEU B C 1
ATOM 2716 O O . LEU B 1 37 ? -18.016 -5.496 4.723 1 91.56 37 LEU B O 1
ATOM 2720 N N . ALA B 1 38 ? -17.156 -7.516 4.117 1 91.19 38 ALA B N 1
ATOM 2721 C CA . ALA B 1 38 ? -17.547 -8.133 5.379 1 91.19 38 ALA B CA 1
ATOM 2722 C C . ALA B 1 38 ? -16.828 -7.48 6.555 1 91.19 38 ALA B C 1
ATOM 2724 O O . ALA B 1 38 ? -17.438 -7.219 7.594 1 91.19 38 ALA B O 1
ATOM 2725 N N . LEU B 1 39 ? -15.578 -7.25 6.344 1 89.81 39 LEU B N 1
ATOM 2726 C CA . LEU B 1 39 ? -14.789 -6.617 7.398 1 89.81 39 LEU B CA 1
ATOM 2727 C C . LEU B 1 39 ? -15.328 -5.223 7.715 1 89.81 39 LEU B C 1
ATOM 2729 O O . LEU B 1 39 ? -15.461 -4.855 8.883 1 89.81 39 LEU B O 1
ATOM 2733 N N . ILE B 1 40 ? -15.641 -4.422 6.719 1 87.25 40 ILE B N 1
ATOM 2734 C CA . ILE B 1 40 ? -16.188 -3.084 6.898 1 87.25 40 ILE B CA 1
ATOM 2735 C C . ILE B 1 40 ? -17.531 -3.168 7.633 1 87.25 40 ILE B C 1
ATOM 2737 O O . ILE B 1 40 ? -17.797 -2.367 8.531 1 87.25 40 ILE B O 1
ATOM 2741 N N . TRP B 1 41 ? -18.266 -4.129 7.262 1 85.94 41 TRP B N 1
ATOM 2742 C CA . TRP B 1 41 ? -19.562 -4.34 7.91 1 85.94 41 TRP B CA 1
ATOM 2743 C C . TRP B 1 41 ? -19.375 -4.691 9.383 1 85.94 41 TRP B C 1
ATOM 2745 O O . TRP B 1 41 ? -20.047 -4.121 10.25 1 85.94 41 TRP B O 1
ATOM 2755 N N . PHE B 1 42 ? -18.484 -5.578 9.656 1 82.19 42 PHE B N 1
ATOM 2756 C CA . PHE B 1 42 ? -18.234 -5.988 11.031 1 82.19 42 PHE B CA 1
ATOM 2757 C C . PHE B 1 42 ? -17.688 -4.824 11.852 1 82.19 42 PHE B C 1
ATOM 2759 O O . PHE B 1 42 ? -18.031 -4.66 13.023 1 82.19 42 PHE B O 1
ATOM 2766 N N . ALA B 1 43 ? -16.859 -4.059 11.219 1 79.56 43 ALA B N 1
ATOM 2767 C CA . ALA B 1 43 ? -16.344 -2.869 11.883 1 79.56 43 ALA B CA 1
ATOM 2768 C C . ALA B 1 43 ? -17.453 -1.874 12.195 1 79.56 43 ALA B C 1
ATOM 2770 O O . ALA B 1 43 ? -17.469 -1.27 13.266 1 79.56 43 ALA B O 1
ATOM 2771 N N . TYR B 1 44 ? -18.391 -1.733 11.266 1 77.5 44 TYR B N 1
ATOM 2772 C CA . TYR B 1 44 ? -19.547 -0.869 11.477 1 77.5 44 TYR B CA 1
ATOM 2773 C C . TYR B 1 44 ? -20.391 -1.36 12.648 1 77.5 44 TYR B C 1
ATOM 2775 O O . TYR B 1 44 ? -20.797 -0.569 13.5 1 77.5 44 TYR B O 1
ATOM 2783 N N . LEU B 1 45 ? -20.547 -2.633 12.734 1 77.88 45 LEU B N 1
ATOM 2784 C CA . LEU B 1 45 ? -21.375 -3.201 13.797 1 77.88 45 LEU B CA 1
ATOM 2785 C C . LEU B 1 45 ? -20.703 -3.029 15.156 1 77.88 45 LEU B C 1
ATOM 2787 O O . LEU B 1 45 ? -21.375 -2.74 16.141 1 77.88 45 LEU B O 1
ATOM 2791 N N . GLU B 1 46 ? -19.453 -3.238 15.18 1 74 46 GLU B N 1
ATOM 2792 C CA . GLU B 1 46 ? -18.734 -3.244 16.453 1 74 46 GLU B CA 1
ATOM 2793 C C . GLU B 1 46 ? -18.344 -1.83 16.859 1 74 46 GLU B C 1
ATOM 2795 O O . GLU B 1 46 ? -18.391 -1.483 18.047 1 74 46 GLU B O 1
ATOM 2800 N N . MET B 1 47 ? -17.875 -1.104 15.875 1 67.69 47 MET B N 1
ATOM 2801 C CA . MET B 1 47 ? -17.281 0.197 16.172 1 67.69 47 MET B CA 1
ATOM 2802 C C . MET B 1 47 ? -18.25 1.327 15.828 1 67.69 47 MET B C 1
ATOM 2804 O O . MET B 1 47 ? -18.016 2.479 16.203 1 67.69 47 MET B O 1
ATOM 2808 N N . GLY B 1 48 ? -19.094 0.967 14.93 1 60.78 48 GLY B N 1
ATOM 2809 C CA . GLY B 1 48 ? -20.031 1.972 14.453 1 60.78 48 GLY B CA 1
ATOM 2810 C C . GLY B 1 48 ? -20.672 2.77 15.57 1 60.78 48 GLY B C 1
ATOM 2811 O O . GLY B 1 48 ? -20.969 3.955 15.406 1 60.78 48 GLY B O 1
ATOM 2812 N N . LYS B 1 49 ? -20.734 2.051 16.688 1 59.81 49 LYS B N 1
ATOM 2813 C CA . LYS B 1 49 ? -21.375 2.809 17.75 1 59.81 49 LYS B CA 1
ATOM 2814 C C . LYS B 1 49 ? -20.453 3.91 18.281 1 59.81 49 LYS B C 1
ATOM 2816 O O . LYS B 1 49 ? -20.922 4.906 18.828 1 59.81 49 LYS B O 1
ATOM 2821 N N . THR B 1 50 ? -19.203 3.691 18.078 1 59.06 50 THR B N 1
ATOM 2822 C CA . THR B 1 50 ? -18.266 4.727 18.484 1 59.06 50 THR B CA 1
ATOM 2823 C C . THR B 1 50 ? -18.078 5.75 17.375 1 59.06 50 THR B C 1
ATOM 2825 O O . THR B 1 50 ? -17.641 6.875 17.625 1 59.06 50 THR B O 1
ATOM 2828 N N . LEU B 1 51 ? -18.219 5.25 16.234 1 54.25 51 LEU B N 1
ATOM 2829 C CA . LEU B 1 51 ? -18.188 6.168 15.094 1 54.25 51 LEU B CA 1
ATOM 2830 C C . LEU B 1 51 ? -19.406 7.082 15.094 1 54.25 51 LEU B C 1
ATOM 2832 O O . LEU B 1 51 ? -20.531 6.621 14.898 1 54.25 51 LEU B O 1
ATOM 2836 N N . THR B 1 52 ? -19.578 7.719 16.297 1 48.38 52 THR B N 1
ATOM 2837 C CA . THR B 1 52 ? -20.719 8.633 16.344 1 48.38 52 THR B CA 1
ATOM 2838 C C . THR B 1 52 ? -20.625 9.68 15.234 1 48.38 52 THR B C 1
ATOM 2840 O O . THR B 1 52 ? -19.625 10.383 15.133 1 48.38 52 THR B O 1
ATOM 2843 N N . ILE B 1 53 ? -20.875 9.266 14.07 1 47.47 53 ILE B N 1
ATOM 2844 C CA . ILE B 1 53 ? -20.953 10.258 13.008 1 47.47 53 ILE B CA 1
ATOM 2845 C C . ILE B 1 53 ? -21.484 11.578 13.562 1 47.47 53 ILE B C 1
ATOM 2847 O O . ILE B 1 53 ? -22.625 11.648 14.016 1 47.47 53 ILE B O 1
ATOM 2851 N N . ALA B 1 54 ? -20.875 12.266 14.406 1 45.31 54 ALA B N 1
ATOM 2852 C CA . ALA B 1 54 ? -21.453 13.602 14.273 1 45.31 54 ALA B CA 1
ATOM 2853 C C . ALA B 1 54 ? -21.781 13.914 12.812 1 45.31 54 ALA B C 1
ATOM 2855 O O . ALA B 1 54 ? -20.922 13.734 11.93 1 45.31 54 ALA B O 1
ATOM 2856 N N . ALA B 1 55 ? -22.984 13.477 12.32 1 45.69 55 ALA B N 1
ATOM 2857 C CA . ALA B 1 55 ? -23.609 13.641 11.016 1 45.69 55 ALA B CA 1
ATOM 2858 C C . ALA B 1 55 ? -22.906 14.734 10.211 1 45.69 55 ALA B C 1
ATOM 2860 O O . ALA B 1 55 ? -22.812 15.875 10.664 1 45.69 55 ALA B O 1
ATOM 2861 N N . PRO B 1 56 ? -21.781 14.391 9.414 1 47.28 56 PRO B N 1
ATOM 2862 C CA . PRO B 1 56 ? -21.625 15.523 8.508 1 47.28 56 PRO B CA 1
ATOM 2863 C C . PRO B 1 56 ? -22.922 16.297 8.289 1 47.28 56 PRO B C 1
ATOM 2865 O O . PRO B 1 56 ? -24.016 15.727 8.398 1 47.28 56 PRO B O 1
ATOM 2868 N N . GLY B 1 57 ? -22.891 17.406 8.523 1 48.16 57 GLY B N 1
ATOM 2869 C CA . GLY B 1 57 ? -24.047 18.188 8.125 1 48.16 57 GLY B CA 1
ATOM 2870 C C . GLY B 1 57 ? -24.844 17.562 6.988 1 48.16 57 GLY B C 1
ATOM 2871 O O . GLY B 1 57 ? -24.328 16.703 6.273 1 48.16 57 GLY B O 1
ATOM 2872 N N . ALA B 1 58 ? -26.25 17.516 7.031 1 50 58 ALA B N 1
ATOM 2873 C CA . ALA B 1 58 ? -27.281 17.188 6.055 1 50 58 ALA B CA 1
ATOM 2874 C C . ALA B 1 58 ? -26.766 17.344 4.629 1 50 58 ALA B C 1
ATOM 2876 O O . ALA B 1 58 ? -27.141 16.578 3.738 1 50 58 ALA B O 1
ATOM 2877 N N . ALA B 1 59 ? -25.906 18.172 4.449 1 52.25 59 ALA B N 1
ATOM 2878 C CA . ALA B 1 59 ? -25.641 18.641 3.092 1 52.25 59 ALA B CA 1
ATOM 2879 C C . ALA B 1 59 ? -24.734 17.656 2.35 1 52.25 59 ALA B C 1
ATOM 2881 O O . ALA B 1 59 ? -24.906 17.438 1.147 1 52.25 59 ALA B O 1
ATOM 2882 N N . SER B 1 60 ? -23.75 16.828 3.061 1 60.09 60 SER B N 1
ATOM 2883 C CA . SER B 1 60 ? -22.812 15.914 2.379 1 60.09 60 SER B CA 1
ATOM 2884 C C . SER B 1 60 ? -23.547 14.688 1.85 1 60.09 60 SER B C 1
ATOM 2886 O O . SER B 1 60 ? -23.234 14.195 0.762 1 60.09 60 SER B O 1
ATOM 2888 N N . MET B 1 61 ? -24.641 14.422 2.455 1 70.94 61 MET B N 1
ATOM 2889 C CA . MET B 1 61 ? -25.312 13.188 2.064 1 70.94 61 MET B CA 1
ATOM 2890 C C . MET B 1 61 ? -26.141 13.391 0.801 1 70.94 61 MET B C 1
ATOM 2892 O O . MET B 1 61 ? -26.406 12.438 0.07 1 70.94 61 MET B O 1
ATOM 2896 N N . GLN B 1 62 ? -26.344 14.633 0.547 1 78.62 62 GLN B N 1
ATOM 2897 C CA . GLN B 1 62 ? -27.125 14.891 -0.652 1 78.62 62 GLN B CA 1
ATOM 2898 C C . GLN B 1 62 ? -26.344 14.539 -1.913 1 78.62 62 GLN B C 1
ATOM 2900 O O . GLN B 1 62 ? -26.922 14.094 -2.906 1 78.62 62 GLN B O 1
ATOM 2905 N N . LEU B 1 63 ? -25.094 14.664 -1.787 1 82.75 63 LEU B N 1
ATOM 2906 C CA . LEU B 1 63 ? -24.234 14.453 -2.947 1 82.75 63 LEU B CA 1
ATOM 2907 C C . LEU B 1 63 ? -24.141 12.969 -3.293 1 82.75 63 LEU B C 1
ATOM 2909 O O . LEU B 1 63 ? -23.891 12.609 -4.449 1 82.75 63 LEU B O 1
ATOM 2913 N N . ALA B 1 64 ? -24.375 12.125 -2.318 1 88.38 64 ALA B N 1
ATOM 2914 C CA . ALA B 1 64 ? -24.297 10.688 -2.557 1 88.38 64 ALA B CA 1
ATOM 2915 C C . ALA B 1 64 ? -25.688 10.07 -2.623 1 88.38 64 ALA B C 1
ATOM 2917 O O . ALA B 1 64 ? -25.828 8.859 -2.807 1 88.38 64 ALA B O 1
ATOM 2918 N N . GLU B 1 65 ? -26.688 10.867 -2.541 1 90.38 65 GLU B N 1
ATOM 2919 C CA . GLU B 1 65 ? -28.047 10.383 -2.412 1 90.38 65 GLU B CA 1
ATOM 2920 C C . GLU B 1 65 ? -28.484 9.602 -3.652 1 90.38 65 GLU B C 1
ATOM 2922 O O . GLU B 1 65 ? -29.125 8.562 -3.543 1 90.38 65 GLU B O 1
ATOM 2927 N N . ASN B 1 66 ? -28.156 10.148 -4.777 1 91.94 66 ASN B N 1
ATOM 2928 C CA . ASN B 1 66 ? -28.547 9.484 -6.016 1 91.94 66 ASN B CA 1
ATOM 2929 C C . ASN B 1 66 ? -27.906 8.102 -6.137 1 91.94 66 ASN B C 1
ATOM 2931 O O . ASN B 1 66 ? -28.547 7.152 -6.582 1 91.94 66 ASN B O 1
ATOM 2935 N N . ALA B 1 67 ? -26.703 8.039 -5.793 1 94.44 67 ALA B N 1
ATOM 2936 C CA . ALA B 1 67 ? -26 6.758 -5.836 1 94.44 67 ALA B CA 1
ATOM 2937 C C . ALA B 1 67 ? -26.625 5.766 -4.859 1 94.44 67 ALA B C 1
ATOM 2939 O O . ALA B 1 67 ? -26.781 4.586 -5.184 1 94.44 67 ALA B O 1
ATOM 2940 N N . LEU B 1 68 ? -26.969 6.242 -3.717 1 94.19 68 LEU B N 1
ATOM 2941 C CA . LEU B 1 68 ? -27.609 5.395 -2.715 1 94.19 68 LEU B CA 1
ATOM 2942 C C . LEU B 1 68 ? -28.969 4.898 -3.203 1 94.19 68 LEU B C 1
ATOM 2944 O O . LEU B 1 68 ? -29.297 3.719 -3.047 1 94.19 68 LEU B O 1
ATOM 2948 N N . LYS B 1 69 ? -29.672 5.77 -3.805 1 94.25 69 LYS B N 1
ATOM 2949 C CA . LYS B 1 69 ? -30.984 5.402 -4.355 1 94.25 69 LYS B CA 1
ATOM 2950 C C . LYS B 1 69 ? -30.844 4.379 -5.477 1 94.25 69 LYS B C 1
ATOM 2952 O O . LYS B 1 69 ? -31.656 3.469 -5.602 1 94.25 69 LYS B O 1
ATOM 2957 N N . GLU B 1 70 ? -29.859 4.586 -6.211 1 95.25 70 GLU B N 1
ATOM 2958 C CA . GLU B 1 70 ? -29.578 3.635 -7.285 1 95.25 70 GLU B CA 1
ATOM 2959 C C . GLU B 1 70 ? -29.328 2.236 -6.734 1 95.25 70 GLU B C 1
ATOM 2961 O O . GLU B 1 70 ? -29.859 1.25 -7.246 1 95.25 70 GLU B O 1
ATOM 2966 N N . ILE B 1 71 ? -28.547 2.109 -5.73 1 95.5 71 ILE B N 1
ATOM 2967 C CA . ILE B 1 71 ? -28.234 0.818 -5.129 1 95.5 71 ILE B CA 1
ATOM 2968 C C . ILE B 1 71 ? -29.484 0.225 -4.488 1 95.5 71 ILE B C 1
ATOM 2970 O O . ILE B 1 71 ? -29.766 -0.967 -4.637 1 95.5 71 ILE B O 1
ATOM 2974 N N . GLN B 1 72 ? -30.203 1.066 -3.893 1 94.69 72 GLN B N 1
ATOM 2975 C CA . GLN B 1 72 ? -31.422 0.619 -3.223 1 94.69 72 GLN B CA 1
ATOM 2976 C C . GLN B 1 72 ? -32.438 0.048 -4.223 1 94.69 72 GLN B C 1
ATOM 2978 O O . GLN B 1 72 ? -33.188 -0.855 -3.891 1 94.69 72 GLN B O 1
ATOM 2983 N N . ALA B 1 73 ? -32.406 0.516 -5.367 1 95.19 73 ALA B N 1
ATOM 2984 C CA . ALA B 1 73 ? -33.375 0.12 -6.383 1 95.19 73 ALA B CA 1
ATOM 2985 C C . ALA B 1 73 ? -33 -1.201 -7.035 1 95.19 73 ALA B C 1
ATOM 2987 O O . ALA B 1 73 ? -33.812 -1.842 -7.703 1 95.19 73 ALA B O 1
ATOM 2988 N N . MET B 1 74 ? -31.828 -1.658 -6.758 1 94.75 74 MET B N 1
ATOM 2989 C CA . MET B 1 74 ? -31.328 -2.898 -7.348 1 94.75 74 MET B CA 1
ATOM 2990 C C . MET B 1 74 ? -31.859 -4.113 -6.59 1 94.75 74 MET B C 1
ATOM 2992 O O . MET B 1 74 ? -32.344 -3.982 -5.469 1 94.75 74 MET B O 1
ATOM 2996 N N . GLY B 1 75 ? -31.766 -5.242 -7.301 1 93.06 75 GLY B N 1
ATOM 2997 C CA . GLY B 1 75 ? -31.984 -6.492 -6.582 1 93.06 75 GLY B CA 1
ATOM 2998 C C . GLY B 1 75 ? -30.828 -6.848 -5.66 1 93.06 75 GLY B C 1
ATOM 2999 O O . GLY B 1 75 ? -29.734 -6.281 -5.77 1 93.06 75 GLY B O 1
ATOM 3000 N N . PRO B 1 76 ? -31.062 -7.738 -4.746 1 90.12 76 PRO B N 1
ATOM 3001 C CA . PRO B 1 76 ? -30.047 -8.055 -3.73 1 90.12 76 PRO B CA 1
ATOM 3002 C C . PRO B 1 76 ? -28.719 -8.492 -4.336 1 90.12 76 PRO B C 1
ATOM 3004 O O . PRO B 1 76 ? -27.656 -8.062 -3.877 1 90.12 76 PRO B O 1
ATOM 3007 N N . LEU B 1 77 ? -28.75 -9.305 -5.312 1 88.25 77 LEU B N 1
ATOM 3008 C CA . LEU B 1 77 ? -27.531 -9.781 -5.945 1 88.25 77 LEU B CA 1
ATOM 3009 C C . LEU B 1 77 ? -26.797 -8.633 -6.641 1 88.25 77 LEU B C 1
ATOM 3011 O O . LEU B 1 77 ? -25.578 -8.562 -6.609 1 88.25 77 LEU B O 1
ATOM 3015 N N . GLN B 1 78 ? -27.609 -7.75 -7.195 1 92.69 78 GLN B N 1
ATOM 3016 C CA . GLN B 1 78 ? -27.031 -6.594 -7.871 1 92.69 78 GLN B CA 1
ATOM 3017 C C . GLN B 1 78 ? -26.453 -5.605 -6.867 1 92.69 78 GLN B C 1
ATOM 3019 O O . GLN B 1 78 ? -25.438 -4.961 -7.145 1 92.69 78 GLN B O 1
ATOM 3024 N N . GLN B 1 79 ? -27.109 -5.496 -5.746 1 94.38 79 GLN B N 1
ATOM 3025 C CA . GLN B 1 79 ? -26.594 -4.641 -4.684 1 94.38 79 GLN B CA 1
ATOM 3026 C C . GLN B 1 79 ? -25.219 -5.109 -4.219 1 94.38 79 GLN B C 1
ATOM 3028 O O . GLN B 1 79 ? -24.297 -4.309 -4.113 1 94.38 79 GLN B O 1
ATOM 3033 N N . THR B 1 80 ? -25.141 -6.375 -4.031 1 89.75 80 THR B N 1
ATOM 3034 C CA . THR B 1 80 ? -23.875 -6.965 -3.609 1 89.75 80 THR B CA 1
ATOM 3035 C C . THR B 1 80 ? -22.812 -6.77 -4.676 1 89.75 80 THR B C 1
ATOM 3037 O O . THR B 1 80 ? -21.672 -6.426 -4.363 1 89.75 80 THR B O 1
ATOM 3040 N N . GLN B 1 81 ? -23.203 -6.941 -5.848 1 90.94 81 GLN B N 1
ATOM 3041 C CA . GLN B 1 81 ? -22.25 -6.781 -6.941 1 90.94 81 GLN B CA 1
ATOM 3042 C C . GLN B 1 81 ? -21.75 -5.344 -7.035 1 90.94 81 GLN B C 1
ATOM 3044 O O . GLN B 1 81 ? -20.562 -5.105 -7.277 1 90.94 81 GLN B O 1
ATOM 3049 N N . ALA B 1 82 ? -22.656 -4.43 -6.863 1 94.06 82 ALA B N 1
ATOM 3050 C CA . ALA B 1 82 ? -22.281 -3.016 -6.91 1 94.06 82 ALA B CA 1
ATOM 3051 C C . ALA B 1 82 ? -21.266 -2.684 -5.836 1 94.06 82 ALA B C 1
ATOM 3053 O O . ALA B 1 82 ? -20.297 -1.954 -6.09 1 94.06 82 ALA B O 1
ATOM 3054 N N . MET B 1 83 ? -21.422 -3.258 -4.68 1 93.94 83 MET B N 1
ATOM 3055 C CA . MET B 1 83 ? -20.484 -3.025 -3.584 1 93.94 83 MET B CA 1
ATOM 3056 C C . MET B 1 83 ? -19.141 -3.705 -3.859 1 93.94 83 MET B C 1
ATOM 3058 O O . MET B 1 83 ? -18.094 -3.133 -3.596 1 93.94 83 MET B O 1
ATOM 3062 N N . CYS B 1 84 ? -19.188 -4.852 -4.398 1 92.62 84 CYS B N 1
ATOM 3063 C CA . CYS B 1 84 ? -17.969 -5.551 -4.766 1 92.62 84 CYS B CA 1
ATOM 3064 C C . CYS B 1 84 ? -17.203 -4.785 -5.844 1 92.62 84 CYS B C 1
ATOM 3066 O O . CYS B 1 84 ? -15.977 -4.738 -5.824 1 92.62 84 CYS B O 1
ATOM 3068 N N . ASP B 1 85 ? -17.984 -4.18 -6.727 1 94.44 85 ASP B N 1
ATOM 3069 C CA . ASP B 1 85 ? -17.375 -3.393 -7.785 1 94.44 85 ASP B CA 1
ATOM 3070 C C . ASP B 1 85 ? -16.594 -2.209 -7.207 1 94.44 85 ASP B C 1
ATOM 3072 O O . ASP B 1 85 ? -15.508 -1.878 -7.684 1 94.44 85 ASP B O 1
ATOM 3076 N N . LEU B 1 86 ? -17.156 -1.58 -6.219 1 94.81 86 LEU B N 1
ATOM 3077 C CA . LEU B 1 86 ? -16.484 -0.473 -5.555 1 94.81 86 LEU B CA 1
ATOM 3078 C C . LEU B 1 86 ? -15.156 -0.932 -4.953 1 94.81 86 LEU B C 1
ATOM 3080 O O . LEU B 1 86 ? -14.125 -0.29 -5.148 1 94.81 86 LEU B O 1
ATOM 3084 N N . ALA B 1 87 ? -15.203 -2.09 -4.312 1 93.44 87 ALA B N 1
ATOM 3085 C CA . ALA B 1 87 ? -14.023 -2.635 -3.645 1 93.44 87 ALA B CA 1
ATOM 3086 C C . ALA B 1 87 ? -12.984 -3.086 -4.664 1 93.44 87 ALA B C 1
ATOM 3088 O O . ALA B 1 87 ? -11.781 -2.945 -4.43 1 93.44 87 ALA B O 1
ATOM 3089 N N . ASN B 1 88 ? -13.453 -3.572 -5.805 1 92.12 88 ASN B N 1
ATOM 3090 C CA . ASN B 1 88 ? -12.57 -4.09 -6.848 1 92.12 88 ASN B CA 1
ATOM 3091 C C . ASN B 1 88 ? -12.109 -2.984 -7.789 1 92.12 88 ASN B C 1
ATOM 3093 O O . ASN B 1 88 ? -11.398 -3.246 -8.758 1 92.12 88 ASN B O 1
ATOM 3097 N N . ARG B 1 89 ? -12.617 -1.789 -7.578 1 92.31 89 ARG B N 1
ATOM 3098 C CA . ARG B 1 89 ? -12.281 -0.646 -8.422 1 92.31 89 ARG B CA 1
ATOM 3099 C C . ARG B 1 89 ? -12.625 -0.927 -9.883 1 92.31 89 ARG B C 1
ATOM 3101 O O . ARG B 1 89 ? -11.828 -0.646 -10.773 1 92.31 89 ARG B O 1
ATOM 3108 N N . ALA B 1 90 ? -13.75 -1.56 -10.07 1 92.31 90 ALA B N 1
ATOM 3109 C CA . ALA B 1 90 ? -14.227 -1.874 -11.414 1 92.31 90 ALA B CA 1
ATOM 3110 C C . ALA B 1 90 ? -14.617 -0.605 -12.164 1 92.31 90 ALA B C 1
ATOM 3112 O O . ALA B 1 90 ? -15.047 0.379 -11.562 1 92.31 90 ALA B O 1
ATOM 3113 N N . ASP B 1 91 ? -14.531 -0.658 -13.461 1 93.12 91 ASP B N 1
ATOM 3114 C CA . ASP B 1 91 ? -14.898 0.485 -14.289 1 93.12 91 ASP B CA 1
ATOM 3115 C C . ASP B 1 91 ? -16.406 0.496 -14.578 1 93.12 91 ASP B C 1
ATOM 3117 O O . ASP B 1 91 ? -16.828 0.11 -15.664 1 93.12 91 ASP B O 1
ATOM 3121 N N . THR B 1 92 ? -17.203 0.904 -13.656 1 94.88 92 THR B N 1
ATOM 3122 C CA . THR B 1 92 ? -18.641 1.079 -13.789 1 94.88 92 THR B CA 1
ATOM 3123 C C . THR B 1 92 ? -19.047 2.535 -13.562 1 94.88 92 THR B C 1
ATOM 3125 O O . THR B 1 92 ? -18.281 3.307 -12.984 1 94.88 92 THR B O 1
ATOM 3128 N N . PRO B 1 93 ? -20.188 2.926 -13.977 1 94 93 PRO B N 1
ATOM 3129 C CA . PRO B 1 93 ? -20.625 4.305 -13.75 1 94 93 PRO B CA 1
ATOM 3130 C C . PRO B 1 93 ? -20.672 4.668 -12.266 1 94 93 PRO B C 1
ATOM 3132 O O . PRO B 1 93 ? -20.25 5.762 -11.883 1 94 93 PRO B O 1
ATOM 3135 N N . LEU B 1 94 ? -21.125 3.754 -11.477 1 95.19 94 LEU B N 1
ATOM 3136 C CA . LEU B 1 94 ? -21.203 4.012 -10.039 1 95.19 94 LEU B CA 1
ATOM 3137 C C . LEU B 1 94 ? -19.812 4.195 -9.453 1 95.19 94 LEU B C 1
ATOM 3139 O O . LEU B 1 94 ? -19.578 5.09 -8.633 1 95.19 94 LEU B O 1
ATOM 3143 N N . CYS B 1 95 ? -18.859 3.383 -9.859 1 95.62 95 CYS B N 1
ATOM 3144 C CA . CYS B 1 95 ? -17.5 3.465 -9.352 1 95.62 95 CYS B CA 1
ATOM 3145 C C . CYS B 1 95 ? -16.844 4.773 -9.766 1 95.62 95 CYS B C 1
ATOM 3147 O O . CYS B 1 95 ? -16.062 5.355 -9 1 95.62 95 CYS B O 1
ATOM 3149 N N . ARG B 1 96 ? -17.156 5.242 -10.938 1 93.81 96 ARG B N 1
ATOM 3150 C CA . ARG B 1 96 ? -16.625 6.52 -11.406 1 93.81 96 ARG B CA 1
ATOM 3151 C C . ARG B 1 96 ? -17.203 7.68 -10.602 1 93.81 96 ARG B C 1
ATOM 3153 O O . ARG B 1 96 ? -16.484 8.609 -10.234 1 93.81 96 ARG B O 1
ATOM 3160 N N . THR B 1 97 ? -18.5 7.594 -10.391 1 93.06 97 THR B N 1
ATOM 3161 C CA . THR B 1 97 ? -19.156 8.602 -9.562 1 93.06 97 THR B CA 1
ATOM 3162 C C . THR B 1 97 ? -18.547 8.633 -8.164 1 93.06 97 THR B C 1
ATOM 3164 O O . THR B 1 97 ? -18.203 9.695 -7.652 1 93.06 97 THR B O 1
ATOM 3167 N N . TYR B 1 98 ? -18.344 7.453 -7.648 1 93.88 98 TYR B N 1
ATOM 3168 C CA . TYR B 1 98 ? -17.781 7.32 -6.309 1 93.88 98 TYR B CA 1
ATOM 3169 C C . TYR B 1 98 ? -16.391 7.941 -6.238 1 93.88 98 TYR B C 1
ATOM 3171 O O . TYR B 1 98 ? -16.062 8.633 -5.273 1 93.88 98 TYR B O 1
ATOM 3179 N N . ALA B 1 99 ? -15.625 7.707 -7.27 1 92.38 99 ALA B N 1
ATOM 3180 C CA . ALA B 1 99 ? -14.227 8.141 -7.281 1 92.38 99 ALA B CA 1
ATOM 3181 C C . ALA B 1 99 ? -14.125 9.664 -7.297 1 92.38 99 ALA B C 1
ATOM 3183 O O . ALA B 1 99 ? -13.125 10.234 -6.852 1 92.38 99 ALA B O 1
ATOM 3184 N N . SER B 1 100 ? -15.164 10.312 -7.707 1 91.06 100 SER B N 1
ATOM 3185 C CA . SER B 1 100 ? -15.148 11.766 -7.844 1 91.06 100 SER B CA 1
ATOM 3186 C C . SER B 1 100 ? -15.43 12.445 -6.508 1 91.06 100 SER B C 1
ATOM 3188 O O . SER B 1 100 ? -15.219 13.648 -6.359 1 91.06 100 SER B O 1
ATOM 3190 N N . TRP B 1 101 ? -15.883 11.703 -5.559 1 89.44 101 TRP B N 1
ATOM 3191 C CA . TRP B 1 101 ? -16.312 12.273 -4.289 1 89.44 101 TRP B CA 1
ATOM 3192 C C . TRP B 1 101 ? -15.125 12.562 -3.387 1 89.44 101 TRP B C 1
ATOM 3194 O O . TRP B 1 101 ? -14.094 11.891 -3.473 1 89.44 101 TRP B O 1
ATOM 3204 N N . SER B 1 102 ? -15.297 13.562 -2.549 1 84.94 102 SER B N 1
ATOM 3205 C CA . SER B 1 102 ? -14.344 13.797 -1.466 1 84.94 102 SER B CA 1
ATOM 3206 C C . SER B 1 102 ? -14.359 12.648 -0.463 1 84.94 102 SER B C 1
ATOM 3208 O O . SER B 1 102 ? -15.32 11.883 -0.398 1 84.94 102 SER B O 1
ATOM 3210 N N . PRO B 1 103 ? -13.289 12.5 0.278 1 82.19 103 PRO B N 1
ATOM 3211 C CA . PRO B 1 103 ? -13.25 11.445 1.293 1 82.19 103 PRO B CA 1
ATOM 3212 C C . PRO B 1 103 ? -14.43 11.508 2.26 1 82.19 103 PRO B C 1
ATOM 3214 O O . PRO B 1 103 ? -14.945 10.469 2.68 1 82.19 103 PRO B O 1
ATOM 3217 N N . ASN B 1 104 ? -14.828 12.648 2.574 1 78.5 104 ASN B N 1
ATOM 3218 C CA . ASN B 1 104 ? -15.945 12.797 3.504 1 78.5 104 ASN B CA 1
ATOM 3219 C C . ASN B 1 104 ? -17.25 12.266 2.91 1 78.5 104 ASN B C 1
ATOM 3221 O O . ASN B 1 104 ? -18.047 11.641 3.611 1 78.5 104 ASN B O 1
ATOM 3225 N N . ILE B 1 105 ? -17.453 12.555 1.685 1 84.5 105 ILE B N 1
ATOM 3226 C CA . ILE B 1 105 ? -18.656 12.047 1.016 1 84.5 105 ILE B CA 1
ATOM 3227 C C . ILE B 1 105 ? -18.609 10.523 0.941 1 84.5 105 ILE B C 1
ATOM 3229 O O . ILE B 1 105 ? -19.609 9.852 1.153 1 84.5 105 ILE B O 1
ATOM 3233 N N . LYS B 1 106 ? -17.469 10.023 0.662 1 87.12 106 LYS B N 1
ATOM 3234 C CA . LYS B 1 106 ? -17.297 8.578 0.593 1 87.12 106 LYS B CA 1
ATOM 3235 C C . LYS B 1 106 ? -17.609 7.918 1.932 1 87.12 106 LYS B C 1
ATOM 3237 O O . LYS B 1 106 ? -18.297 6.895 1.977 1 87.12 106 LYS B O 1
ATOM 3242 N N . LEU B 1 107 ? -17.125 8.516 2.936 1 82.69 107 LEU B N 1
ATOM 3243 C CA . LEU B 1 107 ? -17.391 7.988 4.27 1 82.69 107 LEU B CA 1
ATOM 3244 C C . LEU B 1 107 ? -18.875 8.023 4.582 1 82.69 107 LEU B C 1
ATOM 3246 O O . LEU B 1 107 ? -19.438 7.062 5.121 1 82.69 107 LEU B O 1
ATOM 3250 N N . GLY B 1 108 ? -19.453 9.148 4.285 1 81.75 108 GLY B N 1
ATOM 3251 C CA . GLY B 1 108 ? -20.875 9.266 4.484 1 81.75 108 GLY B CA 1
ATOM 3252 C C . GLY B 1 108 ? -21.672 8.234 3.699 1 81.75 108 GLY B C 1
ATOM 3253 O O . GLY B 1 108 ? -22.656 7.688 4.203 1 81.75 108 GLY B O 1
ATOM 3254 N N . PHE B 1 109 ? -21.266 8.031 2.527 1 89.31 109 PHE B N 1
ATOM 3255 C CA . PHE B 1 109 ? -21.906 7.043 1.667 1 89.31 109 PHE B CA 1
ATOM 3256 C C . PHE B 1 109 ? -21.891 5.664 2.322 1 89.31 109 PHE B C 1
ATOM 3258 O O . PHE B 1 109 ? -22.922 4.992 2.396 1 89.31 109 PHE B O 1
ATOM 3265 N N . TRP B 1 110 ? -20.812 5.262 2.803 1 87.94 110 TRP B N 1
ATOM 3266 C CA . TRP B 1 110 ? -20.672 3.934 3.396 1 87.94 110 TRP B CA 1
ATOM 3267 C C . TRP B 1 110 ? -21.438 3.852 4.719 1 87.94 110 TRP B C 1
ATOM 3269 O O . TRP B 1 110 ? -21.984 2.801 5.066 1 87.94 110 TRP B O 1
ATOM 3279 N N . TYR B 1 111 ? -21.422 4.887 5.43 1 82.5 111 TYR B N 1
ATOM 3280 C CA . TYR B 1 111 ? -22.203 4.922 6.656 1 82.5 111 TYR B CA 1
ATOM 3281 C C . TYR B 1 111 ? -23.688 4.73 6.359 1 82.5 111 TYR B C 1
ATOM 3283 O O . TYR B 1 111 ? -24.359 3.928 7.012 1 82.5 111 TYR B O 1
ATOM 3291 N N . ARG B 1 112 ? -24.172 5.5 5.402 1 86 112 ARG B N 1
ATOM 3292 C CA . ARG B 1 112 ? -25.578 5.383 5.023 1 86 112 ARG B CA 1
ATOM 3293 C C . ARG B 1 112 ? -25.875 3.994 4.473 1 86 112 ARG B C 1
ATOM 3295 O O . ARG B 1 112 ? -26.953 3.453 4.711 1 86 112 ARG B O 1
ATOM 3302 N N . LEU B 1 113 ? -24.953 3.51 3.74 1 89.06 113 LEU B N 1
ATOM 3303 C CA . LEU B 1 113 ? -25.125 2.148 3.24 1 89.06 113 LEU B CA 1
ATOM 3304 C C . LEU B 1 113 ? -25.25 1.157 4.395 1 89.06 113 LEU B C 1
ATOM 3306 O O . LEU B 1 113 ? -26.047 0.221 4.336 1 89.06 113 LEU B O 1
ATOM 3310 N N . GLY B 1 114 ? -24.406 1.336 5.375 1 85.25 114 GLY B N 1
ATOM 3311 C CA . GLY B 1 114 ? -24.516 0.506 6.562 1 85.25 114 GLY B CA 1
ATOM 3312 C C . GLY B 1 114 ? -25.875 0.579 7.223 1 85.25 114 GLY B C 1
ATOM 3313 O O . GLY B 1 114 ? -26.438 -0.447 7.609 1 85.25 114 GLY B O 1
ATOM 3314 N N . GLU B 1 115 ? -26.391 1.753 7.34 1 84.31 115 GLU B N 1
ATOM 3315 C CA . GLU B 1 115 ? -27.734 1.937 7.895 1 84.31 115 GLU B CA 1
ATOM 3316 C C . GLU B 1 115 ? -28.781 1.213 7.055 1 84.31 115 GLU B C 1
ATOM 3318 O O . GLU B 1 115 ? -29.688 0.578 7.602 1 84.31 115 GLU B O 1
ATOM 3323 N N . LEU B 1 116 ? -28.641 1.348 5.762 1 90.06 116 LEU B N 1
ATOM 3324 C CA . LEU B 1 116 ? -29.594 0.719 4.852 1 90.06 116 LEU B CA 1
ATOM 3325 C C . LEU B 1 116 ? -29.5 -0.801 4.938 1 90.06 116 LEU B C 1
ATOM 3327 O O . LEU B 1 116 ? -30.516 -1.493 4.812 1 90.06 116 LEU B O 1
ATOM 3331 N N . MET B 1 117 ? -28.375 -1.288 5.164 1 88.88 117 MET B N 1
ATOM 3332 C CA . MET B 1 117 ? -28.188 -2.727 5.336 1 88.88 117 MET B CA 1
ATOM 3333 C C . MET B 1 117 ? -28.844 -3.203 6.633 1 88.88 117 MET B C 1
ATOM 3335 O O . MET B 1 117 ? -29.5 -4.242 6.656 1 88.88 117 MET B O 1
ATOM 3339 N N . GLU B 1 118 ? -28.625 -2.439 7.633 1 84.88 118 GLU B N 1
ATOM 3340 C CA . GLU B 1 118 ? -29.25 -2.762 8.914 1 84.88 118 GLU B CA 1
ATOM 3341 C C . GLU B 1 118 ? -30.766 -2.768 8.812 1 84.88 118 GLU B C 1
ATOM 3343 O O . GLU B 1 118 ? -31.438 -3.584 9.453 1 84.88 118 GLU B O 1
ATOM 3348 N N . GLN B 1 119 ? -31.297 -1.908 7.992 1 89 119 GLN B N 1
ATOM 3349 C CA . GLN B 1 119 ? -32.75 -1.769 7.832 1 89 119 GLN B CA 1
ATOM 3350 C C . GLN B 1 119 ? -33.281 -2.789 6.836 1 89 119 GLN B C 1
ATOM 3352 O O . GLN B 1 119 ? -34.5 -2.936 6.688 1 89 119 GLN B O 1
ATOM 3357 N N . GLY B 1 120 ? -32.406 -3.463 6.102 1 88.44 120 GLY B N 1
ATOM 3358 C CA . GLY B 1 120 ? -32.812 -4.512 5.184 1 88.44 120 GLY B CA 1
ATOM 3359 C C . GLY B 1 120 ? -33.094 -4 3.783 1 88.44 120 GLY B C 1
ATOM 3360 O O . GLY B 1 120 ? -33.594 -4.742 2.938 1 88.44 120 GLY B O 1
ATOM 3361 N N . PHE B 1 121 ? -32.812 -2.748 3.52 1 92.12 121 PHE B N 1
ATOM 3362 C CA . PHE B 1 121 ? -33.062 -2.156 2.213 1 92.12 121 PHE B CA 1
ATOM 3363 C C . PHE B 1 121 ? -31.938 -2.49 1.235 1 92.12 121 PHE B C 1
ATOM 3365 O O . PHE B 1 121 ? -32.125 -2.457 0.019 1 92.12 121 PHE B O 1
ATOM 3372 N N . VAL B 1 122 ? -30.766 -2.723 1.729 1 91.31 122 VAL B N 1
ATOM 3373 C CA . VAL B 1 122 ? -29.625 -3.178 0.941 1 91.31 122 VAL B CA 1
ATOM 3374 C C . VAL B 1 122 ? -29.125 -4.52 1.476 1 91.31 122 VAL B C 1
ATOM 3376 O O . VAL B 1 122 ? -29.125 -4.75 2.688 1 91.31 122 VAL B O 1
ATOM 3379 N N . ALA B 1 123 ? -28.75 -5.352 0.535 1 82.75 123 ALA B N 1
ATOM 3380 C CA . ALA B 1 123 ? -28.359 -6.703 0.921 1 82.75 123 ALA B CA 1
ATOM 3381 C C . ALA B 1 123 ? -27.156 -6.676 1.864 1 82.75 123 ALA B C 1
ATOM 3383 O O . ALA B 1 123 ? -26.094 -6.148 1.517 1 82.75 123 ALA B O 1
ATOM 3384 N N . PRO B 1 124 ? -27.5 -7.184 3.033 1 74.88 124 PRO B N 1
ATOM 3385 C CA . PRO B 1 124 ? -26.359 -7.27 3.951 1 74.88 124 PRO B CA 1
ATOM 3386 C C . PRO B 1 124 ? -25.422 -8.422 3.619 1 74.88 124 PRO B C 1
ATOM 3388 O O . PRO B 1 124 ? -25.688 -9.203 2.699 1 74.88 124 PRO B O 1
ATOM 3391 N N . ILE B 1 125 ? -24.344 -8.547 4.297 1 75.19 125 ILE B N 1
ATOM 3392 C CA . ILE B 1 125 ? -23.469 -9.711 4.238 1 75.19 125 ILE B CA 1
ATOM 3393 C C . ILE B 1 125 ? -24.25 -10.961 4.617 1 75.19 125 ILE B C 1
ATOM 3395 O O . ILE B 1 125 ? -25.016 -10.953 5.578 1 75.19 125 ILE B O 1
ATOM 3399 N N . PRO B 1 126 ? -24.125 -11.922 3.688 1 75.38 126 PRO B N 1
ATOM 3400 C CA . PRO B 1 126 ? -24.875 -13.148 3.975 1 75.38 126 PRO B CA 1
ATOM 3401 C C . PRO B 1 126 ? -24.734 -13.602 5.426 1 75.38 126 PRO B C 1
ATOM 3403 O O . PRO B 1 126 ? -23.656 -13.477 6.016 1 75.38 126 PRO B O 1
ATOM 3406 N N . ALA B 1 127 ? -25.906 -14.031 5.918 1 74.44 127 ALA B N 1
ATOM 3407 C CA . ALA B 1 127 ? -25.891 -14.555 7.281 1 74.44 127 ALA B CA 1
ATOM 3408 C C . ALA B 1 127 ? -24.906 -15.711 7.41 1 74.44 127 ALA B C 1
ATOM 3410 O O . ALA B 1 127 ? -24.844 -16.578 6.539 1 74.44 127 ALA B O 1
ATOM 3411 N N . GLY B 1 128 ? -24.062 -15.648 8.312 1 78.38 128 GLY B N 1
ATOM 3412 C CA . GLY B 1 128 ? -23.125 -16.734 8.562 1 78.38 128 GLY B CA 1
ATOM 3413 C C . GLY B 1 128 ? -21.812 -16.578 7.805 1 78.38 128 GLY B C 1
ATOM 3414 O O . GLY B 1 128 ? -20.984 -17.484 7.805 1 78.38 128 GLY B O 1
ATOM 3415 N N . TYR B 1 129 ? -21.781 -15.492 7.082 1 82.88 129 TYR B N 1
ATOM 3416 C CA . TYR B 1 129 ? -20.516 -15.289 6.387 1 82.88 129 TYR B CA 1
ATOM 3417 C C . TYR B 1 129 ? -19.344 -15.383 7.352 1 82.88 129 TYR B C 1
ATOM 3419 O O . TYR B 1 129 ? -19.375 -14.789 8.43 1 82.88 129 TYR B O 1
ATOM 3427 N N . GLN B 1 130 ? -18.391 -16.234 6.988 1 86 130 GLN B N 1
ATOM 3428 C CA . GLN B 1 130 ? -17.172 -16.359 7.777 1 86 130 GLN B CA 1
ATOM 3429 C C . GLN B 1 130 ? -15.984 -15.703 7.082 1 86 130 GLN B C 1
ATOM 3431 O O . GLN B 1 130 ? -15.68 -16.016 5.926 1 86 130 GLN B O 1
ATOM 3436 N N . LEU B 1 131 ? -15.422 -14.781 7.852 1 89.12 131 LEU B N 1
ATOM 3437 C CA . LEU B 1 131 ? -14.219 -14.141 7.324 1 89.12 131 LEU B CA 1
ATOM 3438 C C . LEU B 1 131 ? -13.125 -15.172 7.078 1 89.12 131 LEU B C 1
ATOM 3440 O O . LEU B 1 131 ? -12.984 -16.125 7.844 1 89.12 131 LEU B O 1
ATOM 3444 N N . SER B 1 132 ? -12.375 -14.992 6.004 1 92.19 132 SER B N 1
ATOM 3445 C CA . SER B 1 132 ? -11.18 -15.805 5.801 1 92.19 132 SER B CA 1
ATOM 3446 C C . SER B 1 132 ? -10.18 -15.609 6.938 1 92.19 132 SER B C 1
ATOM 3448 O O . SER B 1 132 ? -10.32 -14.688 7.742 1 92.19 132 SER B O 1
ATOM 3450 N N . ALA B 1 133 ? -9.234 -16.5 7.004 1 91.38 133 ALA B N 1
ATOM 3451 C CA . ALA B 1 133 ? -8.188 -16.406 8.023 1 91.38 133 ALA B CA 1
ATOM 3452 C C . ALA B 1 133 ? -7.453 -15.07 7.91 1 91.38 133 ALA B C 1
ATOM 3454 O O . ALA B 1 133 ? -7.172 -14.422 8.922 1 91.38 133 ALA B O 1
ATOM 3455 N N . ASN B 1 134 ? -7.129 -14.648 6.734 1 93.19 134 ASN B N 1
ATOM 3456 C CA . ASN B 1 134 ? -6.445 -13.375 6.512 1 93.19 134 ASN B CA 1
ATOM 3457 C C . ASN B 1 134 ? -7.305 -12.195 6.953 1 93.19 134 ASN B C 1
ATOM 3459 O O . ASN B 1 134 ? -6.805 -11.266 7.594 1 93.19 134 ASN B O 1
ATOM 3463 N N . ALA B 1 135 ? -8.57 -12.227 6.594 1 93.75 135 ALA B N 1
ATOM 3464 C CA . ALA B 1 135 ? -9.477 -11.148 6.969 1 93.75 135 ALA B CA 1
ATOM 3465 C C . ALA B 1 135 ? -9.625 -11.055 8.484 1 93.75 135 ALA B C 1
ATOM 3467 O O . ALA B 1 135 ? -9.648 -9.953 9.047 1 93.75 135 ALA B O 1
ATOM 3468 N N . ASN B 1 136 ? -9.703 -12.203 9.117 1 92.69 136 ASN B N 1
ATOM 3469 C CA . ASN B 1 136 ? -9.773 -12.234 10.57 1 92.69 136 ASN B CA 1
ATOM 3470 C C . ASN B 1 136 ? -8.531 -11.633 11.211 1 92.69 136 ASN B C 1
ATOM 3472 O O . ASN B 1 136 ? -8.625 -10.922 12.211 1 92.69 136 ASN B O 1
ATOM 3476 N N . ALA B 1 137 ? -7.461 -11.945 10.633 1 92.88 137 ALA B N 1
ATOM 3477 C CA . ALA B 1 137 ? -6.207 -11.398 11.141 1 92.88 137 ALA B CA 1
ATOM 3478 C C . ALA B 1 137 ? -6.176 -9.883 11.023 1 92.88 137 ALA B C 1
ATOM 3480 O O . ALA B 1 137 ? -5.727 -9.188 11.938 1 92.88 137 ALA B O 1
ATOM 3481 N N . VAL B 1 138 ? -6.652 -9.336 9.914 1 94.19 138 VAL B N 1
ATOM 3482 C CA . VAL B 1 138 ? -6.707 -7.891 9.703 1 94.19 138 VAL B CA 1
ATOM 3483 C C . VAL B 1 138 ? -7.672 -7.258 10.703 1 94.19 138 VAL B C 1
ATOM 3485 O O . VAL B 1 138 ? -7.359 -6.234 11.32 1 94.19 138 VAL B O 1
ATOM 3488 N N . LEU B 1 139 ? -8.836 -7.871 10.867 1 90.94 139 LEU B N 1
ATOM 3489 C CA . LEU B 1 139 ? -9.828 -7.371 11.812 1 90.94 139 LEU B CA 1
ATOM 3490 C C . LEU B 1 139 ? -9.25 -7.328 13.227 1 90.94 139 LEU B C 1
ATOM 3492 O O . LEU B 1 139 ? -9.422 -6.332 13.938 1 90.94 139 LEU B O 1
ATOM 3496 N N . ALA B 1 140 ? -8.57 -8.367 13.602 1 91.31 140 ALA B N 1
ATOM 3497 C CA . ALA B 1 140 ? -7.949 -8.43 14.922 1 91.31 140 ALA B CA 1
ATOM 3498 C C . ALA B 1 140 ? -6.934 -7.309 15.109 1 91.31 140 ALA B C 1
ATOM 3500 O O . ALA B 1 140 ? -6.852 -6.707 16.188 1 91.31 140 ALA B O 1
ATOM 3501 N N . THR B 1 141 ? -6.16 -7.023 14.102 1 92.81 141 THR B N 1
ATOM 3502 C CA . THR B 1 141 ? -5.195 -5.93 14.156 1 92.81 141 THR B CA 1
ATOM 3503 C C . THR B 1 141 ? -5.906 -4.594 14.359 1 92.81 141 THR B C 1
ATOM 3505 O O . THR B 1 141 ? -5.5 -3.795 15.203 1 92.81 141 THR B O 1
ATOM 3508 N N . ILE B 1 142 ? -6.973 -4.355 13.586 1 89.88 142 ILE B N 1
ATOM 3509 C CA . ILE B 1 142 ? -7.719 -3.105 13.68 1 89.88 142 ILE B CA 1
ATOM 3510 C C . ILE B 1 142 ? -8.273 -2.938 15.094 1 89.88 142 ILE B C 1
ATOM 3512 O O . ILE B 1 142 ? -8.18 -1.855 15.68 1 89.88 142 ILE B O 1
ATOM 3516 N N . GLN B 1 143 ? -8.781 -3.988 15.656 1 86.62 143 GLN B N 1
ATOM 3517 C CA . GLN B 1 143 ? -9.375 -3.967 16.984 1 86.62 143 GLN B CA 1
ATOM 3518 C C . GLN B 1 143 ? -8.328 -3.619 18.047 1 86.62 143 GLN B C 1
ATOM 3520 O O . GLN B 1 143 ? -8.664 -3.062 19.094 1 86.62 143 GLN B O 1
ATOM 3525 N N . GLY B 1 144 ? -7.105 -3.908 17.766 1 88.69 144 GLY B N 1
ATOM 3526 C CA . GLY B 1 144 ? -6.031 -3.666 18.719 1 88.69 144 GLY B CA 1
ATOM 3527 C C . GLY B 1 144 ? -5.441 -2.273 18.609 1 88.69 144 GLY B C 1
ATOM 3528 O O . GLY B 1 144 ? -4.664 -1.855 19.469 1 88.69 144 GLY B O 1
ATOM 3529 N N . LEU B 1 145 ? -5.852 -1.501 17.609 1 88.88 145 LEU B N 1
ATOM 3530 C CA . LEU B 1 145 ? -5.32 -0.159 17.406 1 88.88 145 LEU B CA 1
ATOM 3531 C C . LEU B 1 145 ? -5.988 0.845 18.344 1 88.88 145 LEU B C 1
ATOM 3533 O O . LEU B 1 145 ? -7.082 0.59 18.844 1 88.88 145 LEU B O 1
ATOM 3537 N N . GLU B 1 146 ? -5.273 1.973 18.531 1 85.88 146 GLU B N 1
ATOM 3538 C CA . GLU B 1 146 ? -5.914 3.094 19.203 1 85.88 146 GLU B CA 1
ATOM 3539 C C . GLU B 1 146 ? -7.098 3.623 18.406 1 85.88 146 GLU B C 1
ATOM 3541 O O . GLU B 1 146 ? -7.152 3.461 17.188 1 85.88 146 GLU B O 1
ATOM 3546 N N . SER B 1 147 ? -8.023 4.27 19.062 1 80.06 147 SER B N 1
ATOM 3547 C CA . SER B 1 147 ? -9.273 4.715 18.453 1 80.06 147 SER B CA 1
ATOM 3548 C C . SER B 1 147 ? -9.008 5.578 17.219 1 80.06 147 SER B C 1
ATOM 3550 O O . SER B 1 147 ? -9.617 5.375 16.172 1 80.06 147 SER B O 1
ATOM 3552 N N . GLY B 1 148 ? -8.094 6.543 17.422 1 81.31 148 GLY B N 1
ATOM 3553 C CA . GLY B 1 148 ? -7.766 7.406 16.297 1 81.31 148 GLY B CA 1
ATOM 3554 C C . GLY B 1 148 ? -7.168 6.656 15.125 1 81.31 148 GLY B C 1
ATOM 3555 O O . GLY B 1 148 ? -7.445 6.984 13.969 1 81.31 148 GLY B O 1
ATOM 3556 N N . GLN B 1 149 ? -6.371 5.617 15.43 1 88.44 149 GLN B N 1
ATOM 3557 C CA . GLN B 1 149 ? -5.766 4.793 14.391 1 88.44 149 GLN B CA 1
ATOM 3558 C C . GLN B 1 149 ? -6.809 3.918 13.703 1 88.44 149 GLN B C 1
ATOM 3560 O O . GLN B 1 149 ? -6.773 3.744 12.484 1 88.44 149 GLN B O 1
ATOM 3565 N N . GLN B 1 150 ? -7.754 3.365 14.469 1 85.12 150 GLN B N 1
ATOM 3566 C CA . GLN B 1 150 ? -8.828 2.541 13.922 1 85.12 150 GLN B CA 1
ATOM 3567 C C . GLN B 1 150 ? -9.625 3.303 12.867 1 85.12 150 GLN B C 1
ATOM 3569 O O . GLN B 1 150 ? -9.836 2.801 11.766 1 85.12 150 GLN B O 1
ATOM 3574 N N . ILE B 1 151 ? -9.883 4.434 13.188 1 78.19 151 ILE B N 1
ATOM 3575 C CA . ILE B 1 151 ? -10.711 5.254 12.312 1 78.19 151 ILE B CA 1
ATOM 3576 C C . ILE B 1 151 ? -9.938 5.609 11.047 1 78.19 151 ILE B C 1
ATOM 3578 O O . ILE B 1 151 ? -10.508 5.66 9.961 1 78.19 151 ILE B O 1
ATOM 3582 N N . THR B 1 152 ? -8.711 5.953 11.305 1 86.38 152 THR B N 1
ATOM 3583 C CA . THR B 1 152 ? -7.883 6.301 10.164 1 86.38 152 THR B CA 1
ATOM 3584 C C . THR B 1 152 ? -7.762 5.121 9.203 1 86.38 152 THR B C 1
ATOM 3586 O O . THR B 1 152 ? -7.82 5.301 7.98 1 86.38 152 THR B O 1
ATOM 3589 N N . VAL B 1 153 ? -7.66 3.889 9.734 1 89.12 153 VAL B N 1
ATOM 3590 C CA . VAL B 1 153 ? -7.602 2.695 8.898 1 89.12 153 VAL B CA 1
ATOM 3591 C C . VAL B 1 153 ? -8.914 2.539 8.133 1 89.12 153 VAL B C 1
ATOM 3593 O O . VAL B 1 153 ? -8.906 2.34 6.914 1 89.12 153 VAL B O 1
ATOM 3596 N N . LEU B 1 154 ? -10 2.654 8.828 1 83.06 154 LEU B N 1
ATOM 3597 C CA . LEU B 1 154 ? -11.305 2.424 8.219 1 83.06 154 LEU B CA 1
ATOM 3598 C C . LEU B 1 154 ? -11.617 3.486 7.172 1 83.06 154 LEU B C 1
ATOM 3600 O O . LEU B 1 154 ? -12.172 3.176 6.113 1 83.06 154 LEU B O 1
ATOM 3604 N N . ARG B 1 155 ? -11.25 4.73 7.434 1 83.25 155 ARG B N 1
ATOM 3605 C CA . ARG B 1 155 ? -11.414 5.805 6.457 1 83.25 155 ARG B CA 1
ATOM 3606 C C . ARG B 1 155 ? -10.625 5.516 5.188 1 83.25 155 ARG B C 1
ATOM 3608 O O . ARG B 1 155 ? -11.156 5.613 4.082 1 83.25 155 ARG B O 1
ATOM 3615 N N . ASN B 1 156 ? -9.43 5.148 5.375 1 87.94 156 ASN B N 1
ATOM 3616 C CA . ASN B 1 156 ? -8.555 4.934 4.227 1 87.94 156 ASN B CA 1
ATOM 3617 C C . ASN B 1 156 ? -8.938 3.668 3.463 1 87.94 156 ASN B C 1
ATOM 3619 O O . ASN B 1 156 ? -8.648 3.545 2.273 1 87.94 156 ASN B O 1
ATOM 3623 N N . ALA B 1 157 ? -9.578 2.727 4.145 1 89 157 ALA B N 1
ATOM 3624 C CA . ALA B 1 157 ? -10.023 1.497 3.498 1 89 157 ALA B CA 1
ATOM 3625 C C . ALA B 1 157 ? -11.055 1.793 2.414 1 89 157 ALA B C 1
ATOM 3627 O O . ALA B 1 157 ? -11.102 1.109 1.388 1 89 157 ALA B O 1
ATOM 3628 N N . VAL B 1 158 ? -11.844 2.859 2.586 1 89.5 158 VAL B N 1
ATOM 3629 C CA . VAL B 1 158 ? -12.961 3.059 1.667 1 89.5 158 VAL B CA 1
ATOM 3630 C C . VAL B 1 158 ? -12.633 4.191 0.695 1 89.5 158 VAL B C 1
ATOM 3632 O O . VAL B 1 158 ? -13.219 4.281 -0.384 1 89.5 158 VAL B O 1
ATOM 3635 N N . VAL B 1 159 ? -11.719 5.074 1.051 1 87.81 159 VAL B N 1
ATOM 3636 C CA . VAL B 1 159 ? -11.445 6.266 0.252 1 87.81 159 VAL B CA 1
ATOM 3637 C C . VAL B 1 159 ? -10.852 5.859 -1.096 1 87.81 159 VAL B C 1
ATOM 3639 O O . VAL B 1 159 ? -11.109 6.508 -2.113 1 87.81 159 VAL B O 1
ATOM 3642 N N . ASP B 1 160 ? -10.164 4.742 -1.124 1 86.12 160 ASP B N 1
ATOM 3643 C CA . ASP B 1 160 ? -9.453 4.359 -2.34 1 86.12 160 ASP B CA 1
ATOM 3644 C C . ASP B 1 160 ? -10.312 3.451 -3.217 1 86.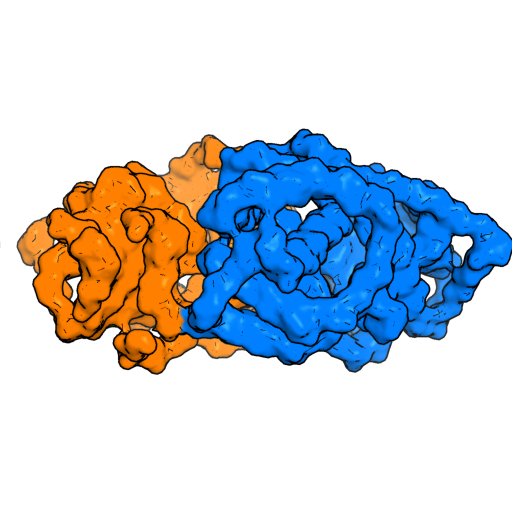12 160 ASP B C 1
ATOM 3646 O O . ASP B 1 160 ? -9.859 2.98 -4.262 1 86.12 160 ASP B O 1
ATOM 3650 N N . MET B 1 161 ? -11.492 3.209 -2.803 1 93.06 161 MET B N 1
ATOM 3651 C CA . MET B 1 161 ? -12.398 2.406 -3.627 1 93.06 161 MET B CA 1
ATOM 3652 C C . MET B 1 161 ? -12.898 3.207 -4.824 1 93.06 161 MET B C 1
ATOM 3654 O O . MET B 1 161 ? -12.633 4.406 -4.93 1 93.06 161 MET B O 1
ATOM 3658 N N . GLY B 1 162 ? -13.57 2.527 -5.762 1 93.06 162 GLY B N 1
ATOM 3659 C CA . GLY B 1 162 ? -14.031 3.166 -6.984 1 93.06 162 GLY B CA 1
ATOM 3660 C C . GLY B 1 162 ? -13.023 3.086 -8.117 1 93.06 162 GLY B C 1
ATOM 3661 O O . GLY B 1 162 ? -12.078 2.301 -8.055 1 93.06 162 GLY B O 1
ATOM 3662 N N . PHE B 1 163 ? -13.375 3.842 -9.211 1 91.62 163 PHE B N 1
ATOM 3663 C CA . PHE B 1 163 ? -12.547 3.754 -10.406 1 91.62 163 PHE B CA 1
ATOM 3664 C C . PHE B 1 163 ? -12.211 5.145 -10.938 1 91.62 163 PHE B C 1
ATOM 3666 O O . PHE B 1 163 ? -13.102 5.969 -11.148 1 91.62 163 PHE B O 1
ATOM 3673 N N . THR B 1 164 ? -10.938 5.363 -11.078 1 84.44 164 THR B N 1
ATOM 3674 C CA . THR B 1 164 ? -10.492 6.602 -11.703 1 84.44 164 THR B CA 1
ATOM 3675 C C . THR B 1 164 ? -9.703 6.309 -12.977 1 84.44 164 THR B C 1
ATOM 3677 O O . THR B 1 164 ? -8.719 5.57 -12.953 1 84.44 164 THR B O 1
ATOM 3680 N N . ALA B 1 165 ? -10.195 6.656 -14.195 1 69.44 165 ALA B N 1
ATOM 3681 C CA . ALA B 1 165 ? -9.508 6.426 -15.469 1 69.44 165 ALA B CA 1
ATOM 3682 C C . ALA B 1 165 ? -8.281 7.32 -15.602 1 69.44 165 ALA B C 1
ATOM 3684 O O . ALA B 1 165 ? -7.316 6.965 -16.266 1 69.44 165 ALA B O 1
ATOM 3685 N N . GLY B 1 166 ? -8.117 8.352 -14.836 1 65.75 166 GLY B N 1
ATOM 3686 C CA . GLY B 1 166 ? -7.012 9.289 -14.953 1 65.75 166 GLY B CA 1
ATOM 3687 C C . GLY B 1 166 ? -6.891 10.219 -13.766 1 65.75 166 GLY B C 1
ATOM 3688 O O . GLY B 1 166 ? -7.641 10.094 -12.789 1 65.75 166 GLY B O 1
ATOM 3689 N N . LYS B 1 167 ? -5.855 11.016 -13.883 1 59.22 167 LYS B N 1
ATOM 3690 C CA . LYS B 1 167 ? -5.559 11.945 -12.797 1 59.22 167 LYS B CA 1
ATOM 3691 C C . LYS B 1 167 ? -6.559 13.102 -12.773 1 59.22 167 LYS B C 1
ATOM 3693 O O . LYS B 1 167 ? -6.656 13.82 -11.781 1 59.22 167 LYS B O 1
ATOM 3698 N N . ASP B 1 168 ? -7.289 13.195 -13.914 1 57.28 168 ASP B N 1
ATOM 3699 C CA . ASP B 1 168 ? -7.957 14.484 -14.055 1 57.28 168 ASP B CA 1
ATOM 3700 C C . ASP B 1 168 ? -9.461 14.352 -13.828 1 57.28 168 ASP B C 1
ATOM 3702 O O . ASP B 1 168 ? -10.242 15.164 -14.32 1 57.28 168 ASP B O 1
ATOM 3706 N N . GLY B 1 169 ? -9.93 13.562 -13.133 1 64 169 GLY B N 1
ATOM 3707 C CA . GLY B 1 169 ? -11.375 13.492 -13.094 1 64 169 GLY B CA 1
ATOM 3708 C C . GLY B 1 169 ? -12.008 14.578 -12.242 1 64 169 GLY B C 1
ATOM 3709 O O . GLY B 1 169 ? -11.32 15.234 -11.461 1 64 169 GLY B O 1
ATOM 3710 N N . LYS B 1 170 ? -13.258 15.039 -12.555 1 69.44 170 LYS B N 1
ATOM 3711 C CA . LYS B 1 170 ? -14.086 15.969 -11.797 1 69.44 170 LYS B CA 1
ATOM 3712 C C . LYS B 1 170 ? -14.133 15.594 -10.32 1 69.44 170 LYS B C 1
ATOM 3714 O O . LYS B 1 170 ? -14.258 14.414 -9.984 1 69.44 170 LYS B O 1
ATOM 3719 N N . ARG B 1 171 ? -13.781 16.562 -9.414 1 82.69 171 ARG B N 1
ATOM 3720 C CA . ARG B 1 171 ? -13.852 16.359 -7.969 1 82.69 171 ARG B CA 1
ATOM 3721 C C . ARG B 1 171 ? -15.086 17.016 -7.375 1 82.69 171 ARG B C 1
ATOM 3723 O O . ARG B 1 171 ? -15.352 18.203 -7.625 1 82.69 171 ARG B O 1
ATOM 3730 N N . ILE B 1 172 ? -15.945 16.219 -6.773 1 83.88 172 ILE B N 1
ATOM 3731 C CA . ILE B 1 172 ? -17.156 16.688 -6.098 1 83.88 172 ILE B CA 1
ATOM 3732 C C . ILE B 1 172 ? -16.906 16.734 -4.59 1 83.88 172 ILE B C 1
ATOM 3734 O O . ILE B 1 172 ? -16.609 15.711 -3.977 1 83.88 172 ILE B O 1
ATOM 3738 N N . ALA B 1 173 ? -16.953 17.953 -4.129 1 82.88 173 ALA B N 1
ATOM 3739 C CA . ALA B 1 173 ? -16.734 18.141 -2.695 1 82.88 173 ALA B CA 1
ATOM 3740 C C . ALA B 1 173 ? -17.859 18.969 -2.078 1 82.88 173 ALA B C 1
ATOM 3742 O O . ALA B 1 173 ? -18.609 19.625 -2.791 1 82.88 173 ALA B O 1
ATOM 3743 N N . GLU B 1 174 ? -17.953 18.828 -0.779 1 82 174 GLU B N 1
ATOM 3744 C CA . GLU B 1 174 ? -18.906 19.656 -0.057 1 82 174 GLU B CA 1
ATOM 3745 C C . GLU B 1 174 ? -18.531 21.141 -0.114 1 82 174 GLU B C 1
ATOM 3747 O O . GLU B 1 174 ? -17.344 21.469 -0.264 1 82 174 GLU B O 1
ATOM 3752 N N . PRO B 1 175 ? -19.578 21.938 0.022 1 83.5 175 PRO B N 1
ATOM 3753 C CA . PRO B 1 175 ? -19.25 23.359 0.093 1 83.5 175 PRO B CA 1
ATOM 3754 C C . PRO B 1 175 ? -18.344 23.703 1.264 1 83.5 175 PRO B C 1
ATOM 3756 O O . PRO B 1 175 ? -18.453 23.109 2.342 1 83.5 175 PRO B O 1
ATOM 3759 N N . VAL B 1 176 ? -17.531 24.656 1.012 1 86.81 176 VAL B N 1
ATOM 3760 C CA . VAL B 1 176 ? -16.594 25.078 2.047 1 86.81 176 VAL B CA 1
ATOM 3761 C C . VAL B 1 176 ? -17.328 25.906 3.102 1 86.81 176 VAL B C 1
ATOM 3763 O O . VAL B 1 176 ? -18.062 26.844 2.768 1 86.81 176 VAL B O 1
ATOM 3766 N N . VAL B 1 177 ? -17.188 25.531 4.285 1 87.94 177 VAL B N 1
ATOM 3767 C CA . VAL B 1 177 ? -17.781 26.25 5.402 1 87.94 177 VAL B CA 1
ATOM 3768 C C . VAL B 1 177 ? -17.109 27.625 5.543 1 87.94 177 VAL B C 1
ATOM 3770 O O . VAL B 1 177 ? -15.883 27.719 5.492 1 87.94 177 VAL B O 1
ATOM 3773 N N . PRO B 1 178 ? -17.953 28.641 5.73 1 92.25 178 PRO B N 1
ATOM 3774 C CA . PRO B 1 178 ? -17.344 29.953 5.93 1 92.25 178 PRO B CA 1
ATOM 3775 C C . PRO B 1 178 ? -16.531 30.031 7.215 1 92.25 178 PRO B C 1
ATOM 3777 O O . PRO B 1 178 ? -16.828 29.344 8.188 1 92.25 178 PRO B O 1
ATOM 3780 N N . PRO B 1 179 ? -15.555 30.906 7.16 1 94.69 179 PRO B N 1
ATOM 3781 C CA . PRO B 1 179 ? -14.75 31.078 8.367 1 94.69 179 PRO B CA 1
ATOM 3782 C C . PRO B 1 179 ? -15.57 31.594 9.555 1 94.69 179 PRO B C 1
ATOM 3784 O O . PRO B 1 179 ? -16.5 32.375 9.367 1 94.69 179 PRO B O 1
ATOM 3787 N N . GLN B 1 180 ? -15.141 31.125 10.734 1 94.12 180 GLN B N 1
ATOM 3788 C CA . GLN B 1 180 ? -15.742 31.641 11.953 1 94.12 180 GLN B CA 1
ATOM 3789 C C . GLN B 1 180 ? -15.461 33.125 12.102 1 94.12 180 GLN B C 1
ATOM 3791 O O . GLN B 1 180 ? -14.383 33.625 11.75 1 94.12 180 GLN B O 1
ATOM 3796 N N . ASP B 1 181 ? -16.438 33.781 12.797 1 93.38 181 ASP B N 1
ATOM 3797 C CA . ASP B 1 181 ? -16.25 35.188 13.102 1 93.38 181 ASP B CA 1
ATOM 3798 C C . ASP B 1 181 ? -15.109 35.375 14.102 1 93.38 181 ASP B C 1
ATOM 3800 O O . ASP B 1 181 ? -14.953 34.562 15.031 1 93.38 181 ASP B O 1
ATOM 3804 N N . THR B 1 182 ? -14.453 36.469 13.922 1 89.75 182 THR B N 1
ATOM 3805 C CA . THR B 1 182 ? -13.273 36.75 14.734 1 89.75 182 THR B CA 1
ATOM 3806 C C . THR B 1 182 ? -13.609 36.688 16.219 1 89.75 182 THR B C 1
ATOM 3808 O O . THR B 1 182 ? -12.836 36.156 17.016 1 89.75 182 THR B O 1
ATOM 3811 N N . ALA B 1 183 ? -14.797 37.156 16.578 1 90.06 183 ALA B N 1
ATOM 3812 C CA . ALA B 1 183 ? -15.203 37.219 17.984 1 90.06 183 ALA B CA 1
ATOM 3813 C C . ALA B 1 183 ? -15.445 35.812 18.547 1 90.06 183 ALA B C 1
ATOM 3815 O O . ALA B 1 183 ? -15.367 35.625 19.766 1 90.06 183 ALA B O 1
ATOM 3816 N N . SER B 1 184 ? -15.672 34.906 17.719 1 90.88 184 SER B N 1
ATOM 3817 C CA . SER B 1 184 ? -16.031 33.562 18.156 1 90.88 184 SER B CA 1
ATOM 3818 C C . SER B 1 184 ? -14.82 32.656 18.125 1 90.88 184 SER B C 1
ATOM 3820 O O . SER B 1 184 ? -14.93 31.469 18.5 1 90.88 184 SER B O 1
ATOM 3822 N N . ARG B 1 185 ? -13.711 33.219 17.734 1 93.44 185 ARG B N 1
ATOM 3823 C CA . ARG B 1 185 ? -12.516 32.375 17.625 1 93.44 185 ARG B CA 1
ATOM 3824 C C . ARG B 1 185 ? -11.852 32.188 18.984 1 93.44 185 ARG B C 1
ATOM 3826 O O . ARG B 1 185 ? -11.82 33.125 19.797 1 93.44 185 ARG B O 1
ATOM 3833 N N . THR B 1 186 ? -11.492 31 19.25 1 89.75 186 THR B N 1
ATOM 3834 C CA . THR B 1 186 ? -10.695 30.703 20.438 1 89.75 186 THR B CA 1
ATOM 3835 C C . THR B 1 186 ? -9.227 30.531 20.062 1 89.75 186 THR B C 1
ATOM 3837 O O . THR B 1 186 ? -8.891 29.734 19.188 1 89.75 186 THR B O 1
ATOM 3840 N N . LYS B 1 187 ? -8.391 31.25 20.781 1 94.31 187 LYS B N 1
ATOM 3841 C CA . LYS B 1 187 ? -6.957 31.156 20.547 1 94.31 187 LYS B CA 1
ATOM 3842 C C . LYS B 1 187 ? -6.359 29.938 21.25 1 94.31 187 LYS B C 1
ATOM 3844 O O . LYS B 1 187 ? -6.73 29.625 22.375 1 94.31 187 LYS B O 1
ATOM 3849 N N . VAL B 1 188 ? -5.43 29.312 20.531 1 96.56 188 VAL B N 1
ATOM 3850 C CA . VAL B 1 188 ? -4.758 28.156 21.141 1 96.56 188 VAL B CA 1
ATOM 3851 C C . VAL B 1 188 ? -3.541 28.641 21.922 1 96.56 188 VAL B C 1
ATOM 3853 O O . VAL B 1 188 ? -3.059 29.75 21.734 1 96.56 188 VAL B O 1
ATOM 3856 N N . SER B 1 189 ? -3.154 27.891 22.906 1 97.12 189 SER B N 1
ATOM 3857 C CA . SER B 1 189 ? -1.893 28.031 23.625 1 97.12 189 SER B CA 1
ATOM 3858 C C . SER B 1 189 ? -1.065 26.75 23.547 1 97.12 189 SER B C 1
ATOM 3860 O O . SER B 1 189 ? -1.604 25.656 23.688 1 97.12 189 SER B O 1
ATOM 3862 N N . ILE B 1 190 ? 0.191 26.922 23.266 1 97.56 190 ILE B N 1
ATOM 3863 C CA . ILE B 1 190 ? 1.096 25.781 23.156 1 97.56 190 ILE B CA 1
ATOM 3864 C C . ILE B 1 190 ? 2.248 25.938 24.156 1 97.56 190 ILE B C 1
ATOM 3866 O O . ILE B 1 190 ? 3.039 26.891 24.047 1 97.56 190 ILE B O 1
ATOM 3870 N N . GLU B 1 191 ? 2.299 25.047 25.078 1 97.19 191 GLU B N 1
ATOM 3871 C CA . GLU B 1 191 ? 3.418 25.094 26.016 1 97.19 191 GLU B CA 1
ATOM 3872 C C . GLU B 1 191 ? 4.754 24.969 25.281 1 97.19 191 GLU B C 1
ATOM 3874 O O . GLU B 1 191 ? 4.973 24.016 24.531 1 97.19 191 GLU B O 1
ATOM 3879 N N . GLY B 1 192 ? 5.621 25.922 25.375 1 96.44 192 GLY B N 1
ATOM 3880 C CA . GLY B 1 192 ? 6.965 25.859 24.828 1 96.44 192 GLY B CA 1
ATOM 3881 C C . GLY B 1 192 ? 7.078 26.531 23.469 1 96.44 192 GLY B C 1
ATOM 3882 O O . GLY B 1 192 ? 8.18 26.641 22.922 1 96.44 192 GLY B O 1
ATOM 3883 N N . VAL B 1 193 ? 5.992 26.922 22.875 1 97.25 193 VAL B N 1
ATOM 3884 C CA . VAL B 1 193 ? 6.02 27.547 21.562 1 97.25 193 VAL B CA 1
ATOM 3885 C C . VAL B 1 193 ? 5.16 28.797 21.547 1 97.25 193 VAL B C 1
ATOM 3887 O O . VAL B 1 193 ? 3.969 28.75 21.875 1 97.25 193 VAL B O 1
ATOM 3890 N N . THR B 1 194 ? 5.711 29.938 21.156 1 97.12 194 THR B N 1
ATOM 3891 C CA . THR B 1 194 ? 4.992 31.203 21.078 1 97.12 194 THR B CA 1
ATOM 3892 C C . THR B 1 194 ? 5.109 31.797 19.672 1 97.12 194 THR B C 1
ATOM 3894 O O . THR B 1 194 ? 4.781 32.969 19.469 1 97.12 194 THR B O 1
ATOM 3897 N N . ASN B 1 195 ? 5.645 31 18.781 1 97.75 195 ASN B N 1
ATOM 3898 C CA . ASN B 1 195 ? 5.805 31.484 17.406 1 97.75 195 ASN B CA 1
ATOM 3899 C C . ASN B 1 195 ? 4.465 31.875 16.797 1 97.75 195 ASN B C 1
ATOM 3901 O O . ASN B 1 195 ? 3.543 31.047 16.734 1 97.75 195 ASN B O 1
ATOM 3905 N N . ALA B 1 196 ? 4.379 33 16.266 1 97.81 196 ALA B N 1
ATOM 3906 C CA . ALA B 1 196 ? 3.111 33.531 15.789 1 97.81 196 ALA B CA 1
ATOM 3907 C C . ALA B 1 196 ? 2.594 32.75 14.578 1 97.81 196 ALA B C 1
ATOM 3909 O O . ALA B 1 196 ? 1.386 32.562 14.43 1 97.81 196 ALA B O 1
ATOM 3910 N N . THR B 1 197 ? 3.459 32.344 13.711 1 98.62 197 THR B N 1
ATOM 3911 C CA . THR B 1 197 ? 3.055 31.625 12.516 1 98.62 197 THR B CA 1
ATOM 3912 C C . THR B 1 197 ? 2.379 30.297 12.891 1 98.62 197 THR B C 1
ATOM 3914 O O . THR B 1 197 ? 1.312 29.984 12.367 1 98.62 197 THR B O 1
ATOM 3917 N N . VAL B 1 198 ? 2.941 29.578 13.828 1 98.62 198 VAL B N 1
ATOM 3918 C CA . VAL B 1 198 ? 2.416 28.297 14.266 1 98.62 198 VAL B CA 1
ATOM 3919 C C . VAL B 1 198 ? 1.079 28.5 14.977 1 98.62 198 VAL B C 1
ATOM 3921 O O . VAL B 1 198 ? 0.117 27.766 14.719 1 98.62 198 VAL B O 1
ATOM 3924 N N . LEU B 1 199 ? 1.022 29.516 15.836 1 98.38 199 LEU B N 1
ATOM 3925 C CA . LEU B 1 199 ? -0.223 29.797 16.531 1 98.38 199 LEU B CA 1
ATOM 3926 C C . LEU B 1 199 ? -1.323 30.188 15.555 1 98.38 199 LEU B C 1
ATOM 3928 O O . LEU B 1 199 ? -2.457 29.719 15.664 1 98.38 199 LEU B O 1
ATOM 3932 N N . ASN B 1 200 ? -0.971 31.031 14.57 1 98.19 200 ASN B N 1
ATOM 3933 C CA . ASN B 1 200 ? -1.944 31.453 13.57 1 98.19 200 ASN B CA 1
ATOM 3934 C C . ASN B 1 200 ? -2.398 30.281 12.703 1 98.19 200 ASN B C 1
ATOM 3936 O O . ASN B 1 200 ? -3.551 30.25 12.266 1 98.19 200 ASN B O 1
ATOM 3940 N N . TYR B 1 201 ? -1.469 29.344 12.422 1 98.69 201 TYR B N 1
ATOM 3941 C CA . TYR B 1 201 ? -1.839 28.141 11.688 1 98.69 201 TYR B CA 1
ATOM 3942 C C . TYR B 1 201 ? -2.965 27.391 12.398 1 98.69 201 TYR B C 1
ATOM 3944 O O . TYR B 1 201 ? -3.986 27.078 11.781 1 98.69 201 TYR B O 1
ATOM 3952 N N . MET B 1 202 ? -2.768 27.172 13.688 1 98.44 202 MET B N 1
ATOM 3953 C CA . MET B 1 202 ? -3.746 26.438 14.484 1 98.44 202 MET B CA 1
ATOM 3954 C C . MET B 1 202 ? -5.07 27.188 14.547 1 98.44 202 MET B C 1
ATOM 3956 O O . MET B 1 202 ? -6.133 26.609 14.297 1 98.44 202 MET B O 1
ATOM 3960 N N . ASP B 1 203 ? -4.98 28.438 14.805 1 97.81 203 ASP B N 1
ATOM 3961 C CA . ASP B 1 203 ? -6.172 29.25 15.016 1 97.81 203 ASP B CA 1
ATOM 3962 C C . ASP B 1 203 ? -6.992 29.359 13.734 1 97.81 203 ASP B C 1
ATOM 3964 O O . ASP B 1 203 ? -8.219 29.234 13.766 1 97.81 203 ASP B O 1
ATOM 3968 N N . ASN B 1 204 ? -6.316 29.672 12.641 1 98 204 ASN B N 1
ATOM 3969 C CA . ASN B 1 204 ? -7.035 29.844 11.383 1 98 204 ASN B CA 1
ATOM 3970 C C . ASN B 1 204 ? -7.645 28.531 10.898 1 98 204 ASN B C 1
ATOM 3972 O O . ASN B 1 204 ? -8.734 28.516 10.328 1 98 204 ASN B O 1
ATOM 3976 N N . LEU B 1 205 ? -6.934 27.391 11.117 1 97.88 205 LEU B N 1
ATOM 3977 C CA . LEU B 1 205 ? -7.508 26.109 10.742 1 97.88 205 LEU B CA 1
ATOM 3978 C C . LEU B 1 205 ? -8.734 25.781 11.586 1 97.88 205 LEU B C 1
ATOM 3980 O O . LEU B 1 205 ? -9.766 25.375 11.062 1 97.88 205 LEU B O 1
ATOM 3984 N N . ASN B 1 206 ? -8.625 26.016 12.875 1 96.69 206 ASN B N 1
ATOM 3985 C CA . ASN B 1 206 ? -9.75 25.781 13.773 1 96.69 206 ASN B CA 1
ATOM 3986 C C . ASN B 1 206 ? -10.945 26.672 13.414 1 96.69 206 ASN B C 1
ATOM 3988 O O . ASN B 1 206 ? -12.094 26.297 13.68 1 96.69 206 ASN B O 1
ATOM 3992 N N . ALA B 1 207 ? -10.68 27.797 12.75 1 97.19 207 ALA B N 1
ATOM 3993 C CA . ALA B 1 207 ? -11.734 28.734 12.398 1 97.19 207 ALA B CA 1
ATOM 3994 C C . ALA B 1 207 ? -12.242 28.5 10.984 1 97.19 207 ALA B C 1
ATOM 3996 O O . ALA B 1 207 ? -13.078 29.25 10.477 1 97.19 207 ALA B O 1
ATOM 3997 N N . ASN B 1 208 ? -11.703 27.531 10.32 1 95.5 208 ASN B N 1
ATOM 3998 C CA . ASN B 1 208 ? -12 27.25 8.922 1 95.5 208 ASN B CA 1
ATOM 3999 C C . ASN B 1 208 ? -11.617 28.422 8.023 1 95.5 208 ASN B C 1
ATOM 4001 O O . ASN B 1 208 ? -12.297 28.688 7.027 1 95.5 208 ASN B O 1
ATOM 4005 N N . ASP B 1 209 ? -10.703 29.219 8.43 1 97.38 209 ASP B N 1
ATOM 4006 C CA . ASP B 1 209 ? -10.234 30.359 7.633 1 97.38 209 ASP B CA 1
ATOM 4007 C C . ASP B 1 209 ? -9.031 29.969 6.781 1 97.38 209 ASP B C 1
ATOM 4009 O O . ASP B 1 209 ? -7.914 30.438 7.027 1 97.38 209 ASP B O 1
ATOM 4013 N N . PHE B 1 210 ? -9.273 29.266 5.734 1 97.62 210 PHE B N 1
ATOM 4014 C CA . PHE B 1 210 ? -8.219 28.656 4.934 1 97.62 210 PHE B CA 1
ATOM 4015 C C . PHE B 1 210 ? -7.543 29.688 4.047 1 97.62 210 PHE B C 1
ATOM 4017 O O . PHE B 1 210 ? -6.355 29.578 3.738 1 97.62 210 PHE B O 1
ATOM 4024 N N . ASP B 1 211 ? -8.281 30.766 3.682 1 97.06 211 ASP B N 1
ATOM 4025 C CA . ASP B 1 211 ? -7.703 31.812 2.85 1 97.06 211 ASP B CA 1
ATOM 4026 C C . ASP B 1 211 ? -6.613 32.562 3.604 1 97.06 211 ASP B C 1
ATOM 4028 O O . ASP B 1 211 ? -5.578 32.906 3.025 1 97.06 211 ASP B O 1
ATOM 4032 N N . THR B 1 212 ? -6.922 32.812 4.867 1 97.62 212 THR B N 1
ATOM 4033 C CA . THR B 1 212 ? -5.906 33.469 5.688 1 97.62 212 THR B CA 1
ATOM 4034 C C . THR B 1 212 ? -4.785 32.5 6.039 1 97.62 212 THR B C 1
ATOM 4036 O O . THR B 1 212 ? -3.609 32.875 6.035 1 97.62 212 THR B O 1
ATOM 4039 N N . LEU B 1 213 ? -5.156 31.266 6.305 1 98.31 213 LEU B N 1
ATOM 4040 C CA . LEU B 1 213 ? -4.203 30.234 6.684 1 98.31 213 LEU B CA 1
ATOM 4041 C C . LEU B 1 213 ? -3.15 30.031 5.602 1 98.31 213 LEU B C 1
ATOM 4043 O O . LEU B 1 213 ? -1.955 29.969 5.895 1 98.31 213 LEU B O 1
ATOM 4047 N N . ILE B 1 214 ? -3.564 29.984 4.355 1 98.5 214 ILE B N 1
ATOM 4048 C CA . ILE B 1 214 ? -2.672 29.625 3.258 1 98.5 214 ILE B CA 1
ATOM 4049 C C . ILE B 1 214 ? -1.621 30.719 3.066 1 98.5 214 ILE B C 1
ATOM 4051 O O . ILE B 1 214 ? -0.547 30.469 2.516 1 98.5 214 ILE B O 1
ATOM 4055 N N . GLU B 1 215 ? -1.937 31.953 3.512 1 98.25 215 GLU B N 1
ATOM 4056 C CA . GLU B 1 215 ? -1.012 33.062 3.363 1 98.25 215 GLU B CA 1
ATOM 4057 C C . GLU B 1 215 ? 0.216 32.906 4.254 1 98.25 215 GLU B C 1
ATOM 4059 O O . GLU B 1 215 ? 1.225 33.594 4.07 1 98.25 215 GLU B O 1
ATOM 4064 N N . LEU B 1 216 ? 0.129 32 5.203 1 98.62 216 LEU B N 1
ATOM 4065 C CA . LEU B 1 216 ? 1.259 31.734 6.086 1 98.62 216 LEU B CA 1
ATOM 4066 C C . LEU B 1 216 ? 2.332 30.938 5.355 1 98.62 216 LEU B C 1
ATOM 4068 O O . LEU B 1 216 ? 3.459 30.812 5.844 1 98.62 216 LEU B O 1
ATOM 4072 N N . PHE B 1 217 ? 2.018 30.281 4.223 1 98.69 217 PHE B N 1
ATOM 4073 C CA . PHE B 1 217 ? 2.924 29.406 3.486 1 98.69 217 PHE B CA 1
ATOM 4074 C C . PHE B 1 217 ? 3.76 30.203 2.494 1 98.69 217 PHE B C 1
ATOM 4076 O O . PHE B 1 217 ? 3.32 31.234 2.002 1 98.69 217 PHE B O 1
ATOM 4083 N N . THR B 1 218 ? 4.98 29.766 2.221 1 97.38 218 THR B N 1
ATOM 4084 C CA . THR B 1 218 ? 5.723 30.234 1.062 1 97.38 218 THR B CA 1
ATOM 4085 C C . THR B 1 218 ? 5.047 29.797 -0.234 1 97.38 218 THR B C 1
ATOM 4087 O O . THR B 1 218 ? 4.227 28.875 -0.23 1 97.38 218 THR B O 1
ATOM 4090 N N . SER B 1 219 ? 5.371 30.422 -1.343 1 95.38 219 SER B N 1
ATOM 4091 C CA . SER B 1 219 ? 4.75 30.094 -2.625 1 95.38 219 SER B CA 1
ATOM 4092 C C . SER B 1 219 ? 5.023 28.656 -3.029 1 95.38 219 SER B C 1
ATOM 4094 O O . SER B 1 219 ? 4.168 28 -3.633 1 95.38 219 SER B O 1
ATOM 4096 N N . ASP B 1 220 ? 6.176 28.141 -2.648 1 94.06 220 ASP B N 1
ATOM 4097 C CA . ASP B 1 220 ? 6.566 26.781 -2.994 1 94.06 220 ASP B CA 1
ATOM 4098 C C . ASP B 1 220 ? 6.488 25.859 -1.776 1 94.06 220 ASP B C 1
ATOM 4100 O O . ASP B 1 220 ? 7.152 24.828 -1.731 1 94.06 220 ASP B O 1
ATOM 4104 N N . GLY B 1 221 ? 5.738 26.266 -0.811 1 96.62 221 GLY B N 1
ATOM 4105 C CA . GLY B 1 221 ? 5.609 25.484 0.406 1 96.62 221 GLY B CA 1
ATOM 4106 C C . GLY B 1 221 ? 4.816 24.203 0.209 1 96.62 221 GLY B C 1
ATOM 4107 O O . GLY B 1 221 ? 4.223 24 -0.851 1 96.62 221 GLY B O 1
ATOM 4108 N N . ALA B 1 222 ? 4.914 23.297 1.257 1 98.06 222 ALA B N 1
ATOM 4109 C CA . ALA B 1 222 ? 4.258 22 1.129 1 98.06 222 ALA B CA 1
ATOM 4110 C C . ALA B 1 222 ? 3.688 21.547 2.469 1 98.06 222 ALA B C 1
ATOM 4112 O O . ALA B 1 222 ? 4.137 21.984 3.527 1 98.06 222 ALA B O 1
ATOM 4113 N N . LEU B 1 223 ? 2.682 20.797 2.369 1 98.56 223 LEU B N 1
ATOM 4114 C CA . LEU B 1 223 ? 2.061 20.125 3.508 1 98.56 223 LEU B CA 1
ATOM 4115 C C . LEU B 1 223 ? 1.996 18.625 3.285 1 98.56 223 LEU B C 1
ATOM 4117 O O . LEU B 1 223 ? 1.61 18.156 2.207 1 98.56 223 LEU B O 1
ATOM 4121 N N . GLN B 1 224 ? 2.498 17.906 4.25 1 97.31 224 GLN B N 1
ATOM 4122 C CA . GLN B 1 224 ? 2.402 16.453 4.156 1 97.31 224 GLN B CA 1
ATOM 4123 C C . GLN B 1 224 ? 1.373 15.898 5.141 1 97.31 224 GLN B C 1
ATOM 4125 O O . GLN B 1 224 ? 1.625 15.844 6.348 1 97.31 224 GLN B O 1
ATOM 4130 N N . PRO B 1 225 ? 0.204 15.453 4.602 1 95.5 225 PRO B N 1
ATOM 4131 C CA . PRO B 1 225 ? -0.769 14.797 5.48 1 95.5 225 PRO B CA 1
ATOM 4132 C C . PRO B 1 225 ? -0.294 13.43 5.969 1 95.5 225 PRO B C 1
ATOM 4134 O O . PRO B 1 225 ? 0.666 12.875 5.426 1 95.5 225 PRO B O 1
ATOM 4137 N N . PRO B 1 226 ? -0.938 12.93 7.086 1 93.69 226 PRO B N 1
ATOM 4138 C CA . PRO B 1 226 ? -0.557 11.602 7.57 1 93.69 226 PRO B CA 1
ATOM 4139 C C . PRO B 1 226 ? -0.596 10.539 6.477 1 93.69 226 PRO B C 1
ATOM 4141 O O . PRO B 1 226 ? -1.613 10.391 5.797 1 93.69 226 PRO B O 1
ATOM 4144 N N . PHE B 1 227 ? 0.542 9.906 6.309 1 91.88 227 PHE B N 1
ATOM 4145 C CA . PHE B 1 227 ? 0.691 8.719 5.477 1 91.88 227 PHE B CA 1
ATOM 4146 C C . PHE B 1 227 ? 0.464 9.062 4.008 1 91.88 227 PHE B C 1
ATOM 4148 O O . PHE B 1 227 ? -0.057 8.242 3.248 1 91.88 227 PHE B O 1
ATOM 4155 N N . GLN B 1 228 ? 0.682 10.258 3.57 1 90.88 228 GLN B N 1
ATOM 4156 C CA . GLN B 1 228 ? 0.621 10.711 2.186 1 90.88 228 GLN B CA 1
ATOM 4157 C C . GLN B 1 228 ? 1.912 11.414 1.778 1 90.88 228 GLN B C 1
ATOM 4159 O O . GLN B 1 228 ? 2.719 11.781 2.633 1 90.88 228 GLN B O 1
ATOM 4164 N N . ARG B 1 229 ? 2.049 11.492 0.484 1 90.31 229 ARG B N 1
ATOM 4165 C CA . ARG B 1 229 ? 3.145 12.297 -0.04 1 90.31 229 ARG B CA 1
ATOM 4166 C C . ARG B 1 229 ? 2.877 13.789 0.172 1 90.31 229 ARG B C 1
ATOM 4168 O O . ARG B 1 229 ? 1.727 14.195 0.341 1 90.31 229 ARG B O 1
ATOM 4175 N N . PRO B 1 230 ? 3.939 14.539 0.156 1 95.38 230 PRO B N 1
ATOM 4176 C CA . PRO B 1 230 ? 3.752 15.977 0.315 1 95.38 230 PRO B CA 1
ATOM 4177 C C . PRO B 1 230 ? 2.906 16.594 -0.799 1 95.38 230 PRO B C 1
ATOM 4179 O O . PRO B 1 230 ? 3.068 16.234 -1.97 1 95.38 230 PRO B O 1
ATOM 4182 N N . ILE B 1 231 ? 1.977 17.406 -0.392 1 96 231 ILE B N 1
ATOM 4183 C CA . ILE B 1 231 ? 1.23 18.281 -1.29 1 96 231 ILE B CA 1
ATOM 4184 C C . ILE B 1 231 ? 1.985 19.594 -1.474 1 96 231 ILE B C 1
ATOM 4186 O O . ILE B 1 231 ? 2.141 20.375 -0.524 1 96 231 ILE B O 1
ATOM 4190 N N . VAL B 1 232 ? 2.41 19.906 -2.693 1 96.06 232 VAL B N 1
ATOM 4191 C CA . VAL B 1 232 ? 3.34 21 -2.922 1 96.06 232 VAL B CA 1
ATOM 4192 C C . VAL B 1 232 ? 2.605 22.172 -3.568 1 96.06 232 VAL B C 1
ATOM 4194 O O . VAL B 1 232 ? 1.802 21.984 -4.484 1 96.06 232 VAL B O 1
ATOM 4197 N N . GLY B 1 233 ? 2.84 23.375 -3.078 1 97 233 GLY B N 1
ATOM 4198 C CA . GLY B 1 233 ? 2.293 24.578 -3.656 1 97 233 GLY B CA 1
ATOM 4199 C C . GLY B 1 233 ? 1.075 25.109 -2.914 1 97 233 GLY B C 1
ATOM 4200 O O . GLY B 1 233 ? 0.234 24.328 -2.467 1 97 233 GLY B O 1
ATOM 4201 N N . LYS B 1 234 ? 0.903 26.391 -2.859 1 96.81 234 LYS B N 1
ATOM 4202 C CA . LYS B 1 234 ? -0.156 27.031 -2.086 1 96.81 234 LYS B CA 1
ATOM 4203 C C . LYS B 1 234 ? -1.534 26.625 -2.594 1 96.81 234 LYS B C 1
ATOM 4205 O O . LYS B 1 234 ? -2.439 26.359 -1.802 1 96.81 234 LYS B O 1
ATOM 4210 N N . GLU B 1 235 ? -1.651 26.594 -3.873 1 95.81 235 GLU B N 1
ATOM 4211 C CA . GLU B 1 235 ? -2.951 26.266 -4.453 1 95.81 235 GLU B CA 1
ATOM 4212 C C . GLU B 1 235 ? -3.389 24.859 -4.066 1 95.81 235 GLU B C 1
ATOM 4214 O O . GLU B 1 235 ? -4.535 24.641 -3.674 1 95.81 235 GLU B O 1
ATOM 4219 N N . ASN B 1 236 ? -2.459 23.891 -4.211 1 95.69 236 ASN B N 1
ATOM 4220 C CA . ASN B 1 236 ? -2.754 22.5 -3.873 1 95.69 236 ASN B CA 1
ATOM 4221 C C . ASN B 1 236 ? -3.016 22.328 -2.379 1 95.69 236 ASN B C 1
ATOM 4223 O O . ASN B 1 236 ? -3.91 21.594 -1.982 1 95.69 236 ASN B O 1
ATOM 4227 N N . VAL B 1 237 ? -2.234 23.016 -1.579 1 97.75 237 VAL B N 1
ATOM 4228 C CA . VAL B 1 237 ? -2.404 22.922 -0.132 1 97.75 237 VAL B CA 1
ATOM 4229 C C . VAL B 1 237 ? -3.75 23.531 0.265 1 97.75 237 VAL B C 1
ATOM 4231 O O . VAL B 1 237 ? -4.461 22.969 1.107 1 97.75 237 VAL B O 1
ATOM 4234 N N . LEU B 1 238 ? -4.09 24.656 -0.38 1 96.94 238 LEU B N 1
ATOM 4235 C CA . LEU B 1 238 ? -5.375 25.281 -0.1 1 96.94 238 LEU B CA 1
ATOM 4236 C C . LEU B 1 238 ? -6.527 24.344 -0.447 1 96.94 238 LEU B C 1
ATOM 4238 O O . LEU B 1 238 ? -7.492 24.234 0.31 1 96.94 238 LEU B O 1
ATOM 4242 N N . ARG B 1 239 ? -6.434 23.688 -1.52 1 92.25 239 ARG B N 1
ATOM 4243 C CA . ARG B 1 239 ? -7.449 22.719 -1.913 1 92.25 239 ARG B CA 1
ATOM 4244 C C . ARG B 1 239 ? -7.574 21.609 -0.875 1 92.25 239 ARG B C 1
ATOM 4246 O O . ARG B 1 239 ? -8.688 21.188 -0.533 1 92.25 239 ARG B O 1
ATOM 4253 N N . PHE B 1 240 ? -6.504 21.141 -0.438 1 94 240 PHE B N 1
ATOM 4254 C CA . PHE B 1 240 ? -6.492 20.125 0.597 1 94 240 PHE B CA 1
ATOM 4255 C C . PHE B 1 240 ? -7.207 20.609 1.851 1 94 240 PHE B C 1
ATOM 4257 O O . PHE B 1 240 ? -8.016 19.875 2.436 1 94 240 PHE B O 1
ATOM 4264 N N . PHE B 1 241 ? -6.883 21.828 2.295 1 95.88 241 PHE B N 1
ATOM 4265 C CA . PHE B 1 241 ? -7.547 22.391 3.469 1 95.88 241 PHE B CA 1
ATOM 4266 C C . PHE B 1 241 ? -9.055 22.406 3.277 1 95.88 241 PHE B C 1
ATOM 4268 O O . PHE B 1 241 ? -9.805 21.953 4.148 1 95.88 241 PHE B O 1
ATOM 4275 N N . ARG B 1 242 ? -9.453 22.859 2.18 1 91.25 242 ARG B N 1
ATOM 4276 C CA . ARG B 1 242 ? -10.875 23.047 1.906 1 91.25 242 ARG B CA 1
ATOM 4277 C C . ARG B 1 242 ? -11.602 21.719 1.802 1 91.25 242 ARG B C 1
ATOM 4279 O O . ARG B 1 242 ? -12.758 21.594 2.211 1 91.25 242 ARG B O 1
ATOM 4286 N N . GLU B 1 243 ? -10.914 20.719 1.382 1 85.75 243 GLU B N 1
ATOM 4287 C CA . GLU B 1 243 ? -11.57 19.438 1.121 1 85.75 243 GLU B CA 1
ATOM 4288 C C . GLU B 1 243 ? -11.469 18.516 2.33 1 85.75 243 GLU B C 1
ATOM 4290 O O . GLU B 1 243 ? -12.383 17.734 2.592 1 85.75 243 GLU B O 1
ATOM 4295 N N . GLU B 1 244 ? -10.391 18.656 3.08 1 87.69 244 GLU B N 1
ATOM 4296 C CA . GLU B 1 244 ? -10.125 17.594 4.043 1 87.69 244 GLU B CA 1
ATOM 4297 C C . GLU B 1 244 ? -10.086 18.141 5.469 1 87.69 244 GLU B C 1
ATOM 4299 O O . GLU B 1 244 ? -10.148 17.375 6.434 1 87.69 244 GLU B O 1
ATOM 4304 N N . CYS B 1 245 ? -10.023 19.438 5.641 1 92.06 245 CYS B N 1
ATOM 4305 C CA . CYS B 1 245 ? -9.719 19.922 6.984 1 92.06 245 CYS B CA 1
ATOM 4306 C C . CYS B 1 245 ? -10.898 20.703 7.562 1 92.06 245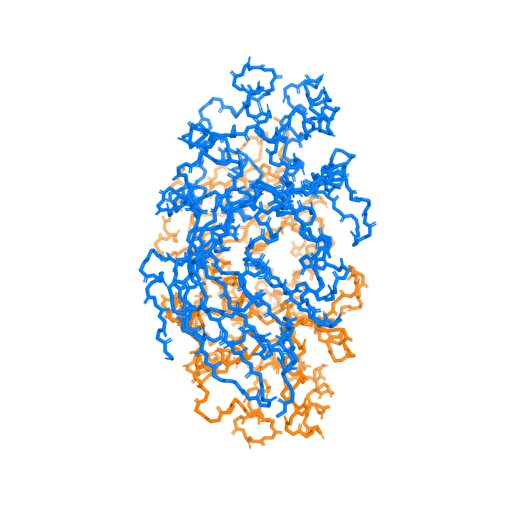 CYS B C 1
ATOM 4308 O O . CYS B 1 245 ? -10.789 21.281 8.641 1 92.06 245 CYS B O 1
ATOM 4310 N N . GLN B 1 246 ? -11.969 20.703 6.84 1 88.88 246 GLN B N 1
ATOM 4311 C CA . GLN B 1 246 ? -13.109 21.469 7.34 1 88.88 246 GLN B CA 1
ATOM 4312 C C . GLN B 1 246 ? -13.617 20.906 8.656 1 88.88 246 GLN B C 1
ATOM 4314 O O . GLN B 1 246 ? -13.766 19.688 8.805 1 88.88 246 GLN B O 1
ATOM 4319 N N . ASN B 1 247 ? -13.828 21.797 9.617 1 87 247 ASN B N 1
ATOM 4320 C CA . ASN B 1 247 ? -14.477 21.531 10.891 1 87 247 ASN B CA 1
ATOM 4321 C C . ASN B 1 247 ? -13.625 20.625 11.781 1 87 247 ASN B C 1
ATOM 4323 O O . ASN B 1 247 ? -14.141 19.953 12.68 1 87 247 ASN B O 1
ATOM 4327 N N . LEU B 1 248 ? -12.398 20.562 11.461 1 89.88 248 LEU B N 1
ATOM 4328 C CA . LEU B 1 248 ? -11.477 19.938 12.406 1 89.88 248 LEU B CA 1
ATOM 4329 C C . LEU B 1 248 ? -11.273 20.828 13.625 1 89.88 248 LEU B C 1
ATOM 4331 O O . LEU B 1 248 ? -11.453 22.047 13.547 1 89.88 248 LEU B O 1
ATOM 4335 N N . LYS B 1 249 ? -11 20.219 14.703 1 92.56 249 LYS B N 1
ATOM 4336 C CA . LYS B 1 249 ? -10.602 20.953 15.906 1 92.56 249 LYS B CA 1
ATOM 4337 C C . LYS B 1 249 ? -9.195 20.547 16.344 1 92.56 249 LYS B C 1
ATOM 4339 O O . LYS B 1 249 ? -8.984 19.453 16.859 1 92.56 249 LYS B O 1
ATOM 4344 N N . LEU B 1 250 ? -8.25 21.438 16.109 1 96.44 250 LEU B N 1
ATOM 4345 C CA . LEU B 1 250 ? -6.879 21.234 16.562 1 96.44 250 LEU B CA 1
ATOM 4346 C C . LEU B 1 250 ? -6.719 21.625 18.016 1 96.44 250 LEU B C 1
ATOM 4348 O O . LEU B 1 250 ? -7.156 22.703 18.422 1 96.44 250 LEU B O 1
ATOM 4352 N N . ILE B 1 251 ? -6.145 20.781 18.844 1 95.44 251 ILE B N 1
ATOM 4353 C CA . ILE B 1 251 ? -5.867 21.016 20.25 1 95.44 251 ILE B CA 1
ATOM 4354 C C . ILE B 1 251 ? -4.379 20.812 20.531 1 95.44 251 ILE B C 1
ATOM 4356 O O . ILE B 1 251 ? -3.986 19.828 21.156 1 95.44 251 ILE B O 1
ATOM 4360 N N . PRO B 1 252 ? -3.568 21.766 20.016 1 97.5 252 PRO B N 1
ATOM 4361 C CA . PRO B 1 252 ? -2.137 21.656 20.297 1 97.5 252 PRO B CA 1
ATOM 4362 C C . PRO B 1 252 ? -1.829 21.781 21.797 1 97.5 252 PRO B C 1
ATOM 4364 O O . PRO B 1 252 ? -2.492 22.531 22.5 1 97.5 252 PRO B O 1
ATOM 4367 N N . GLU B 1 253 ? -0.793 21.078 22.281 1 96.62 253 GLU B N 1
ATOM 4368 C CA . GLU B 1 253 ? -0.522 21.031 23.719 1 96.62 253 GLU B CA 1
ATOM 4369 C C . GLU B 1 253 ? 0.878 21.547 24.031 1 96.62 253 GLU B C 1
ATOM 4371 O O . GLU B 1 253 ? 1.035 22.516 24.781 1 96.62 253 GLU B O 1
ATOM 4376 N N . ARG B 1 254 ? 1.894 20.859 23.422 1 97 254 ARG B N 1
ATOM 4377 C CA . ARG B 1 254 ? 3.289 21.172 23.719 1 97 254 ARG B CA 1
ATOM 4378 C C . ARG B 1 254 ? 4.121 21.219 22.453 1 97 254 ARG B C 1
ATOM 4380 O O . ARG B 1 254 ? 3.725 20.672 21.422 1 97 254 ARG B O 1
ATOM 4387 N N . GLY B 1 255 ? 5.254 21.938 22.578 1 97.19 255 GLY B N 1
ATOM 4388 C CA . GLY B 1 255 ? 6.137 21.953 21.422 1 97.19 255 GLY B CA 1
ATOM 4389 C C . GLY B 1 255 ? 7.539 22.438 21.75 1 97.19 255 GLY B C 1
ATOM 4390 O O . GLY B 1 255 ? 7.855 22.688 22.906 1 97.19 255 GLY B O 1
ATOM 4391 N N . VAL B 1 256 ? 8.422 22.391 20.781 1 97.19 256 VAL B N 1
ATOM 4392 C CA . VAL B 1 256 ? 9.805 22.844 20.875 1 97.19 256 VAL B CA 1
ATOM 4393 C C . VAL B 1 256 ? 10.195 23.594 19.594 1 97.19 256 VAL B C 1
ATOM 4395 O O . VAL B 1 256 ? 9.672 23.312 18.516 1 97.19 256 VAL B O 1
ATOM 4398 N N . THR B 1 257 ? 10.969 24.578 19.766 1 96.69 257 THR B N 1
ATOM 4399 C CA . THR B 1 257 ? 11.516 25.375 18.672 1 96.69 257 THR B CA 1
ATOM 4400 C C . THR B 1 257 ? 13.039 25.219 18.609 1 96.69 257 THR B C 1
ATOM 4402 O O . THR B 1 257 ? 13.719 25.359 19.625 1 96.69 257 THR B O 1
ATOM 4405 N N . GLU B 1 258 ? 13.539 24.906 17.438 1 95.94 258 GLU B N 1
ATOM 4406 C CA . GLU B 1 258 ? 14.977 24.75 17.234 1 95.94 258 GLU B CA 1
ATOM 4407 C C . GLU B 1 258 ? 15.43 25.453 15.961 1 95.94 258 GLU B C 1
ATOM 4409 O O . GLU B 1 258 ? 14.688 25.516 14.977 1 95.94 258 GLU B O 1
ATOM 4414 N N . PRO B 1 259 ? 16.703 26.016 16.078 1 95.38 259 PRO B N 1
ATOM 4415 C CA . PRO B 1 259 ? 17.25 26.562 14.828 1 95.38 259 PRO B CA 1
ATOM 4416 C C . PRO B 1 259 ? 17.547 25.469 13.797 1 95.38 259 PRO B C 1
ATOM 4418 O O . PRO B 1 259 ? 17.797 24.328 14.156 1 95.38 259 PRO B O 1
ATOM 4421 N N . ALA B 1 260 ? 17.438 25.781 12.547 1 94.25 260 ALA B N 1
ATOM 4422 C CA . ALA B 1 260 ? 17.797 24.891 11.445 1 94.25 260 ALA B CA 1
ATOM 4423 C C . ALA B 1 260 ? 18.781 25.578 10.492 1 94.25 260 ALA B C 1
ATOM 4425 O O . ALA B 1 260 ? 19.141 26.734 10.695 1 94.25 260 ALA B O 1
ATOM 4426 N N . GLU B 1 261 ? 19.234 24.844 9.562 1 91.38 261 GLU B N 1
ATOM 4427 C CA . GLU B 1 261 ? 20.234 25.344 8.625 1 91.38 261 GLU B CA 1
ATOM 4428 C C . GLU B 1 261 ? 19.688 26.516 7.82 1 91.38 261 GLU B C 1
ATOM 4430 O O . GLU B 1 261 ? 18.469 26.656 7.66 1 91.38 261 GLU B O 1
ATOM 4435 N N . ASP B 1 262 ? 20.594 27.422 7.41 1 92.88 262 ASP B N 1
ATOM 4436 C CA . ASP B 1 262 ? 20.344 28.516 6.465 1 92.88 262 ASP B CA 1
ATOM 4437 C C . ASP B 1 262 ? 19.297 29.469 7 1 92.88 262 ASP B C 1
ATOM 4439 O O . ASP B 1 262 ? 18.469 29.984 6.242 1 92.88 262 ASP B O 1
ATOM 4443 N N . GLY B 1 263 ? 19.188 29.625 8.367 1 94.5 263 GLY B N 1
ATOM 4444 C CA . GLY B 1 263 ? 18.312 30.594 8.992 1 94.5 263 GLY B CA 1
ATOM 4445 C C . GLY B 1 263 ? 16.891 30.078 9.164 1 94.5 263 GLY B C 1
ATOM 4446 O O . GLY B 1 263 ? 16.016 30.812 9.625 1 94.5 263 GLY B O 1
ATOM 4447 N N . PHE B 1 264 ? 16.703 28.844 8.75 1 96.5 264 PHE B N 1
ATOM 4448 C CA . PHE B 1 264 ? 15.375 28.266 8.945 1 96.5 264 PHE B CA 1
ATOM 4449 C C . PHE B 1 264 ? 15.141 27.938 10.422 1 96.5 264 PHE B C 1
ATOM 4451 O O . PHE B 1 264 ? 16.078 27.938 11.219 1 96.5 264 PHE B O 1
ATOM 4458 N N . THR B 1 265 ? 13.891 27.891 10.742 1 97.44 265 THR B N 1
ATOM 4459 C CA . THR B 1 265 ? 13.453 27.484 12.078 1 97.44 265 THR B CA 1
ATOM 4460 C C . THR B 1 265 ? 12.562 26.25 12.008 1 97.44 265 THR B C 1
ATOM 4462 O O . THR B 1 265 ? 11.633 26.203 11.203 1 97.44 265 THR B O 1
ATOM 4465 N N . GLN B 1 266 ? 12.906 25.219 12.75 1 97.69 266 GLN B N 1
ATOM 4466 C CA . GLN B 1 266 ? 12.039 24.047 12.836 1 97.69 266 GLN B CA 1
ATOM 4467 C C . GLN B 1 266 ? 11.289 24.016 14.164 1 97.69 266 GLN B C 1
ATOM 4469 O O . GLN B 1 266 ? 11.844 24.359 15.203 1 97.69 266 GLN B O 1
ATOM 4474 N N . ILE B 1 267 ? 10.016 23.703 14.102 1 98.31 267 ILE B N 1
ATOM 4475 C CA . ILE B 1 267 ? 9.141 23.688 15.266 1 98.31 267 ILE B CA 1
ATOM 4476 C C . ILE B 1 267 ? 8.305 22.406 15.266 1 98.31 267 ILE B C 1
ATOM 4478 O O . ILE B 1 267 ? 7.688 22.047 14.258 1 98.31 267 ILE B O 1
ATOM 4482 N N . LYS B 1 268 ? 8.336 21.641 16.328 1 98.12 268 LYS B N 1
ATOM 4483 C CA . LYS B 1 268 ? 7.473 20.484 16.516 1 98.12 268 LYS B CA 1
ATOM 4484 C C . LYS B 1 268 ? 6.41 20.75 17.578 1 98.12 268 LYS B C 1
ATOM 4486 O O . LYS B 1 268 ? 6.715 21.25 18.656 1 98.12 268 LYS B O 1
ATOM 4491 N N . VAL B 1 269 ? 5.199 20.5 17.203 1 98.19 269 VAL B N 1
ATOM 4492 C CA . VAL B 1 269 ? 4.074 20.641 18.125 1 98.19 269 VAL B CA 1
ATOM 4493 C C . VAL B 1 269 ? 3.32 19.312 18.219 1 98.19 269 VAL B C 1
ATOM 4495 O O . VAL B 1 269 ? 3.107 18.641 17.203 1 98.19 269 VAL B O 1
ATOM 4498 N N . THR B 1 270 ? 2.973 18.875 19.406 1 97.62 270 THR B N 1
ATOM 4499 C CA . THR B 1 270 ? 2.148 17.688 19.594 1 97.62 270 THR B CA 1
ATOM 4500 C C . THR B 1 270 ? 0.816 18.047 20.234 1 97.62 270 THR B C 1
ATOM 4502 O O . THR B 1 270 ? 0.709 19.078 20.922 1 97.62 270 THR B O 1
ATOM 4505 N N . GLY B 1 271 ? -0.173 17.344 19.938 1 96.25 271 GLY B N 1
ATOM 4506 C CA . GLY B 1 271 ? -1.506 17.516 20.5 1 96.25 271 GLY B CA 1
ATOM 4507 C C . GLY B 1 271 ? -2.527 16.562 19.922 1 96.25 271 GLY B C 1
ATOM 4508 O O . GLY B 1 271 ? -2.195 15.422 19.594 1 96.25 271 GLY B O 1
ATOM 4509 N N . LYS B 1 272 ? -3.797 17.016 19.922 1 93.38 272 LYS B N 1
ATOM 4510 C CA . LYS B 1 272 ? -4.895 16.188 19.438 1 93.38 272 LYS B CA 1
ATOM 4511 C C . LYS B 1 272 ? -5.672 16.891 18.328 1 93.38 272 LYS B C 1
ATOM 4513 O O . LYS B 1 272 ? -5.676 18.125 18.25 1 93.38 272 LYS B O 1
ATOM 4518 N N . VAL B 1 273 ? -6.215 16.141 17.5 1 93.06 273 VAL B N 1
ATOM 4519 C CA . VAL B 1 273 ? -7.145 16.641 16.484 1 93.06 273 VAL B CA 1
ATOM 4520 C C . VAL B 1 273 ? -8.461 15.875 16.578 1 93.06 273 VAL B C 1
ATOM 4522 O O . VAL B 1 273 ? -8.469 14.641 16.656 1 93.06 273 VAL B O 1
ATOM 4525 N N . GLN B 1 274 ? -9.484 16.578 16.641 1 87.75 274 GLN B N 1
ATOM 4526 C CA . GLN B 1 274 ? -10.82 16 16.609 1 87.75 274 GLN B CA 1
ATOM 4527 C C . GLN B 1 274 ? -11.5 16.25 15.273 1 87.75 274 GLN B C 1
ATOM 4529 O O . GLN B 1 274 ? -11.328 17.312 14.672 1 87.75 274 GLN B O 1
ATOM 4534 N N . THR B 1 275 ? -12.156 15.297 14.797 1 82.5 275 THR B N 1
ATOM 4535 C CA . THR B 1 275 ? -12.914 15.398 13.555 1 82.5 275 THR B CA 1
ATOM 4536 C C . THR B 1 275 ? -14.406 15.234 13.812 1 82.5 275 THR B C 1
ATOM 4538 O O . THR B 1 275 ? -14.812 14.602 14.789 1 82.5 275 THR B O 1
ATOM 4541 N N . PRO B 1 276 ? -15.195 15.875 12.969 1 75.62 276 PRO B N 1
ATOM 4542 C CA . PRO B 1 276 ? -16.641 15.75 13.148 1 75.62 276 PRO B CA 1
ATOM 4543 C C . PRO B 1 276 ? -17.141 14.328 12.914 1 75.62 276 PRO B C 1
ATOM 4545 O O . PRO B 1 276 ? -18.266 14 13.297 1 75.62 276 PRO B O 1
ATOM 4548 N N . TRP B 1 277 ? -16.438 13.547 12.297 1 69.31 277 TRP B N 1
ATOM 4549 C CA . TRP B 1 277 ? -16.844 12.188 11.969 1 69.31 277 TRP B CA 1
ATOM 4550 C C . TRP B 1 277 ? -16.859 11.305 13.211 1 69.31 277 TRP B C 1
ATOM 4552 O O . TRP B 1 277 ? -17.469 10.227 13.203 1 69.31 277 TRP B O 1
ATOM 4562 N N . PHE B 1 278 ? -16.266 11.898 14.164 1 67.94 278 PHE B N 1
ATOM 4563 C CA . PHE B 1 278 ? -16.141 11.055 15.352 1 67.94 278 PHE B CA 1
ATOM 4564 C C . PHE B 1 278 ? -16.641 11.797 16.594 1 67.94 278 PHE B C 1
ATOM 4566 O O . PHE B 1 278 ? -16.688 13.031 16.609 1 67.94 278 PHE B O 1
ATOM 4573 N N . GLY B 1 279 ? -17.125 10.992 17.5 1 62.38 279 GLY B N 1
ATOM 4574 C CA . GLY B 1 279 ? -17.578 11.594 18.75 1 62.38 279 GLY B CA 1
ATOM 4575 C C . GLY B 1 279 ? -16.562 12.531 19.375 1 62.38 279 GLY B C 1
ATOM 4576 O O . GLY B 1 279 ? -15.352 12.359 19.172 1 62.38 279 GLY B O 1
ATOM 4577 N N . GLY B 1 280 ? -17.016 13.57 19.859 1 61.03 280 GLY B N 1
ATOM 4578 C CA . GLY B 1 280 ? -16.234 14.664 20.422 1 61.03 280 GLY B CA 1
ATOM 4579 C C . GLY B 1 280 ? -15.18 14.195 21.406 1 61.03 280 GLY B C 1
ATOM 4580 O O . GLY B 1 280 ? -14.195 14.898 21.641 1 61.03 280 GLY B O 1
ATOM 4581 N N . ASN B 1 281 ? -15.336 12.977 21.812 1 65.69 281 ASN B N 1
ATOM 4582 C CA . ASN B 1 281 ? -14.398 12.516 22.844 1 65.69 281 ASN B CA 1
ATOM 4583 C C . ASN B 1 281 ? -13.227 11.766 22.219 1 65.69 281 ASN B C 1
ATOM 4585 O O . ASN B 1 281 ? -12.273 11.406 22.922 1 65.69 281 ASN B O 1
ATOM 4589 N N . VAL B 1 282 ? -13.305 11.664 20.969 1 72.56 282 VAL B N 1
ATOM 4590 C CA . VAL B 1 282 ? -12.227 10.914 20.344 1 72.56 282 VAL B CA 1
ATOM 4591 C C . VAL B 1 282 ? -11.312 11.859 19.578 1 72.56 282 VAL B C 1
ATOM 4593 O O . VAL B 1 282 ? -11.758 12.578 18.688 1 72.56 282 VAL B O 1
ATOM 4596 N N . GLY B 1 283 ? -10.102 12.008 20.125 1 82.44 283 GLY B N 1
ATOM 4597 C CA . GLY B 1 283 ? -9.07 12.781 19.453 1 82.44 283 GLY B CA 1
ATOM 4598 C C . GLY B 1 283 ? -7.902 11.938 18.969 1 82.44 283 GLY B C 1
ATOM 4599 O O . GLY B 1 283 ? -7.555 10.938 19.609 1 82.44 283 GLY B O 1
ATOM 4600 N N . MET B 1 284 ? -7.383 12.273 17.859 1 89.19 284 MET B N 1
ATOM 4601 C CA . MET B 1 284 ? -6.188 11.633 17.328 1 89.19 284 MET B CA 1
ATOM 4602 C C . MET B 1 284 ? -4.926 12.328 17.828 1 89.19 284 MET B C 1
ATOM 4604 O O . MET B 1 284 ? -4.844 13.555 17.812 1 89.19 284 MET B O 1
ATOM 4608 N N . ASN B 1 285 ? -3.971 11.539 18.312 1 92.94 285 ASN B N 1
ATOM 4609 C CA . ASN B 1 285 ? -2.682 12.102 18.703 1 92.94 285 ASN B CA 1
ATOM 4610 C C . ASN B 1 285 ? -1.839 12.477 17.484 1 92.94 285 ASN B C 1
ATOM 4612 O O . ASN B 1 285 ? -1.532 11.617 16.656 1 92.94 285 ASN B O 1
ATOM 4616 N N . ILE B 1 286 ? -1.502 13.742 17.469 1 96.12 286 ILE B N 1
ATOM 4617 C CA . ILE B 1 286 ? -0.885 14.266 16.25 1 96.12 286 ILE B CA 1
ATOM 4618 C C . ILE B 1 286 ? 0.395 15.016 16.609 1 96.12 286 ILE B C 1
ATOM 4620 O O . ILE B 1 286 ? 0.5 15.602 17.688 1 96.12 286 ILE B O 1
ATOM 4624 N N . ALA B 1 287 ? 1.369 14.922 15.742 1 97.31 287 ALA B N 1
ATOM 4625 C CA . ALA B 1 287 ? 2.504 15.844 15.742 1 97.31 287 ALA B CA 1
ATOM 4626 C C . ALA B 1 287 ? 2.523 16.688 14.469 1 97.31 287 ALA B C 1
ATOM 4628 O O . ALA B 1 287 ? 2.262 16.172 13.375 1 97.31 287 ALA B O 1
ATOM 4629 N N . TRP B 1 288 ? 2.678 17.969 14.609 1 98.25 288 TRP B N 1
ATOM 4630 C CA . TRP B 1 288 ? 2.984 18.891 13.508 1 98.25 288 TRP B CA 1
ATOM 4631 C C . TRP B 1 288 ? 4.461 19.266 13.516 1 98.25 288 TRP B C 1
ATOM 4633 O O . TRP B 1 288 ? 4.988 19.719 14.523 1 98.25 288 TRP B O 1
ATOM 4643 N N . ARG B 1 289 ? 5.215 19.016 12.477 1 98.12 289 ARG B N 1
ATOM 4644 C CA . ARG B 1 289 ? 6.605 19.438 12.312 1 98.12 289 ARG B CA 1
ATOM 4645 C C . ARG B 1 289 ? 6.727 20.531 11.266 1 98.12 289 ARG B C 1
ATOM 4647 O O . ARG B 1 289 ? 6.629 20.266 10.07 1 98.12 289 ARG B O 1
ATOM 4654 N N . PHE B 1 290 ? 7.016 21.688 11.734 1 98.69 290 PHE B N 1
ATOM 4655 C CA . PHE B 1 290 ? 7.082 22.859 10.875 1 98.69 290 PHE B CA 1
ATOM 4656 C C . PHE B 1 290 ? 8.531 23.188 10.516 1 98.69 290 PHE B C 1
ATOM 4658 O O . PHE B 1 290 ? 9.422 23.062 11.352 1 98.69 290 PHE B O 1
ATOM 4665 N N . LEU B 1 291 ? 8.711 23.578 9.305 1 98.56 291 LEU B N 1
ATOM 4666 C CA . LEU B 1 291 ? 9.93 24.234 8.844 1 98.56 291 LEU B CA 1
ATOM 4667 C C . LEU B 1 291 ? 9.625 25.625 8.281 1 98.56 291 LEU B C 1
ATOM 4669 O O . LEU B 1 291 ? 8.984 25.734 7.234 1 98.56 291 LEU B O 1
ATOM 4673 N N . LEU B 1 292 ? 10.047 26.641 9.039 1 98.44 292 LEU B N 1
ATOM 4674 C CA . LEU B 1 292 ? 9.805 28.031 8.648 1 98.44 292 LEU B CA 1
ATOM 4675 C C . LEU B 1 292 ? 11.039 28.625 7.992 1 98.44 292 LEU B C 1
ATOM 4677 O O . LEU B 1 292 ? 12.164 28.406 8.445 1 98.44 292 LEU B O 1
ATOM 4681 N N . ASN B 1 293 ? 10.812 29.359 6.914 1 97.44 293 ASN B N 1
ATOM 4682 C CA . ASN B 1 293 ? 11.938 30.062 6.301 1 97.44 293 ASN B CA 1
ATOM 4683 C C . ASN B 1 293 ? 12.344 31.281 7.109 1 97.44 293 ASN B C 1
ATOM 4685 O O . ASN B 1 293 ? 11.734 31.594 8.133 1 97.44 293 ASN B O 1
ATOM 4689 N N . PRO B 1 294 ? 13.375 31.984 6.691 1 96.38 294 PRO B N 1
ATOM 4690 C CA . PRO B 1 294 ? 13.875 33.125 7.477 1 96.38 294 PRO B CA 1
ATOM 4691 C C . PRO B 1 294 ? 12.844 34.219 7.613 1 96.38 294 PRO B C 1
ATOM 4693 O O . PRO B 1 294 ? 12.906 35 8.57 1 96.38 294 PRO B O 1
ATOM 4696 N N . GLU B 1 295 ? 11.875 34.344 6.738 1 97.06 295 GLU B N 1
ATOM 4697 C CA . GLU B 1 295 ? 10.836 35.375 6.789 1 97.06 295 GLU B CA 1
ATOM 4698 C C . GLU B 1 295 ? 9.68 34.969 7.695 1 97.06 295 GLU B C 1
ATOM 4700 O O . GLU B 1 295 ? 8.711 35.688 7.855 1 97.06 295 GLU B O 1
ATOM 4705 N N . GLY B 1 296 ? 9.758 33.75 8.203 1 97.62 296 GLY B N 1
ATOM 4706 C CA . GLY B 1 296 ? 8.75 33.281 9.141 1 97.62 296 GLY B CA 1
ATOM 4707 C C . GLY B 1 296 ? 7.566 32.625 8.461 1 97.62 296 GLY B C 1
ATOM 4708 O O . GLY B 1 296 ? 6.516 32.438 9.086 1 97.62 296 GLY B O 1
ATOM 4709 N N . LYS B 1 297 ? 7.719 32.281 7.211 1 98.44 297 LYS B N 1
ATOM 4710 C CA . LYS B 1 297 ? 6.656 31.625 6.469 1 98.44 297 LYS B CA 1
ATOM 4711 C C . LYS B 1 297 ? 6.855 30.109 6.469 1 98.44 297 LYS B C 1
ATOM 4713 O O . LYS B 1 297 ? 7.984 29.625 6.566 1 98.44 297 LYS B O 1
ATOM 4718 N N . ILE B 1 298 ? 5.754 29.391 6.383 1 98.75 298 ILE B N 1
ATOM 4719 C CA . ILE B 1 298 ? 5.816 27.938 6.395 1 98.75 298 ILE B CA 1
ATOM 4720 C C . ILE B 1 298 ? 6.332 27.438 5.047 1 98.75 298 ILE B C 1
ATOM 4722 O O . ILE B 1 298 ? 5.652 27.562 4.027 1 98.75 298 ILE B O 1
ATOM 4726 N N . PHE B 1 299 ? 7.496 26.875 5.082 1 98.31 299 PHE B N 1
ATOM 4727 C CA . PHE B 1 299 ? 8.031 26.188 3.91 1 98.31 299 PHE B CA 1
ATOM 4728 C C . PHE B 1 299 ? 7.516 24.75 3.836 1 98.31 299 PHE B C 1
ATOM 4730 O O . PHE B 1 299 ? 7.238 24.25 2.75 1 98.31 299 PHE B O 1
ATOM 4737 N N . PHE B 1 300 ? 7.395 24.156 5.02 1 98.31 300 PHE B N 1
ATOM 4738 C CA . PHE B 1 300 ? 6.953 22.766 5.082 1 98.31 300 PHE B CA 1
ATOM 4739 C C . PHE B 1 300 ? 6.281 22.469 6.418 1 98.31 300 PHE B C 1
ATOM 4741 O O . PHE B 1 300 ? 6.738 22.938 7.465 1 98.31 300 PHE B O 1
ATOM 4748 N N . VAL B 1 301 ? 5.207 21.734 6.359 1 98.75 301 VAL B N 1
ATOM 4749 C CA . VAL B 1 301 ? 4.633 21.188 7.582 1 98.75 301 VAL B CA 1
ATOM 4750 C C . VAL B 1 301 ? 4.234 19.734 7.359 1 98.75 301 VAL B C 1
ATOM 4752 O O . VAL B 1 301 ? 3.52 19.422 6.402 1 98.75 301 VAL B O 1
ATOM 4755 N N . ALA B 1 302 ? 4.789 18.844 8.18 1 98.06 302 ALA B N 1
ATOM 4756 C CA . ALA B 1 302 ? 4.395 17.438 8.18 1 98.06 302 ALA B CA 1
ATOM 4757 C C . ALA B 1 302 ? 3.461 17.141 9.352 1 98.06 302 ALA B C 1
ATOM 4759 O O . ALA B 1 302 ? 3.727 17.547 10.484 1 98.06 302 ALA B O 1
ATOM 4760 N N . ILE B 1 303 ? 2.375 16.5 9.055 1 97.75 303 ILE B N 1
ATOM 4761 C CA . ILE B 1 303 ? 1.414 16.047 10.062 1 97.75 303 ILE B CA 1
ATOM 4762 C C . ILE B 1 303 ? 1.521 14.539 10.25 1 97.75 303 ILE B C 1
ATOM 4764 O O . ILE B 1 303 ? 1.346 13.781 9.297 1 97.75 303 ILE B O 1
ATOM 4768 N N . ASP B 1 304 ? 1.784 14.133 11.484 1 96.31 304 ASP B N 1
ATOM 4769 C CA . ASP B 1 304 ? 1.992 12.719 11.758 1 96.31 304 ASP B CA 1
ATOM 4770 C C . ASP B 1 304 ? 0.97 12.203 12.766 1 96.31 304 ASP B C 1
ATOM 4772 O O . ASP B 1 304 ? 0.85 12.734 13.867 1 96.31 304 ASP B O 1
ATOM 4776 N N . LEU B 1 305 ? 0.194 11.227 12.359 1 95 305 LEU B N 1
ATOM 4777 C CA . LEU B 1 305 ? -0.495 10.43 13.367 1 95 305 LEU B CA 1
ATOM 4778 C C . LEU B 1 305 ? 0.501 9.625 14.203 1 95 305 LEU B C 1
ATOM 4780 O O . LEU B 1 305 ? 1.282 8.844 13.656 1 95 305 LEU B O 1
ATOM 4784 N N . LEU B 1 306 ? 0.444 9.828 15.453 1 93.19 306 LEU B N 1
ATOM 4785 C CA . LEU B 1 306 ? 1.507 9.297 16.312 1 93.19 306 LEU B CA 1
ATOM 4786 C C . LEU B 1 306 ? 1.257 7.836 16.641 1 93.19 306 LEU B C 1
ATOM 4788 O O . LEU B 1 306 ? 0.107 7.395 16.703 1 93.19 306 LEU B O 1
ATOM 4792 N N . ALA B 1 307 ? 2.326 7.164 16.938 1 85.5 307 ALA B N 1
ATOM 4793 C CA . ALA B 1 307 ? 2.301 5.727 17.203 1 85.5 307 ALA B CA 1
ATOM 4794 C C . ALA B 1 307 ? 1.639 5.418 18.531 1 85.5 307 ALA B C 1
ATOM 4796 O O . ALA B 1 307 ? 1.004 4.371 18.703 1 85.5 307 ALA B O 1
ATOM 4797 N N . SER B 1 308 ? 1.897 6.273 19.5 1 85.94 308 SER B N 1
ATOM 4798 C CA . SER B 1 308 ? 1.369 6.086 20.844 1 85.94 308 SER B CA 1
ATOM 4799 C C . SER B 1 308 ? 1.232 7.418 21.562 1 85.94 308 SER B C 1
ATOM 4801 O O . SER B 1 308 ? 1.838 8.414 21.172 1 85.94 308 SER B O 1
ATOM 4803 N N . PRO B 1 309 ? 0.398 7.355 22.578 1 82.81 309 PRO B N 1
ATOM 4804 C CA . PRO B 1 309 ? 0.284 8.578 23.375 1 82.81 309 PRO B CA 1
ATOM 4805 C C . PRO B 1 309 ? 1.618 9.016 23.984 1 82.81 309 PRO B C 1
ATOM 4807 O O . PRO B 1 309 ? 1.813 10.203 24.266 1 82.81 309 PRO B O 1
ATOM 4810 N N . LYS B 1 310 ? 2.566 8.102 24.094 1 86.25 310 LYS B N 1
ATOM 4811 C CA . LYS B 1 310 ? 3.881 8.422 24.641 1 86.25 310 LYS B CA 1
ATOM 4812 C C . LYS B 1 310 ? 4.629 9.398 23.734 1 86.25 310 LYS B C 1
ATOM 4814 O O . LYS B 1 310 ? 5.457 10.18 24.203 1 86.25 310 LYS B O 1
ATOM 4819 N N . GLU B 1 311 ? 4.293 9.375 22.5 1 85.62 311 GLU B N 1
ATOM 4820 C CA . GLU B 1 311 ? 4.973 10.219 21.516 1 85.62 311 GLU B CA 1
ATOM 4821 C C . GLU B 1 311 ? 4.605 11.688 21.703 1 85.62 311 GLU B C 1
ATOM 4823 O O . GLU B 1 311 ? 5.297 12.578 21.203 1 85.62 311 GLU B O 1
ATOM 4828 N N . LEU B 1 312 ? 3.549 11.977 22.438 1 84.94 312 LEU B N 1
ATOM 4829 C CA . LEU B 1 312 ? 3.137 13.344 22.719 1 84.94 312 LEU B CA 1
ATOM 4830 C C . LEU B 1 312 ? 4.191 14.078 23.531 1 84.94 312 LEU B C 1
ATOM 4832 O O . LEU B 1 312 ? 4.289 15.305 23.469 1 84.94 312 LEU B O 1
ATO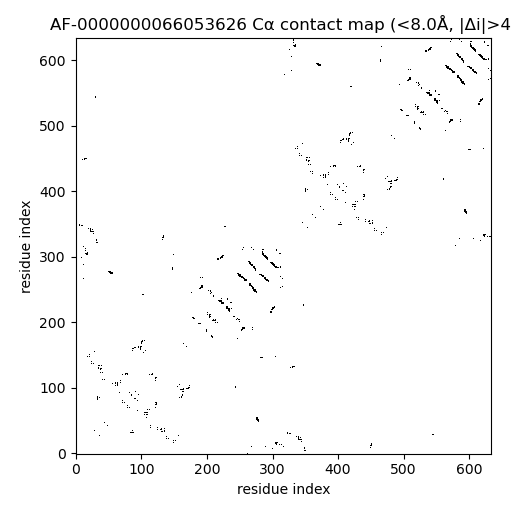M 4836 N N . LEU B 1 313 ? 4.945 13.219 24.203 1 81.94 313 LEU B N 1
ATOM 4837 C CA . LEU B 1 313 ? 5.949 13.812 25.078 1 81.94 313 LEU B CA 1
ATOM 4838 C C . LEU B 1 313 ? 7.348 13.648 24.484 1 81.94 313 LEU B C 1
ATOM 4840 O O . LEU B 1 313 ? 8.336 14.023 25.125 1 81.94 313 LEU B O 1
ATOM 4844 N N . ASN B 1 314 ? 7.418 13.156 23.25 1 81.75 314 ASN B N 1
ATOM 4845 C CA . ASN B 1 314 ? 8.711 12.867 22.641 1 81.75 314 ASN B CA 1
ATOM 4846 C C . ASN B 1 314 ? 9.219 14.055 21.828 1 81.75 314 ASN B C 1
ATOM 4848 O O . ASN B 1 314 ? 8.883 14.188 20.641 1 81.75 314 ASN B O 1
ATOM 4852 N N . PHE B 1 315 ? 10.094 14.883 22.5 1 80.88 315 PHE B N 1
ATOM 4853 C CA . PHE B 1 315 ? 10.688 16.031 21.828 1 80.88 315 PHE B CA 1
ATOM 4854 C C . PHE B 1 315 ? 12.203 15.883 21.734 1 80.88 315 PHE B C 1
ATOM 4856 O O . PHE B 1 315 ? 12.914 16.875 21.562 1 80.88 315 PHE B O 1
ATOM 4863 N N . ALA B 1 316 ? 12.539 14.531 21.922 1 65.38 316 ALA B N 1
ATOM 4864 C CA . ALA B 1 316 ? 13.969 14.266 21.906 1 65.38 316 ALA B CA 1
ATOM 4865 C C . ALA B 1 316 ? 14.562 14.586 20.531 1 65.38 316 ALA B C 1
ATOM 4867 O O . ALA B 1 316 ? 13.906 14.398 19.5 1 65.38 316 ALA B O 1
ATOM 4868 N N . ARG B 1 317 ? 15.875 15.258 20.531 1 59.78 317 ARG B N 1
ATOM 4869 C CA . ARG B 1 317 ? 16.672 15.594 19.359 1 59.78 317 ARG B CA 1
ATOM 4870 C C . ARG B 1 317 ? 17.203 14.336 18.688 1 59.78 317 ARG B C 1
ATOM 4872 O O . ARG B 1 317 ? 17.469 13.336 19.359 1 59.78 317 ARG B O 1
#

Radius of gyration: 25.92 Å; Cα contacts (8 Å, |Δi|>4): 1124; chains: 2; bounding box: 67×74×50 Å

Secondary structure (DSSP, 8-state):
-PPPHHHHTTSSTT--B-THHHHHHHHHHTS-HHHHHHHHHHHHHHHTTT-------HHHHHHHHHHHHHHHHS-HHHHHHHHHHHHTT---HHHHHHHTB-HHHHHHHHHHHHHHHHHTSS--S-TT----HHHHHHHHHHHHS-HHHHHHHHHHHHHT-S--SSTT---B-PPPPPPPPGGGPPPP-BBTB--HHHHHHHHHHHTT-HHHHHTTEEEEEEEE-TTSPPEESHHHHHHHHHHH-TT-EEEEEEEEEEE-GGG-EEEEEEEEEE-TTS-TT--EEEEEEEEE-TTS-EEEEEEEEBSSGGGGG----/-PPPHHHHTTSSTT--B-THHHHHHHHHHTS-HHHHHHHHHHHHHHHTTT-------HHHHHHHHHHHHHHHHS-HHHHHHHHHHHHTT---HHHHHHHTB-HHHHHHHHHHHHHHHHHTSS--S-TT----HHHHHHHHHHHHS-HHHHHHHHHHHHHT-S--SSTTPPPB-PPPPPPPPGGGPPPP-BBTB--HHHHHHHHHHHTT-HHHHHTTEEEEEEEE-TTSPPEESHHHHHHHHHHH-TT-EEEEEEEEEEE-GGG-EEEEEEEEEE-TTS-TT--EEEEEEEEE-TTS-EEEEEEEEBSSGGGGG----

pLDDT: mean 88.5, std 11.11, range [45.31, 98.75]

Sequence (634 aa):
MPFTIDSARGIFPNTLAADVVPATIARFSQLNAEDQLALIWFAYLEMGKTLTIAAPGAASMQLAENALKEIQAMGPLQQTQAMCDLANRADTPLCRTYASWSPNIKLGFWYRLGELMEQGFVAPIPAGYQLSANANAVLATIQGLESGQQITVLRNAVVDMGFTAGKDGKRIAEPVVPPQDTASRTKVSIEGVTNATVLNYMDNLNANDFDTLIELFTSDGALQPPFQRPIVGKENVLRFFREECQNLKLIPERGVTEPAEDGFTQIKVTGKVQTPWFGGNVGMNIAWRFLLNPEGKIFFVAIDLLASPKELLNFARMPFTIDSARGIFPNTLAADVVPATIARFSQLNAEDQLALIWFAYLEMGKTLTIAAPGAASMQLAENALKEIQAMGPLQQTQAMCDLANRADTPLCRTYASWSPNIKLGFWYRLGELMEQGFVAPIPAGYQLSANANAVLATIQGLESGQQITVLRNAVVDMGFTAGKDGKRIAEPVVPP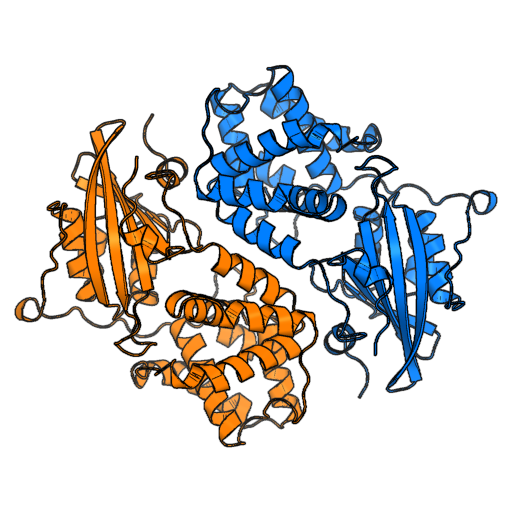QDTASRTKVSIEGVTNATVLNYMDNLNANDFDTLIELFTSDGALQPPFQRPIVGKENVLRFFREECQNLKLIPERGVTEPAEDGFTQIKVTGKVQTPWFGGNVGMNIAWRFLLNPEGKIFFVAIDLLASPKELLNFAR

Foldseek 3Di:
DDDDQVNLVCPPVVFAFQVVQVVLLVLLLPDALLLNQVLLLVCCVVCVVQLPLLPPPPQLQVLCVVVLVVLLPDDQVVNSVVSSCQSVQPPDPSLLSLLQEFLVSQVVNVNVVSVCCVVVSYPDRPPPDDRDPSSVVSSVSLVPADPQSNVSNSSVNRNPTGYDPDPDDHHDADDFDDFADPVPFDFADAAADDQPLVRCLQRCLQRSNLVVNLVLADQFAWEAEAPGDIQTGSVRVSVCSRGPRGNKHWHWYYKHWDADPPQKIKMKIWDWIDDSSGPPVDTFTKIWIFIADNVNGTRYIYIGRHNDPVSNVDPDD/DDDDQVNLVCPPVVFAFQVVQVVLLVLLLPDALLLNQVLLLVCCVVCVVQLPLLPPPPQLQVLCVVVLVVLLVDDQVVNSVLSSCQSVQPPDPSLLSLLQEFLVSQVVNVNVVSVCCVVVSYPDRPPPDDRDPSSVVSSVSLVPADPQSNVSNSSVNNNPTGYDPDPDDHHDADFFDDFADPVPFDFADAAADDQPLVRCLQRCLQRSNLVVNLVLADQFAWEAEAPGDIQTGSVRVSVCSRGPRGNKHWHWYYKHWDADPPQKIKMKIWDWIDDSSGPPVDTFTKIWIFIADNVNGTRYIYIGRHNDPVSNVDPDD

GO terms:
  GO:0031676 plasma membrane-derived thylakoid membrane (C, EXP)
  GO:0005515 protein binding (F, IPI)

Organism: Synechocystis sp. (strain ATCC 27184 / PCC 6803 / Kazusa) (NCBI:txid1111708)

InterPro domains:
  IPR002075 Nuclear transport factor 2 domain [PF02136] (193-306)
  IPR015233 Orange carotenoid-binding protein, N-terminal [PF09150] (15-164)
  IPR015233 Orange carotenoid-binding protein, N-terminal [PS51773] (18-169)
  IPR032710 NTF2-like domain superfamily [SSF54427] (177-314)
  IPR036917 Orange carotenoid-binding protein, N-terminal domain superfamily [G3DSA:1.10.2090.10] (14-173)
  IPR036917 Orange carotenoid-binding protein, N-terminal domain superfamily [SSF81930] (3-172)

Solvent-accessible surface area (backbone atoms only — not comparable to full-atom values): 33628 Å² total; per-residue (Å²): 130,82,82,45,74,69,62,55,70,54,62,68,40,63,56,49,51,36,50,63,35,52,14,50,42,38,40,48,68,66,46,51,42,67,46,45,51,46,49,54,49,51,44,43,70,72,43,35,74,59,44,31,51,46,60,69,59,79,66,48,52,57,77,42,40,64,61,51,52,53,44,48,72,41,52,53,70,53,30,46,48,53,53,34,31,25,63,63,37,34,93,44,72,66,15,36,57,52,43,22,40,32,61,63,40,45,51,47,44,52,52,51,49,50,51,33,26,75,72,63,61,33,59,56,78,60,86,81,67,72,70,33,46,51,48,46,53,50,52,54,52,45,70,69,43,55,71,48,48,34,49,52,32,57,51,56,61,56,53,72,31,16,22,73,97,56,94,75,64,69,75,47,65,69,82,68,64,76,51,57,55,77,89,74,58,70,80,77,67,38,49,70,46,81,55,62,57,61,49,46,45,50,33,24,44,50,28,36,27,55,76,66,36,47,66,45,39,36,76,79,10,33,38,22,52,63,93,50,71,68,34,63,24,45,71,53,39,42,50,46,43,54,67,70,41,64,67,27,42,71,45,58,45,38,36,47,72,43,85,43,76,93,61,21,36,33,35,41,36,17,31,33,37,30,45,48,56,30,34,90,84,48,52,29,51,33,34,41,42,35,34,23,40,73,87,57,28,33,41,32,36,38,38,35,46,38,56,44,80,68,51,63,72,59,79,69,130,127,82,83,46,74,68,62,54,70,52,61,70,41,61,56,49,51,35,49,62,34,50,15,50,41,40,40,49,69,66,47,51,42,66,44,46,52,46,49,53,49,52,44,43,69,71,42,35,74,61,45,31,53,43,63,67,60,80,69,47,52,58,79,43,40,64,60,52,50,53,45,48,71,42,54,55,71,54,31,45,47,52,53,34,32,25,62,64,36,34,92,43,72,67,16,38,57,52,44,21,38,32,62,64,39,48,51,48,44,52,51,52,48,50,53,34,25,75,71,65,60,32,58,57,75,62,87,81,68,72,70,33,46,52,47,46,51,49,52,53,52,46,71,69,43,56,71,48,50,35,49,51,31,56,51,56,61,55,56,71,31,16,21,72,97,57,94,74,65,71,76,48,68,69,82,70,66,76,51,57,54,77,88,74,57,71,80,77,65,37,50,71,46,82,55,61,58,61,50,46,45,50,34,24,44,50,29,36,26,54,76,66,37,47,66,44,39,35,75,78,10,33,39,21,52,62,92,49,70,69,34,64,23,46,68,53,39,42,50,46,43,54,68,70,40,64,68,30,42,68,45,58,45,36,36,46,72,42,83,42,75,93,61,20,37,35,35,41,37,19,30,34,38,30,45,48,58,30,35,90,83,48,52,29,51,33,35,40,42,36,35,24,41,72,87,56,28,34,40,32,35,39,38,33,46,39,56,45,81,70,51,62,72,58,77,69,131

Nearest PDB structures (foldseek):
  7zxv-assembly1_A  TM=9.878E-01  e=1.123E-56  Synechocystis sp. PCC 6803
  4xb5-assembly1_A  TM=9.894E-01  e=3.842E-56  Synechocystis sp. PCC 6803 substr. Kazusa
  7qd1-assembly1_A  TM=9.776E-01  e=2.563E-49  Planktothrix agardhii
  7qd1-assembly1_C  TM=9.789E-01  e=1.160E-48  Planktothrix agardhii
  8pyh-assembly2_B  TM=9.654E-01  e=2.727E-44  Crinalium epipsammum PCC 9333